Protein AF-A0A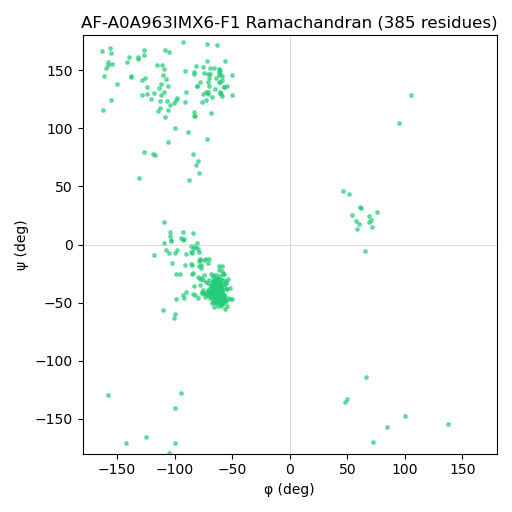963IMX6-F1 (afdb_monomer)

Solvent-accessible surface area (backbone atoms only — not comparable to full-atom values): 21324 Å² total; per-residue (Å²): 134,94,70,88,84,67,76,63,39,101,46,84,57,34,46,38,56,44,54,50,52,48,48,49,43,44,43,55,54,42,34,61,77,61,71,55,54,65,46,33,48,28,52,64,47,5,57,73,70,38,26,40,89,46,27,55,59,57,37,41,18,65,72,18,46,58,57,51,46,50,55,38,46,51,49,39,74,75,35,76,86,42,77,56,37,92,61,42,60,76,53,71,70,59,52,53,32,46,77,70,60,30,28,4,58,91,59,56,26,34,62,46,33,64,64,84,90,47,55,27,30,60,33,83,89,78,73,44,72,42,78,58,70,61,65,73,57,69,72,54,49,52,42,60,65,46,84,51,44,37,60,28,54,51,51,25,64,73,37,86,49,60,72,28,41,41,54,37,48,43,51,47,46,43,44,51,52,50,58,61,42,36,48,71,28,31,64,27,51,56,43,48,21,47,28,32,25,73,68,64,48,26,74,58,16,62,62,51,52,44,40,61,32,36,37,45,65,50,52,55,49,45,50,52,32,28,78,69,64,72,40,88,38,81,66,74,80,49,71,60,68,73,41,90,28,32,84,64,27,51,43,38,80,70,22,20,31,10,67,68,72,76,41,66,41,54,80,72,84,51,73,76,55,70,72,44,84,78,59,91,73,62,63,62,53,79,77,87,77,62,50,77,76,47,70,61,84,16,23,38,29,27,29,41,65,95,81,42,68,49,37,36,35,38,27,66,62,35,80,66,29,33,47,39,71,52,30,48,58,38,49,51,54,46,49,56,50,23,73,74,77,34,83,39,73,41,84,55,69,75,82,66,82,59,68,44,67,38,61,66,63,54,52,52,34,58,75,69,67,38,58,71,60,50,53,52,48,54,51,53,48,52,52,58,73,73,106

Structure (mmCIF, N/CA/C/O backbone):
data_AF-A0A963IMX6-F1
#
_entry.id   AF-A0A963IMX6-F1
#
loop_
_atom_site.group_PDB
_atom_site.id
_atom_site.type_symbol
_atom_site.label_atom_id
_atom_site.label_alt_id
_atom_site.label_comp_id
_atom_site.label_asym_id
_atom_site.label_entity_id
_atom_site.label_seq_id
_atom_site.pdbx_PDB_ins_code
_atom_site.Cartn_x
_atom_site.Cartn_y
_atom_site.Cartn_z
_atom_site.occupancy
_atom_site.B_iso_or_equiv
_atom_site.auth_seq_id
_atom_site.auth_comp_id
_atom_site.auth_asym_id
_atom_site.auth_atom_id
_atom_site.pdbx_PDB_model_num
ATOM 1 N N . LEU A 1 1 ? -5.039 -16.418 17.414 1.00 69.38 1 LEU A N 1
ATOM 2 C CA . LEU A 1 1 ? -3.830 -15.916 16.716 1.00 69.38 1 LEU A CA 1
ATOM 3 C C . LEU A 1 1 ? -3.944 -14.460 16.251 1.00 69.38 1 LEU A C 1
ATOM 5 O O . LEU A 1 1 ? -2.899 -13.867 16.031 1.00 69.38 1 LEU A O 1
ATOM 9 N N . GLY A 1 2 ? -5.146 -13.874 16.097 1.00 72.00 2 GLY A N 1
ATOM 10 C CA . GLY A 1 2 ? -5.279 -12.449 15.739 1.00 72.00 2 GLY A CA 1
ATOM 11 C C . GLY A 1 2 ? -4.664 -12.091 14.380 1.00 72.00 2 GLY A C 1
ATOM 12 O O . GLY A 1 2 ? -4.110 -11.011 14.222 1.00 72.00 2 GLY A O 1
ATOM 13 N N . LYS A 1 3 ? -4.675 -13.031 13.425 1.00 80.56 3 LYS A N 1
ATOM 14 C CA . LYS A 1 3 ? -4.091 -12.862 12.088 1.00 80.56 3 LYS A CA 1
ATOM 15 C C . LYS A 1 3 ? -5.192 -12.726 11.040 1.00 80.56 3 LYS A C 1
ATOM 17 O O . LYS A 1 3 ? -6.205 -13.421 11.134 1.00 80.56 3 LYS A O 1
ATOM 22 N N . GLY A 1 4 ? -4.961 -11.873 10.044 1.00 83.69 4 GLY A N 1
ATOM 23 C CA . GLY A 1 4 ? -5.675 -11.913 8.770 1.00 83.69 4 GLY A CA 1
ATOM 24 C C . GLY A 1 4 ? -5.277 -13.156 7.972 1.00 83.69 4 GLY A C 1
ATOM 25 O O . GLY A 1 4 ? -4.150 -13.639 8.093 1.00 83.69 4 GLY A O 1
ATOM 26 N N . IL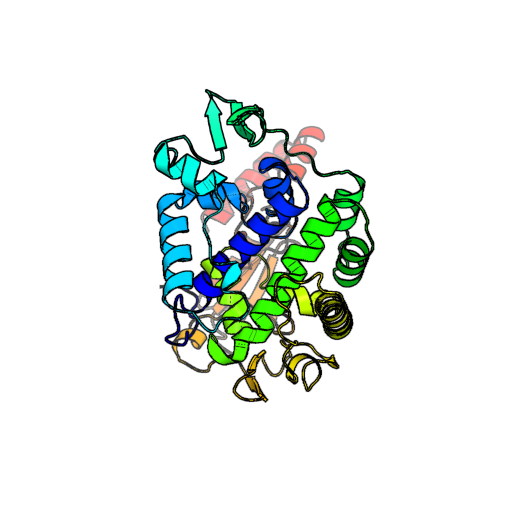E A 1 5 ? -6.213 -13.710 7.202 1.00 87.44 5 ILE A N 1
ATOM 27 C CA . ILE A 1 5 ? -5.995 -14.919 6.399 1.00 87.44 5 ILE A CA 1
ATOM 28 C C . ILE A 1 5 ? -6.425 -14.636 4.968 1.00 87.44 5 ILE A C 1
ATOM 30 O O . ILE A 1 5 ? -7.558 -14.220 4.735 1.00 87.44 5 ILE A O 1
ATOM 34 N N . VAL A 1 6 ? -5.537 -14.927 4.027 1.00 88.50 6 VAL A N 1
ATOM 35 C CA . VAL A 1 6 ? -5.815 -14.916 2.591 1.00 88.50 6 VAL A CA 1
ATOM 36 C C . VAL A 1 6 ? -5.713 -16.349 2.082 1.00 88.50 6 VAL A C 1
ATOM 38 O O . VAL A 1 6 ? -4.768 -17.059 2.433 1.00 88.50 6 VAL A O 1
ATOM 41 N N . ARG A 1 7 ? -6.675 -16.793 1.266 1.00 85.25 7 ARG A N 1
ATOM 42 C CA . ARG A 1 7 ? -6.544 -18.061 0.540 1.00 85.25 7 ARG A CA 1
ATOM 43 C C . ARG A 1 7 ? -5.734 -17.812 -0.726 1.00 85.25 7 ARG A C 1
ATOM 45 O O . ARG A 1 7 ? -6.202 -17.147 -1.642 1.00 85.25 7 ARG A O 1
ATOM 52 N N . ALA A 1 8 ? -4.517 -18.339 -0.758 1.00 82.94 8 ALA A N 1
ATOM 53 C CA . ALA A 1 8 ? -3.678 -18.306 -1.945 1.00 82.94 8 ALA A CA 1
ATOM 54 C C . ALA A 1 8 ? -3.902 -19.560 -2.793 1.00 82.94 8 ALA A C 1
ATOM 56 O O . ALA A 1 8 ? -4.198 -20.636 -2.266 1.00 82.94 8 ALA A O 1
ATOM 57 N N . ARG A 1 9 ? -3.739 -19.411 -4.105 1.00 89.12 9 ARG A N 1
ATOM 58 C CA . ARG A 1 9 ? -3.584 -20.546 -5.014 1.00 89.12 9 ARG A CA 1
ATOM 59 C C . ARG A 1 9 ? -2.139 -21.019 -4.983 1.00 89.12 9 ARG A C 1
ATOM 61 O O . ARG A 1 9 ? -1.243 -20.234 -4.681 1.00 89.12 9 ARG A O 1
ATOM 68 N N . ASP A 1 10 ? -1.929 -22.295 -5.279 1.00 92.06 10 ASP A N 1
ATOM 69 C CA . ASP A 1 10 ? -0.595 -22.894 -5.310 1.00 92.06 10 ASP A CA 1
ATOM 70 C C . ASP A 1 10 ? 0.117 -22.552 -6.627 1.00 92.06 10 ASP A C 1
ATOM 72 O O . ASP A 1 10 ? 0.230 -23.364 -7.540 1.00 92.06 10 ASP A O 1
ATOM 76 N N . THR A 1 11 ? 0.510 -21.286 -6.752 1.00 92.12 11 THR A N 1
ATOM 77 C CA . THR A 1 11 ? 1.281 -20.740 -7.875 1.00 92.12 11 THR A CA 1
ATOM 78 C C . THR A 1 11 ? 2.647 -20.277 -7.371 1.00 92.12 11 THR A C 1
ATOM 80 O O . THR A 1 11 ? 2.762 -19.910 -6.193 1.00 92.12 11 THR A O 1
ATOM 83 N N . PRO A 1 12 ? 3.691 -20.231 -8.222 1.00 91.06 12 PRO A N 1
ATOM 84 C CA . PRO A 1 12 ? 5.009 -19.775 -7.796 1.00 91.06 12 PRO A CA 1
ATOM 85 C C . PRO A 1 12 ? 4.948 -18.434 -7.053 1.00 91.06 12 PRO A C 1
ATOM 87 O O . PRO A 1 12 ? 4.341 -17.476 -7.526 1.00 91.06 12 PRO A O 1
ATOM 90 N N . ASN A 1 13 ? 5.559 -18.372 -5.866 1.00 90.38 13 ASN A N 1
ATOM 91 C CA . ASN A 1 13 ? 5.566 -17.203 -4.973 1.00 90.38 13 ASN A CA 1
ATOM 92 C C . ASN A 1 13 ? 4.185 -16.706 -4.483 1.00 90.38 13 ASN A C 1
ATOM 94 O O . ASN A 1 13 ? 4.093 -15.598 -3.939 1.00 90.38 13 ASN A O 1
ATOM 98 N N . PHE A 1 14 ? 3.137 -17.529 -4.589 1.00 93.56 14 PHE A N 1
ATOM 99 C CA . PHE A 1 14 ? 1.785 -17.248 -4.095 1.00 93.56 14 PHE A CA 1
ATOM 100 C C . PHE A 1 14 ? 1.276 -15.863 -4.547 1.00 93.56 14 PHE A C 1
ATOM 102 O O . PHE A 1 14 ? 1.389 -15.513 -5.716 1.00 93.56 14 PHE A O 1
ATOM 109 N N . VAL A 1 15 ? 0.710 -15.065 -3.633 1.00 95.19 15 VAL A N 1
ATOM 110 C CA . VAL A 1 15 ? 0.170 -13.727 -3.933 1.00 95.19 15 VAL A CA 1
ATOM 111 C C . VAL A 1 15 ? 1.148 -12.629 -3.519 1.00 95.19 15 VAL A C 1
ATOM 113 O O . VAL A 1 15 ? 1.657 -11.897 -4.363 1.00 95.19 15 VAL A O 1
ATOM 116 N N . ALA A 1 16 ? 1.446 -12.526 -2.216 1.00 94.50 16 ALA A N 1
ATOM 117 C CA . ALA A 1 16 ? 2.230 -11.418 -1.672 1.00 94.50 16 ALA A CA 1
ATOM 118 C C . ALA A 1 16 ? 3.628 -11.339 -2.302 1.00 94.50 16 ALA A C 1
ATOM 120 O O . ALA A 1 16 ? 4.007 -10.289 -2.809 1.00 94.50 16 ALA A O 1
ATOM 121 N N . ASN A 1 17 ? 4.384 -12.444 -2.324 1.00 93.88 17 ASN A N 1
ATOM 122 C CA . ASN A 1 17 ? 5.737 -12.432 -2.887 1.00 93.88 17 ASN A CA 1
ATOM 123 C C . ASN A 1 17 ? 5.706 -12.226 -4.408 1.00 93.88 17 ASN A C 1
ATOM 125 O O . ASN A 1 17 ? 6.507 -11.451 -4.921 1.00 93.88 17 ASN A O 1
ATOM 129 N N . ARG A 1 18 ? 4.756 -12.846 -5.120 1.00 95.31 18 ARG A N 1
ATOM 130 C CA . ARG A 1 18 ? 4.579 -12.690 -6.574 1.00 95.31 18 ARG A CA 1
ATOM 131 C C . ARG A 1 18 ? 4.357 -11.236 -6.996 1.00 95.31 18 ARG A C 1
ATOM 133 O O . ARG A 1 18 ? 4.961 -10.796 -7.971 1.00 95.31 18 ARG A O 1
ATOM 140 N N . VAL A 1 19 ? 3.513 -10.499 -6.275 1.00 97.69 19 VAL A N 1
ATOM 141 C CA . VAL A 1 19 ? 3.171 -9.093 -6.565 1.00 97.69 19 VAL A CA 1
ATOM 142 C C . VAL A 1 19 ? 4.206 -8.131 -5.978 1.00 97.69 19 VAL A C 1
ATOM 144 O O . VAL A 1 19 ? 4.632 -7.184 -6.638 1.00 97.69 19 VAL A O 1
ATOM 147 N N . GLY A 1 20 ? 4.662 -8.376 -4.752 1.00 96.50 20 GLY A N 1
ATOM 148 C CA . GLY A 1 20 ? 5.606 -7.503 -4.065 1.00 96.50 20 GLY A CA 1
ATOM 149 C C . GLY A 1 20 ? 7.013 -7.528 -4.656 1.00 96.50 20 GLY A C 1
ATOM 150 O O . GLY A 1 20 ? 7.614 -6.468 -4.824 1.00 96.50 20 GLY A O 1
ATOM 151 N N . VAL A 1 21 ? 7.530 -8.698 -5.047 1.00 95.88 21 VAL A N 1
ATOM 152 C CA . VAL A 1 21 ? 8.845 -8.794 -5.711 1.00 95.88 21 VAL A CA 1
ATOM 153 C C . VAL A 1 21 ? 8.789 -8.172 -7.101 1.00 95.88 21 VAL A C 1
ATOM 155 O O . VAL A 1 21 ? 9.689 -7.412 -7.455 1.00 95.88 21 VAL A O 1
ATOM 158 N N . PHE A 1 22 ? 7.701 -8.386 -7.848 1.00 97.81 22 PHE A N 1
ATOM 159 C CA . PHE A 1 22 ? 7.468 -7.666 -9.098 1.00 97.81 22 PHE A CA 1
ATOM 160 C C . PHE A 1 22 ? 7.471 -6.142 -8.885 1.00 97.81 22 PHE A C 1
ATOM 162 O O . PHE A 1 22 ? 8.158 -5.424 -9.609 1.00 97.81 22 PHE A O 1
ATOM 169 N N . SER A 1 23 ? 6.794 -5.633 -7.847 1.00 97.94 23 SER A N 1
ATOM 170 C CA . SER A 1 23 ? 6.812 -4.197 -7.535 1.00 97.94 23 SER A CA 1
ATOM 171 C C . SER A 1 23 ? 8.225 -3.669 -7.262 1.00 97.94 23 SER A C 1
ATOM 173 O O . SER A 1 23 ? 8.502 -2.515 -7.592 1.00 97.94 23 SER A O 1
ATOM 175 N N . ILE A 1 24 ? 9.105 -4.466 -6.649 1.00 97.62 24 ILE A N 1
ATOM 176 C CA . ILE A 1 24 ? 10.509 -4.094 -6.424 1.00 97.62 24 ILE A CA 1
ATOM 177 C C . ILE A 1 24 ? 11.267 -4.055 -7.757 1.00 97.62 24 ILE A C 1
ATOM 179 O O . ILE A 1 24 ? 12.009 -3.106 -8.004 1.00 97.62 24 ILE A O 1
ATOM 183 N N . LEU A 1 25 ? 11.056 -5.038 -8.636 1.00 97.94 25 LEU A N 1
ATOM 184 C CA . LEU A 1 25 ? 11.668 -5.077 -9.968 1.00 97.94 25 LEU A CA 1
ATOM 185 C C . LEU A 1 25 ? 11.228 -3.896 -10.842 1.00 97.94 25 LEU A C 1
ATOM 187 O O . LEU A 1 25 ? 12.072 -3.274 -11.485 1.00 97.94 25 LEU A O 1
ATOM 191 N N . ALA A 1 26 ? 9.945 -3.527 -10.808 1.00 98.44 26 ALA A N 1
ATOM 192 C CA . ALA A 1 26 ? 9.431 -2.349 -11.506 1.00 98.44 26 ALA A CA 1
ATOM 193 C C . ALA A 1 26 ? 10.094 -1.054 -11.007 1.00 98.44 26 ALA A C 1
ATOM 195 O O . ALA A 1 26 ? 10.518 -0.218 -11.808 1.00 98.44 26 ALA A O 1
ATOM 196 N N . VAL A 1 27 ? 10.271 -0.918 -9.685 1.00 98.56 27 VAL A N 1
ATOM 197 C CA . VAL A 1 27 ? 11.046 0.187 -9.102 1.00 98.56 27 VAL A CA 1
ATOM 198 C C . VAL A 1 27 ? 12.487 0.161 -9.610 1.00 98.56 27 VAL A C 1
ATOM 200 O O . VAL A 1 27 ? 12.953 1.169 -10.125 1.00 98.56 27 VAL A O 1
ATOM 203 N N . MET A 1 28 ? 13.188 -0.975 -9.537 1.00 98.00 28 MET A N 1
ATOM 204 C CA . MET A 1 28 ? 14.578 -1.089 -10.002 1.00 98.00 28 MET A CA 1
ATOM 205 C C . MET A 1 28 ? 14.743 -0.708 -11.473 1.00 98.00 28 MET A C 1
ATOM 207 O O . MET A 1 28 ? 15.648 0.057 -11.813 1.00 98.00 28 MET A O 1
ATOM 211 N N . HIS A 1 29 ? 13.853 -1.209 -12.328 1.00 97.88 29 HIS A N 1
ATOM 212 C CA . HIS A 1 29 ? 13.848 -0.912 -13.751 1.00 97.88 29 HIS A CA 1
ATOM 213 C C . HIS A 1 29 ? 13.676 0.592 -14.008 1.00 97.88 29 HIS A C 1
ATOM 215 O O . HIS A 1 29 ? 14.457 1.189 -14.754 1.00 97.88 29 HIS A O 1
ATOM 221 N N . HIS A 1 30 ? 12.701 1.236 -13.362 1.00 98.25 30 HIS A N 1
ATOM 222 C CA . HIS A 1 30 ? 12.435 2.658 -13.581 1.00 98.25 30 HIS A CA 1
ATOM 223 C C . HIS A 1 30 ? 13.420 3.599 -12.897 1.00 98.25 30 HIS A C 1
ATOM 225 O O . HIS A 1 30 ? 13.698 4.658 -13.457 1.00 98.25 30 HIS A O 1
ATOM 231 N N . THR A 1 31 ? 14.017 3.203 -11.773 1.00 97.94 31 THR A N 1
ATOM 232 C CA . THR A 1 31 ? 15.156 3.917 -11.184 1.00 97.94 31 THR A CA 1
ATOM 233 C C . THR A 1 31 ? 16.291 4.029 -12.194 1.00 97.94 31 THR A C 1
ATOM 235 O O . THR A 1 31 ? 16.802 5.123 -12.420 1.00 97.94 31 THR A O 1
ATOM 238 N N . GLN A 1 32 ? 16.644 2.920 -12.856 1.00 96.06 32 GLN A N 1
ATOM 239 C CA . GLN A 1 32 ? 17.699 2.915 -13.868 1.00 96.06 32 GLN A CA 1
ATOM 240 C C . GLN A 1 32 ? 17.288 3.683 -15.131 1.00 96.06 32 GLN A C 1
ATOM 242 O O . GLN A 1 32 ? 18.066 4.501 -15.615 1.00 96.06 32 GLN A O 1
ATOM 247 N N . ARG A 1 33 ? 16.068 3.464 -15.646 1.00 96.75 33 ARG A N 1
ATOM 248 C CA . ARG A 1 33 ? 15.559 4.143 -16.854 1.00 96.75 33 ARG A CA 1
ATOM 249 C C . ARG A 1 33 ? 15.579 5.669 -16.724 1.00 96.75 33 ARG A C 1
ATOM 251 O O . ARG A 1 33 ? 15.816 6.353 -17.712 1.00 96.75 33 ARG A O 1
ATOM 258 N N . LEU A 1 34 ? 15.300 6.185 -15.528 1.00 97.25 34 LEU A N 1
ATOM 259 C CA . LEU A 1 34 ? 15.182 7.620 -15.255 1.00 97.25 34 LEU A CA 1
ATOM 260 C C . LEU A 1 34 ? 16.411 8.212 -14.548 1.00 97.25 34 LEU A C 1
ATOM 262 O O . LEU A 1 34 ? 16.397 9.393 -14.214 1.00 97.25 34 LEU A O 1
ATOM 266 N N . GLY A 1 35 ? 17.458 7.415 -14.310 1.00 95.56 35 GLY A N 1
ATOM 267 C CA . GLY A 1 35 ? 18.700 7.877 -13.682 1.00 95.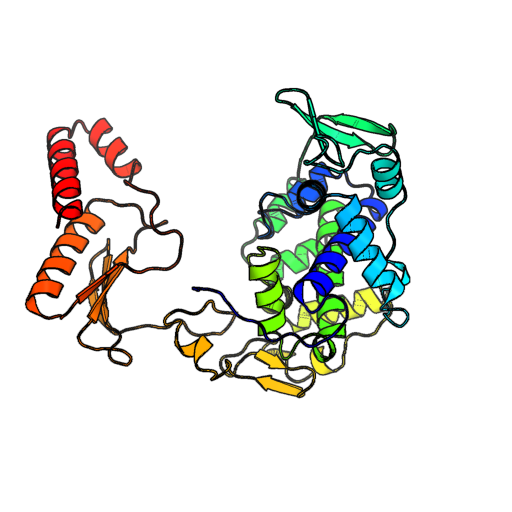56 35 GLY A CA 1
ATOM 268 C C . GLY A 1 35 ? 18.521 8.425 -12.262 1.00 95.56 35 GLY A C 1
ATOM 269 O O . GLY A 1 35 ? 19.221 9.359 -11.876 1.00 95.56 35 GLY A O 1
ATOM 270 N N . LEU A 1 36 ? 17.570 7.890 -11.490 1.00 96.81 36 LEU A N 1
ATOM 271 C CA . LEU A 1 36 ? 17.276 8.381 -10.142 1.00 96.81 36 LEU A CA 1
ATOM 272 C C . LEU A 1 36 ? 18.229 7.787 -9.095 1.00 96.81 36 LEU A C 1
ATOM 274 O O . LEU A 1 36 ? 18.627 6.625 -9.174 1.00 96.81 36 LEU A O 1
ATOM 278 N N . GLY A 1 37 ? 18.552 8.575 -8.067 1.00 96.94 37 GLY A N 1
ATOM 279 C CA . GLY A 1 37 ? 19.285 8.095 -6.894 1.00 96.94 37 GLY A CA 1
ATOM 280 C C . GLY A 1 37 ? 18.433 7.166 -6.023 1.00 96.94 37 GLY A C 1
ATOM 281 O O . GLY A 1 37 ? 17.237 7.398 -5.843 1.00 96.94 37 GLY A O 1
ATOM 282 N N . PHE A 1 38 ? 19.045 6.127 -5.446 1.00 97.94 38 PHE A N 1
ATOM 283 C CA . PHE A 1 38 ? 18.338 5.157 -4.596 1.00 97.94 38 PHE A CA 1
ATOM 284 C C . PHE A 1 38 ? 17.699 5.796 -3.353 1.00 97.94 38 PHE A C 1
ATOM 286 O O . PHE A 1 38 ? 16.625 5.387 -2.921 1.00 97.94 38 PHE A O 1
ATOM 293 N N . ASP A 1 39 ? 18.334 6.826 -2.799 1.00 97.19 39 ASP A N 1
ATOM 294 C CA . ASP A 1 39 ? 17.839 7.622 -1.676 1.00 97.19 39 ASP A CA 1
ATOM 295 C C . ASP A 1 39 ? 16.594 8.443 -2.031 1.00 97.19 39 ASP A C 1
ATOM 297 O O . ASP A 1 39 ? 15.625 8.455 -1.270 1.00 97.19 39 ASP A O 1
ATOM 301 N N . VAL A 1 40 ? 16.588 9.077 -3.205 1.00 97.81 40 VAL A N 1
ATOM 302 C CA . VAL A 1 40 ? 15.411 9.783 -3.738 1.00 97.81 40 VAL A CA 1
ATOM 303 C C . VAL A 1 40 ? 14.265 8.801 -3.982 1.00 97.81 40 VAL A C 1
ATOM 305 O O . VAL A 1 40 ? 13.123 9.064 -3.607 1.00 97.81 40 VAL A O 1
ATOM 308 N N . VAL A 1 41 ? 14.553 7.634 -4.559 1.00 98.31 41 VAL A N 1
ATOM 309 C CA . VAL A 1 41 ? 13.535 6.604 -4.804 1.00 98.31 41 VAL A CA 1
ATOM 310 C C . VAL A 1 41 ? 12.943 6.068 -3.503 1.00 98.31 41 VAL A C 1
ATOM 312 O O . VAL A 1 41 ? 11.729 5.877 -3.422 1.00 98.31 41 VAL A O 1
ATOM 315 N N . ASP A 1 42 ? 13.742 5.870 -2.457 1.00 97.81 42 ASP A N 1
ATOM 316 C CA . ASP A 1 42 ? 13.213 5.476 -1.148 1.00 97.81 42 ASP A CA 1
ATOM 317 C C . ASP A 1 42 ? 12.355 6.576 -0.506 1.00 97.81 42 ASP A C 1
ATOM 319 O O . ASP A 1 42 ? 11.347 6.270 0.136 1.00 97.81 42 ASP A O 1
ATOM 323 N N . ALA A 1 43 ? 12.667 7.855 -0.740 1.00 97.56 43 ALA A N 1
ATOM 324 C CA . ALA A 1 43 ? 11.787 8.953 -0.335 1.00 97.56 43 ALA A CA 1
ATOM 325 C C . ALA A 1 43 ? 10.432 8.907 -1.066 1.00 97.56 43 ALA A C 1
ATOM 327 O O . ALA A 1 43 ? 9.388 9.095 -0.439 1.00 97.56 43 ALA A O 1
ATOM 328 N N . LEU A 1 44 ? 10.439 8.604 -2.370 1.00 98.31 44 LEU A N 1
ATOM 329 C CA . LEU A 1 44 ? 9.242 8.527 -3.221 1.00 98.31 44 LEU A CA 1
ATOM 330 C C . LEU A 1 44 ? 8.405 7.260 -2.986 1.00 98.31 44 LEU A C 1
ATOM 332 O O . LEU A 1 44 ? 7.188 7.289 -3.150 1.00 98.31 44 LEU A O 1
ATOM 336 N N . THR A 1 45 ? 9.035 6.148 -2.599 1.00 97.88 45 THR A N 1
ATOM 337 C CA . THR A 1 45 ? 8.388 4.828 -2.460 1.00 97.88 45 THR A CA 1
ATOM 338 C C . THR A 1 45 ? 8.113 4.415 -1.014 1.00 97.88 45 THR A C 1
ATOM 340 O O . THR A 1 45 ? 7.764 3.264 -0.755 1.00 97.88 45 THR A O 1
ATOM 343 N N . GLY A 1 46 ? 8.272 5.340 -0.068 1.00 96.50 46 GLY A N 1
ATOM 344 C CA . GLY A 1 46 ? 8.042 5.127 1.357 1.00 96.50 46 GLY A CA 1
ATOM 345 C C . GLY A 1 46 ? 6.684 5.656 1.855 1.00 96.50 46 GLY A C 1
ATOM 346 O O . GLY A 1 46 ? 5.667 5.554 1.159 1.00 96.50 46 GLY A O 1
ATOM 347 N N . PRO A 1 47 ? 6.637 6.261 3.059 1.00 96.75 47 PRO A N 1
ATOM 348 C CA . PRO A 1 47 ? 5.392 6.705 3.694 1.00 96.75 47 PRO A CA 1
ATOM 349 C C . PRO A 1 47 ? 4.560 7.705 2.890 1.00 96.75 47 PRO A C 1
ATOM 351 O O . PRO A 1 47 ? 3.347 7.757 3.071 1.00 96.75 47 PRO A O 1
ATOM 354 N N . ILE A 1 48 ? 5.179 8.486 1.998 1.00 95.94 48 ILE A N 1
ATOM 355 C CA . ILE A 1 48 ? 4.475 9.514 1.219 1.00 95.94 48 ILE A CA 1
ATOM 356 C C . ILE A 1 48 ? 3.426 8.932 0.259 1.00 95.94 48 ILE A C 1
ATOM 358 O O . ILE A 1 48 ? 2.430 9.593 -0.028 1.00 95.94 48 ILE A O 1
ATOM 362 N N . ILE A 1 49 ? 3.608 7.680 -0.171 1.00 96.31 49 ILE A N 1
ATOM 363 C CA . ILE A 1 49 ? 2.621 6.913 -0.943 1.00 96.31 49 ILE A CA 1
ATOM 364 C C . ILE A 1 49 ? 1.990 5.776 -0.124 1.00 96.31 49 ILE A C 1
ATOM 366 O O . ILE A 1 49 ? 1.448 4.830 -0.685 1.00 96.31 49 ILE A O 1
ATOM 370 N N . GLY A 1 50 ? 2.073 5.843 1.208 1.00 95.81 50 GLY A N 1
ATOM 371 C CA . GLY A 1 50 ? 1.460 4.854 2.095 1.00 95.81 50 GLY A CA 1
ATOM 372 C C . GLY A 1 50 ? 2.203 3.519 2.175 1.00 95.81 50 GLY A C 1
ATOM 373 O O . GLY A 1 50 ? 1.576 2.497 2.427 1.00 95.81 50 GLY A O 1
ATOM 374 N N . ARG A 1 51 ? 3.522 3.488 1.964 1.00 96.88 51 ARG A N 1
ATOM 375 C CA . ARG A 1 51 ? 4.355 2.284 2.155 1.00 96.88 51 ARG A CA 1
ATOM 376 C C . ARG A 1 51 ? 5.191 2.371 3.445 1.00 96.88 51 ARG A C 1
ATOM 378 O O . ARG A 1 51 ? 5.317 3.460 4.015 1.00 96.88 51 ARG A O 1
ATOM 385 N N . PRO A 1 52 ? 5.780 1.263 3.938 1.00 96.19 52 PRO A N 1
ATOM 386 C CA . PRO A 1 52 ? 6.594 1.283 5.153 1.00 96.19 52 PRO A CA 1
ATOM 387 C C . PRO A 1 52 ? 7.765 2.273 5.097 1.00 96.19 52 PRO A C 1
ATOM 389 O O . PRO A 1 52 ? 8.279 2.610 4.033 1.00 96.19 52 PRO A O 1
ATOM 392 N N . LYS A 1 53 ? 8.267 2.686 6.270 1.00 94.56 53 LYS A N 1
ATOM 393 C CA . LYS A 1 53 ? 9.430 3.594 6.393 1.00 94.56 53 LYS A CA 1
ATOM 394 C C . LYS A 1 53 ? 10.727 3.034 5.796 1.00 94.56 53 LYS A C 1
ATOM 396 O O . LYS A 1 53 ? 11.669 3.789 5.581 1.00 94.56 53 LYS A O 1
ATOM 401 N N . SER A 1 54 ? 10.801 1.721 5.593 1.00 91.19 54 SER A N 1
ATOM 402 C CA . SER A 1 54 ? 11.909 1.061 4.904 1.00 91.19 54 SER A CA 1
ATOM 403 C C . SER A 1 54 ? 11.830 1.185 3.380 1.00 91.19 54 SER A C 1
ATOM 405 O O . SER A 1 54 ? 12.782 0.791 2.724 1.00 91.19 54 SER A O 1
ATOM 407 N N . ALA A 1 55 ? 10.742 1.730 2.822 1.00 96.25 55 ALA A N 1
ATOM 408 C CA . ALA A 1 55 ? 10.571 1.984 1.391 1.00 96.25 55 ALA A CA 1
ATOM 409 C C . ALA A 1 55 ? 10.947 0.766 0.524 1.00 96.25 55 ALA A C 1
ATOM 411 O O . ALA A 1 55 ? 10.546 -0.352 0.863 1.00 96.25 55 ALA A O 1
ATOM 412 N N . THR A 1 56 ? 11.682 0.943 -0.578 1.00 96.75 56 THR A N 1
ATOM 413 C CA . THR A 1 56 ? 11.994 -0.155 -1.505 1.00 96.75 56 THR A CA 1
ATOM 414 C C . THR A 1 56 ? 13.395 -0.715 -1.276 1.00 96.75 56 THR A C 1
ATOM 416 O O . THR A 1 56 ? 13.554 -1.892 -0.948 1.00 96.75 56 THR A O 1
ATOM 419 N N . TYR A 1 57 ? 14.423 0.115 -1.416 1.00 97.69 57 TYR A N 1
ATOM 420 C CA . TYR A 1 57 ? 15.820 -0.303 -1.360 1.00 97.69 57 TYR A CA 1
ATOM 421 C C . TYR A 1 57 ? 16.287 -0.582 0.058 1.00 97.69 57 TYR A C 1
ATOM 423 O O . TYR A 1 57 ? 16.963 -1.583 0.297 1.00 97.69 57 TYR A O 1
ATOM 431 N N . ARG A 1 58 ? 15.865 0.220 1.036 1.00 95.81 58 ARG A N 1
ATOM 432 C CA . ARG A 1 58 ? 16.130 -0.102 2.436 1.00 95.81 58 ARG A CA 1
ATOM 433 C C . ARG A 1 58 ? 15.389 -1.367 2.880 1.00 95.81 58 ARG A C 1
ATOM 435 O O . ARG A 1 58 ? 15.932 -2.106 3.694 1.00 95.81 58 ARG A O 1
ATOM 442 N N . THR A 1 59 ? 14.214 -1.682 2.332 1.00 94.25 59 THR A N 1
ATOM 443 C CA . THR A 1 59 ? 13.577 -2.997 2.536 1.00 94.25 59 THR A CA 1
ATOM 444 C C . THR A 1 59 ? 14.429 -4.118 1.942 1.00 94.25 59 THR A C 1
ATOM 446 O O . THR A 1 59 ? 14.642 -5.122 2.618 1.00 94.25 59 THR A O 1
ATOM 449 N N . ALA A 1 60 ? 14.981 -3.939 0.737 1.00 96.12 60 ALA A N 1
ATOM 450 C CA . ALA A 1 60 ? 15.911 -4.904 0.145 1.00 96.12 60 ALA A CA 1
ATOM 451 C C . ALA A 1 60 ? 17.150 -5.134 1.034 1.00 96.12 60 ALA A C 1
ATOM 453 O O . ALA A 1 60 ? 17.516 -6.281 1.283 1.00 96.12 60 ALA A O 1
ATOM 454 N N . ASP A 1 61 ? 17.739 -4.074 1.597 1.00 96.88 61 ASP A N 1
ATOM 455 C CA . ASP A 1 61 ? 18.856 -4.189 2.546 1.00 96.88 61 ASP A CA 1
ATOM 456 C C . ASP A 1 61 ? 18.462 -4.889 3.857 1.00 96.88 61 ASP A C 1
ATOM 458 O O . ASP A 1 61 ? 19.275 -5.611 4.435 1.00 96.88 61 ASP A O 1
ATOM 462 N N . VAL A 1 62 ? 17.238 -4.677 4.355 1.00 95.25 62 VAL A N 1
ATOM 463 C CA . VAL A 1 62 ? 16.729 -5.332 5.575 1.00 95.25 62 VAL A CA 1
ATOM 464 C C . VAL A 1 62 ? 16.521 -6.831 5.348 1.00 95.25 62 VAL A C 1
ATOM 466 O O . VAL A 1 62 ? 16.919 -7.632 6.192 1.00 95.25 62 VAL A O 1
ATOM 469 N N . VAL A 1 63 ? 15.912 -7.208 4.220 1.00 93.75 63 VAL A N 1
ATOM 470 C CA . VAL A 1 63 ? 15.669 -8.611 3.836 1.00 93.75 63 VAL A CA 1
ATOM 471 C C . VAL A 1 63 ? 16.980 -9.338 3.513 1.00 93.75 63 VAL A C 1
ATOM 473 O O . VAL A 1 63 ? 17.139 -10.522 3.820 1.00 93.75 63 VAL A O 1
ATOM 476 N N . GLY A 1 64 ? 17.926 -8.619 2.916 1.00 96.44 64 GLY A N 1
ATOM 477 C CA . GLY A 1 64 ? 19.180 -9.147 2.403 1.00 96.44 64 GLY A CA 1
ATOM 478 C C . GLY A 1 64 ? 19.163 -9.225 0.879 1.00 96.44 64 GLY A C 1
ATOM 479 O O . GLY A 1 64 ? 18.245 -9.788 0.279 1.00 96.44 64 GLY A O 1
ATOM 480 N N . LEU A 1 65 ? 20.197 -8.663 0.253 1.00 97.44 65 LEU A N 1
ATOM 481 C CA . LEU A 1 65 ? 20.283 -8.547 -1.208 1.00 97.44 65 LEU A CA 1
ATOM 482 C C . LEU A 1 65 ? 20.421 -9.906 -1.910 1.00 97.44 65 LEU A C 1
ATOM 484 O O . LEU A 1 65 ? 19.869 -10.108 -2.987 1.00 97.44 65 LEU A O 1
ATOM 488 N N . ASP A 1 66 ? 21.102 -10.855 -1.275 1.00 96.50 66 ASP A N 1
ATOM 489 C CA . ASP A 1 66 ? 21.202 -12.252 -1.706 1.00 96.50 66 ASP A CA 1
ATOM 490 C C . ASP A 1 66 ? 19.864 -12.993 -1.607 1.00 96.50 66 ASP A C 1
ATOM 492 O O . ASP A 1 66 ? 19.482 -13.699 -2.539 1.00 96.50 66 ASP A O 1
ATOM 496 N N . THR A 1 67 ? 19.117 -12.792 -0.519 1.00 95.25 67 THR A N 1
ATOM 497 C CA . THR A 1 67 ? 17.767 -13.349 -0.363 1.00 95.25 67 THR A CA 1
ATOM 498 C C . THR A 1 67 ? 16.843 -12.819 -1.457 1.00 95.25 67 THR A C 1
ATOM 500 O O . THR A 1 67 ? 16.139 -13.594 -2.101 1.00 95.25 67 THR A O 1
ATOM 503 N N . LEU A 1 68 ? 16.867 -11.505 -1.712 1.00 95.44 68 LEU A N 1
ATOM 504 C CA . LEU A 1 68 ? 16.083 -10.897 -2.787 1.00 95.44 68 LEU A CA 1
ATOM 505 C C . LEU A 1 68 ? 16.466 -11.479 -4.156 1.00 95.44 68 LEU A C 1
ATOM 507 O O . LEU A 1 68 ? 15.582 -11.861 -4.922 1.00 95.44 68 LEU A O 1
ATOM 511 N N . ALA A 1 69 ? 17.766 -11.603 -4.444 1.00 96.06 69 ALA A N 1
ATOM 512 C CA . ALA A 1 69 ? 18.258 -12.213 -5.677 1.00 96.06 69 ALA A CA 1
ATOM 513 C C . ALA A 1 69 ? 17.781 -13.664 -5.842 1.00 96.06 69 ALA A C 1
ATOM 515 O O . ALA A 1 69 ? 17.384 -14.050 -6.939 1.00 96.06 69 ALA A O 1
ATOM 516 N N . HIS A 1 70 ? 17.752 -14.448 -4.761 1.00 94.81 70 HIS A N 1
ATOM 517 C CA . HIS A 1 70 ? 17.225 -15.811 -4.788 1.00 94.81 70 HIS A CA 1
ATOM 518 C C . HIS A 1 70 ? 15.732 -15.845 -5.138 1.00 94.81 70 HIS A C 1
ATOM 520 O O . HIS A 1 70 ? 15.317 -16.653 -5.963 1.00 94.81 70 HIS A O 1
ATOM 526 N N . VAL A 1 71 ? 14.911 -14.962 -4.559 1.00 93.25 71 VAL A N 1
ATOM 527 C CA . VAL A 1 71 ? 13.469 -14.924 -4.865 1.00 93.25 71 VAL A CA 1
ATOM 528 C C . VAL A 1 71 ? 13.212 -14.473 -6.308 1.00 93.25 71 VAL A C 1
ATOM 530 O O . VAL A 1 71 ? 12.357 -15.051 -6.981 1.00 93.25 71 VAL A O 1
ATOM 533 N N . ILE A 1 72 ? 13.981 -13.501 -6.815 1.00 95.38 72 ILE A N 1
ATOM 534 C CA . ILE A 1 72 ? 13.946 -13.107 -8.236 1.00 95.38 72 ILE A CA 1
ATOM 535 C C . ILE A 1 72 ? 14.322 -14.301 -9.120 1.00 95.38 72 ILE A C 1
ATOM 537 O O . ILE A 1 72 ? 13.641 -14.568 -10.106 1.00 95.38 72 ILE A O 1
ATOM 541 N N . LYS A 1 73 ? 15.362 -15.056 -8.746 1.00 95.12 73 LYS A N 1
ATOM 542 C CA . LYS A 1 73 ? 15.782 -16.255 -9.476 1.00 95.12 73 LYS A CA 1
ATOM 543 C C . LYS A 1 73 ? 14.692 -17.326 -9.491 1.00 95.12 73 LYS A C 1
ATOM 545 O O . LYS A 1 73 ? 14.421 -17.887 -10.543 1.00 95.12 73 LYS A O 1
ATOM 550 N N . THR A 1 74 ? 13.995 -17.540 -8.374 1.00 94.44 74 THR A N 1
ATOM 551 C CA . THR A 1 74 ? 12.816 -18.415 -8.345 1.00 94.44 74 THR A CA 1
ATOM 552 C C . THR A 1 74 ? 11.759 -17.953 -9.345 1.00 94.44 74 THR A C 1
ATOM 554 O O . THR A 1 74 ? 11.231 -18.790 -10.071 1.00 94.44 74 THR A O 1
ATOM 557 N N . MET A 1 75 ? 11.475 -16.646 -9.443 1.00 94.62 75 MET A N 1
ATOM 558 C CA . MET A 1 75 ? 10.538 -16.145 -10.459 1.00 94.62 75 MET A CA 1
ATOM 559 C C . MET A 1 75 ? 11.031 -16.424 -11.878 1.00 94.62 75 MET A C 1
ATOM 561 O O . MET A 1 75 ? 10.277 -16.936 -12.696 1.00 94.62 75 MET A O 1
ATOM 565 N N . GLN A 1 76 ? 12.305 -16.147 -12.145 1.00 96.06 76 GLN A N 1
ATOM 566 C CA . GLN A 1 76 ? 12.930 -16.422 -13.434 1.00 96.06 76 GLN A CA 1
ATOM 567 C C . GLN A 1 76 ? 12.836 -17.907 -13.812 1.00 96.06 76 GLN A C 1
ATOM 569 O O . GLN A 1 76 ? 12.510 -18.228 -14.940 1.00 96.06 76 GLN A O 1
ATOM 574 N N . ASP A 1 77 ? 13.080 -18.834 -12.888 1.00 96.50 77 ASP A N 1
ATOM 575 C CA . ASP A 1 77 ? 13.130 -20.264 -13.221 1.00 96.50 77 ASP A CA 1
ATOM 576 C C . ASP A 1 77 ? 11.748 -20.913 -13.351 1.00 96.50 77 ASP A C 1
ATOM 578 O O . ASP A 1 77 ? 11.591 -21.901 -14.064 1.00 96.50 77 ASP A O 1
ATOM 582 N N . THR A 1 78 ? 10.746 -20.384 -12.647 1.00 96.00 78 THR A N 1
ATOM 583 C CA . THR A 1 78 ? 9.436 -21.044 -12.507 1.00 96.00 78 THR A CA 1
ATOM 584 C C . THR A 1 78 ? 8.327 -20.412 -13.337 1.00 96.00 78 THR A C 1
ATOM 586 O O . THR A 1 78 ? 7.229 -20.962 -13.390 1.00 96.00 78 THR A O 1
ATOM 589 N N . LEU A 1 79 ? 8.589 -19.271 -13.981 1.00 95.62 79 LEU A N 1
ATOM 590 C CA . LEU A 1 79 ? 7.581 -18.497 -14.712 1.00 95.62 79 LEU A CA 1
ATOM 591 C C . LEU A 1 79 ? 8.066 -18.132 -16.126 1.00 95.62 79 LEU A C 1
ATOM 593 O O . LEU A 1 79 ? 8.151 -16.946 -16.449 1.00 95.62 79 LEU A O 1
ATOM 597 N N . PRO A 1 80 ? 8.433 -19.121 -16.967 1.00 96.06 80 PRO A N 1
ATOM 598 C CA . PRO A 1 80 ? 8.995 -18.884 -18.301 1.00 96.06 80 PRO A CA 1
ATOM 599 C C . PRO A 1 80 ? 8.026 -18.189 -19.264 1.00 96.06 80 PRO A C 1
ATOM 601 O O . PRO A 1 80 ? 8.462 -17.408 -20.104 1.00 96.06 80 PRO A O 1
ATOM 604 N N . ASP A 1 81 ? 6.725 -18.438 -19.113 1.00 95.62 81 ASP A N 1
ATOM 605 C CA . ASP A 1 81 ? 5.678 -17.932 -20.013 1.00 95.62 81 ASP A CA 1
ATOM 606 C C . ASP A 1 81 ? 5.074 -16.597 -19.548 1.00 95.62 81 ASP A C 1
ATOM 608 O O . ASP A 1 81 ? 4.116 -16.085 -20.129 1.00 95.62 81 ASP A O 1
ATOM 612 N N . ASP A 1 82 ? 5.611 -16.028 -18.470 1.00 97.44 82 ASP A N 1
ATOM 613 C CA . ASP A 1 82 ? 5.147 -14.760 -17.933 1.00 97.44 82 ASP A CA 1
ATOM 614 C C . ASP A 1 82 ? 5.539 -13.599 -18.870 1.00 97.44 82 ASP A C 1
ATOM 616 O O . ASP A 1 82 ? 6.717 -13.465 -19.214 1.00 97.44 82 ASP A O 1
ATOM 620 N N . PRO A 1 83 ? 4.610 -12.707 -19.261 1.00 97.94 83 PRO A N 1
ATOM 621 C CA . PRO A 1 83 ? 4.933 -11.588 -20.146 1.00 97.94 83 PRO A CA 1
ATOM 622 C C . PRO A 1 83 ? 6.009 -10.629 -19.609 1.00 97.94 83 PRO A C 1
ATOM 624 O O . PRO A 1 83 ? 6.655 -9.931 -20.389 1.00 97.94 83 PRO A O 1
ATOM 627 N N . TRP A 1 84 ? 6.226 -10.586 -18.290 1.00 98.06 84 TRP A N 1
ATOM 628 C CA . TRP A 1 84 ? 7.276 -9.794 -17.644 1.00 98.06 84 TRP A CA 1
ATOM 629 C C . TRP A 1 84 ? 8.565 -10.583 -17.391 1.00 98.06 84 TRP A C 1
ATOM 631 O O . TRP A 1 84 ? 9.495 -10.035 -16.797 1.00 98.06 84 TRP A O 1
ATOM 641 N N . HIS A 1 85 ? 8.672 -11.830 -17.857 1.00 97.44 85 HIS A N 1
ATOM 642 C CA . HIS A 1 85 ? 9.811 -12.709 -17.584 1.00 97.44 85 HIS A CA 1
ATOM 643 C C . HIS A 1 85 ? 11.175 -12.080 -17.898 1.00 97.44 85 HIS A C 1
ATOM 645 O O . HIS A 1 85 ? 12.128 -12.247 -17.138 1.00 97.44 85 HIS A O 1
ATOM 651 N N . GLY A 1 86 ? 11.270 -11.283 -18.969 1.00 96.12 86 GLY A N 1
ATOM 652 C CA . GLY A 1 86 ? 12.499 -10.564 -19.336 1.00 96.12 86 GLY A CA 1
ATOM 653 C C . GLY A 1 86 ? 13.019 -9.596 -18.261 1.00 96.12 86 GLY A C 1
ATOM 654 O O . GLY A 1 86 ? 14.194 -9.236 -18.276 1.00 96.12 86 GLY A O 1
ATOM 655 N N . TYR A 1 87 ? 12.173 -9.208 -17.305 1.00 96.44 87 TYR A N 1
ATOM 656 C CA . TYR A 1 87 ? 12.517 -8.350 -16.171 1.00 96.44 87 TYR A CA 1
ATOM 657 C C . TYR A 1 87 ? 12.818 -9.132 -14.889 1.00 96.44 87 TYR A C 1
ATOM 659 O O . TYR A 1 87 ? 13.238 -8.528 -13.901 1.00 96.44 87 TYR A O 1
ATOM 667 N N . TYR A 1 88 ? 12.655 -10.460 -14.879 1.00 96.31 88 TYR A N 1
ATOM 668 C CA . TYR A 1 88 ? 13.024 -11.331 -13.756 1.00 96.31 88 TYR A CA 1
ATOM 669 C C . TYR A 1 88 ? 14.528 -11.583 -13.748 1.00 96.31 88 TYR A C 1
ATOM 671 O O . TYR A 1 88 ? 15.014 -12.702 -13.886 1.00 96.31 88 TYR A O 1
ATOM 679 N N . ALA A 1 89 ? 15.281 -10.500 -13.599 1.00 93.19 89 ALA A N 1
ATOM 680 C CA . ALA A 1 89 ? 16.727 -10.509 -13.589 1.00 93.19 89 ALA A CA 1
ATOM 681 C C . ALA A 1 89 ? 17.260 -9.590 -12.493 1.00 93.19 89 ALA A C 1
ATOM 683 O O . ALA A 1 89 ? 16.715 -8.526 -12.201 1.00 93.19 89 ALA A O 1
ATOM 684 N N . VAL A 1 90 ? 18.372 -10.008 -11.900 1.00 93.38 90 VAL A N 1
ATOM 685 C CA . VAL A 1 90 ? 19.131 -9.192 -10.955 1.00 93.38 90 VAL A CA 1
ATOM 686 C C . VAL A 1 90 ? 19.922 -8.146 -11.751 1.00 93.38 90 VAL A C 1
ATOM 688 O O . VAL A 1 90 ? 20.728 -8.530 -12.601 1.00 93.38 90 VAL A O 1
ATOM 691 N N . PRO A 1 91 ? 19.747 -6.835 -11.492 1.00 94.06 91 PRO A N 1
ATOM 692 C CA . PRO A 1 91 ? 20.539 -5.806 -12.158 1.00 94.06 91 PRO A CA 1
ATOM 693 C C . PRO A 1 91 ? 22.037 -5.951 -11.866 1.00 94.06 91 PRO A C 1
ATOM 695 O O . PRO A 1 91 ? 22.432 -6.369 -10.776 1.00 94.06 91 PRO A O 1
ATOM 698 N N . ALA A 1 92 ? 22.887 -5.523 -12.803 1.00 94.56 92 ALA A N 1
ATOM 699 C CA . ALA A 1 92 ? 24.343 -5.666 -12.685 1.00 94.56 92 ALA A CA 1
ATOM 700 C C . ALA A 1 92 ? 24.917 -5.050 -11.395 1.00 94.56 92 ALA A C 1
ATOM 702 O O . ALA A 1 92 ? 25.801 -5.631 -10.768 1.00 94.56 92 ALA A O 1
ATOM 703 N N . TRP A 1 93 ? 24.385 -3.905 -10.955 1.00 95.06 93 TRP A N 1
ATOM 704 C CA . TRP A 1 93 ? 24.810 -3.260 -9.711 1.00 95.06 93 TRP A CA 1
ATOM 705 C C . TRP A 1 93 ? 24.482 -4.100 -8.466 1.00 95.06 93 TRP A C 1
ATOM 707 O O . TRP A 1 93 ? 25.277 -4.144 -7.529 1.00 95.06 93 TRP A O 1
ATOM 717 N N . LEU A 1 94 ? 23.347 -4.807 -8.466 1.00 96.31 94 LEU A N 1
ATOM 718 C CA . LEU A 1 94 ? 22.920 -5.659 -7.357 1.00 96.31 94 LEU A CA 1
ATOM 719 C C . LEU A 1 94 ? 23.790 -6.919 -7.297 1.00 96.31 94 LEU A C 1
ATOM 721 O O . LEU A 1 94 ? 24.285 -7.278 -6.230 1.00 96.31 94 LEU A O 1
ATOM 725 N N . ALA A 1 95 ? 24.063 -7.531 -8.453 1.00 96.19 95 ALA A N 1
ATOM 726 C CA . ALA A 1 95 ? 24.999 -8.649 -8.559 1.00 96.19 95 ALA A CA 1
ATOM 727 C C . ALA A 1 95 ? 26.414 -8.261 -8.086 1.00 96.19 95 ALA A C 1
ATOM 729 O O . ALA A 1 95 ? 27.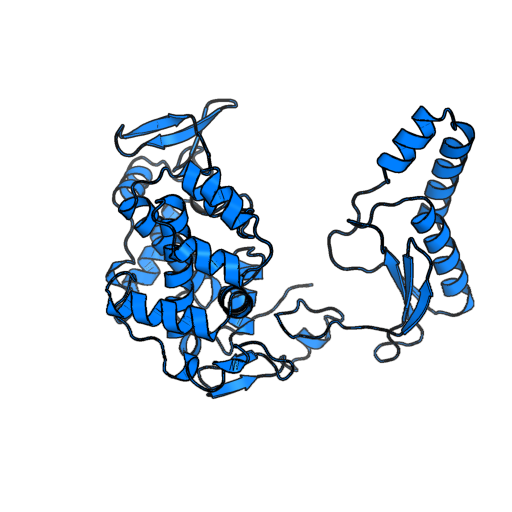057 -9.023 -7.366 1.00 96.19 95 ALA A O 1
ATOM 730 N N . ALA A 1 96 ? 26.882 -7.055 -8.428 1.00 96.12 96 ALA A N 1
ATOM 731 C CA . ALA A 1 96 ? 28.180 -6.548 -7.990 1.00 96.12 96 ALA A CA 1
ATOM 732 C C . ALA A 1 96 ? 28.259 -6.341 -6.466 1.00 96.12 96 ALA A C 1
ATOM 734 O O . ALA A 1 96 ? 29.282 -6.669 -5.864 1.00 96.12 96 ALA A O 1
ATOM 735 N N . LEU A 1 97 ? 27.196 -5.835 -5.826 1.00 97.19 97 LEU A N 1
ATOM 736 C CA . LEU A 1 97 ? 27.126 -5.734 -4.361 1.00 97.19 97 LEU A CA 1
ATOM 737 C C . LEU A 1 97 ? 27.205 -7.115 -3.699 1.00 97.19 97 LEU A C 1
ATOM 739 O O . LEU A 1 97 ? 27.996 -7.308 -2.774 1.00 97.19 97 LEU A O 1
ATOM 743 N N . ILE A 1 98 ? 26.444 -8.086 -4.213 1.00 97.12 98 ILE A N 1
ATOM 744 C CA . ILE A 1 98 ? 26.448 -9.465 -3.705 1.00 97.12 98 ILE A CA 1
ATOM 745 C C . ILE A 1 98 ? 27.841 -10.089 -3.845 1.00 97.12 98 ILE A C 1
ATOM 747 O O . ILE A 1 98 ? 28.359 -10.638 -2.874 1.00 97.12 98 ILE A O 1
ATOM 751 N N . GLY A 1 99 ? 28.488 -9.941 -5.006 1.00 97.06 99 GLY A N 1
ATOM 752 C CA . GLY A 1 99 ? 29.847 -10.442 -5.241 1.00 97.06 99 GLY A CA 1
ATOM 753 C C . GLY A 1 99 ? 30.905 -9.827 -4.314 1.00 97.06 99 GLY A C 1
ATOM 754 O O . GLY A 1 99 ? 31.895 -10.480 -3.995 1.00 97.06 99 GLY A O 1
ATOM 755 N N . LYS A 1 100 ? 30.679 -8.599 -3.828 1.00 96.00 100 LYS A N 1
ATOM 756 C CA . LYS A 1 100 ? 31.523 -7.921 -2.826 1.00 96.00 100 LYS A CA 1
ATOM 757 C C . LYS A 1 100 ? 31.157 -8.270 -1.374 1.00 96.00 100 LYS A C 1
ATOM 759 O O . LYS A 1 100 ? 31.778 -7.742 -0.455 1.00 96.00 100 LYS A O 1
ATOM 764 N N . GLY A 1 101 ? 30.142 -9.104 -1.140 1.00 96.56 101 GLY A N 1
ATOM 765 C CA . GLY A 1 101 ? 29.636 -9.413 0.202 1.00 96.56 101 GLY A CA 1
ATOM 766 C C . GLY A 1 101 ? 28.874 -8.260 0.872 1.00 96.56 101 GLY A C 1
ATOM 767 O O . GLY A 1 101 ? 28.641 -8.298 2.080 1.00 96.56 101 GLY A O 1
ATOM 768 N N . ALA A 1 102 ? 28.464 -7.237 0.115 1.00 96.94 102 ALA A N 1
ATOM 769 C CA . ALA A 1 102 ? 27.623 -6.146 0.598 1.00 96.94 102 ALA A CA 1
ATOM 770 C C . ALA A 1 102 ? 26.145 -6.568 0.531 1.00 96.94 102 ALA A C 1
ATOM 772 O O . ALA A 1 102 ? 25.424 -6.222 -0.397 1.00 96.94 102 ALA A O 1
ATOM 773 N N . LEU A 1 103 ? 25.707 -7.374 1.499 1.00 97.12 103 LEU A N 1
ATOM 774 C CA . LEU A 1 103 ? 24.404 -8.047 1.510 1.00 97.12 103 LEU A CA 1
ATOM 775 C C . LEU A 1 103 ? 23.289 -7.273 2.234 1.00 97.12 103 LEU A C 1
ATOM 777 O O . LEU A 1 103 ? 22.234 -7.849 2.497 1.00 97.12 103 LEU A O 1
ATOM 781 N N . GLY A 1 104 ? 23.502 -6.004 2.586 1.00 96.69 104 GLY A N 1
ATOM 782 C CA . GLY A 1 104 ? 22.530 -5.175 3.302 1.00 96.69 104 GLY A CA 1
ATOM 783 C C . GLY A 1 104 ? 22.806 -5.057 4.801 1.00 96.69 104 GLY A C 1
ATOM 784 O O . GLY A 1 104 ? 23.951 -5.050 5.262 1.00 96.69 104 GLY A O 1
ATOM 785 N N . GLN A 1 105 ? 21.742 -4.944 5.598 1.00 94.81 105 GLN A N 1
ATOM 786 C CA . GLN A 1 105 ? 21.821 -4.654 7.032 1.00 94.81 105 GLN A CA 1
ATOM 787 C C . GLN A 1 105 ? 22.583 -5.736 7.809 1.00 94.81 105 GLN A C 1
ATOM 789 O O . GLN A 1 105 ? 23.319 -5.410 8.744 1.00 94.81 105 GLN A O 1
ATOM 794 N N . LYS A 1 106 ? 22.468 -7.006 7.401 1.00 94.94 106 LYS A N 1
ATOM 795 C CA . LYS A 1 106 ? 23.155 -8.136 8.050 1.00 94.94 106 LYS A CA 1
ATOM 796 C C . LYS A 1 106 ? 24.685 -8.069 7.940 1.00 94.94 106 LYS A C 1
ATOM 798 O O . LYS A 1 106 ? 25.377 -8.516 8.847 1.00 94.94 106 LYS A O 1
ATOM 803 N N . THR A 1 107 ? 25.208 -7.444 6.886 1.00 96.00 107 THR A N 1
ATOM 804 C CA . THR A 1 107 ? 26.645 -7.179 6.677 1.00 96.00 107 THR A CA 1
ATOM 805 C C . THR A 1 107 ? 27.015 -5.719 6.944 1.00 96.00 107 THR A C 1
ATOM 807 O O . THR A 1 107 ? 28.145 -5.313 6.691 1.00 96.00 107 THR A O 1
ATOM 810 N N . ARG A 1 108 ? 26.071 -4.916 7.463 1.00 95.25 108 ARG A N 1
ATOM 811 C CA . ARG A 1 108 ? 26.198 -3.465 7.715 1.00 95.25 108 ARG A CA 1
ATOM 812 C C . ARG A 1 108 ? 26.535 -2.626 6.469 1.00 95.25 108 ARG A C 1
ATOM 814 O O . ARG A 1 108 ? 26.893 -1.458 6.606 1.00 95.25 108 ARG A O 1
ATOM 821 N N . CYS A 1 109 ? 26.404 -3.205 5.279 1.00 96.75 109 CYS A N 1
ATOM 822 C CA . CYS A 1 109 ? 26.744 -2.597 3.998 1.00 96.75 109 CYS A CA 1
ATOM 823 C C . CYS A 1 109 ? 25.921 -3.267 2.888 1.00 96.75 109 CYS A C 1
ATOM 825 O O . CYS A 1 109 ? 25.967 -4.492 2.761 1.00 96.75 109 CYS A O 1
ATOM 827 N N . GLY A 1 110 ? 25.176 -2.476 2.117 1.00 97.12 110 GLY A N 1
ATOM 828 C CA . GLY A 1 110 ? 24.373 -2.896 0.965 1.00 97.12 110 GLY A CA 1
ATOM 829 C C . GLY A 1 110 ? 24.124 -1.712 0.038 1.00 97.12 110 GLY A C 1
ATOM 830 O O . GLY A 1 110 ? 25.062 -0.994 -0.289 1.00 97.12 110 GLY A O 1
ATOM 831 N N . ILE A 1 111 ? 22.884 -1.451 -0.361 1.00 97.81 111 ILE A N 1
ATOM 832 C CA . ILE A 1 111 ? 22.549 -0.234 -1.127 1.00 97.81 111 ILE A CA 1
ATOM 833 C C . ILE A 1 111 ? 22.809 1.011 -0.274 1.00 97.81 111 ILE A C 1
ATOM 835 O O . ILE A 1 111 ? 23.328 2.021 -0.757 1.00 97.81 111 ILE A O 1
ATOM 839 N N . PHE A 1 112 ? 22.522 0.898 1.019 1.00 97.31 112 PHE A N 1
ATOM 840 C CA . PHE A 1 112 ? 22.888 1.859 2.039 1.00 97.31 112 PHE A CA 1
ATOM 841 C C . PHE A 1 112 ? 23.954 1.284 2.972 1.00 97.31 112 PHE A C 1
ATOM 843 O O . PHE A 1 112 ? 24.060 0.076 3.208 1.00 97.31 112 PHE A O 1
ATOM 850 N N . ARG A 1 113 ? 24.734 2.179 3.574 1.00 96.06 113 ARG A N 1
ATOM 851 C CA . ARG A 1 113 ? 25.607 1.851 4.705 1.00 96.06 113 ARG A CA 1
ATOM 852 C C . ARG A 1 113 ? 25.612 2.985 5.720 1.00 96.06 113 ARG A C 1
ATOM 854 O O . ARG A 1 113 ? 25.300 4.130 5.393 1.00 96.06 113 ARG A O 1
ATOM 861 N N . LYS A 1 114 ? 25.945 2.663 6.967 1.00 93.81 114 LYS A N 1
ATOM 862 C CA . LYS A 1 114 ? 26.092 3.660 8.034 1.00 93.81 114 LYS A CA 1
ATOM 863 C C . LYS A 1 114 ? 27.568 3.901 8.311 1.00 93.81 114 LYS A C 1
ATOM 865 O O . LYS A 1 114 ? 28.254 2.990 8.766 1.00 93.81 114 LYS A O 1
ATOM 870 N N . ASP A 1 115 ? 28.002 5.142 8.134 1.00 91.75 115 ASP A N 1
ATOM 871 C CA . ASP A 1 115 ? 29.343 5.605 8.489 1.00 91.75 115 ASP A CA 1
ATOM 872 C C . ASP A 1 115 ? 29.198 6.469 9.759 1.00 91.75 115 ASP A C 1
ATOM 874 O O . ASP A 1 115 ? 28.931 7.673 9.713 1.00 91.75 115 ASP A O 1
ATOM 878 N N . GLY A 1 116 ? 29.260 5.826 10.930 1.00 90.44 116 GLY A N 1
ATOM 879 C CA . GLY A 1 116 ? 28.939 6.467 12.209 1.00 90.44 116 GLY A CA 1
ATOM 880 C C . GLY A 1 116 ? 27.457 6.857 12.299 1.00 90.44 116 GLY A C 1
ATOM 881 O O . GLY A 1 116 ? 26.586 5.987 12.341 1.00 90.44 116 GLY A O 1
ATOM 882 N N . ARG A 1 117 ? 27.166 8.166 12.356 1.00 89.50 117 ARG A N 1
ATOM 883 C CA . ARG A 1 117 ? 25.788 8.702 12.322 1.00 89.50 117 ARG A CA 1
ATOM 884 C C . ARG A 1 117 ? 25.295 9.015 10.906 1.00 89.50 117 ARG A C 1
ATOM 886 O O . ARG A 1 117 ? 24.088 9.140 10.721 1.00 89.50 117 ARG A O 1
ATOM 893 N N . ALA A 1 118 ? 26.198 9.137 9.934 1.00 92.44 118 ALA A N 1
ATOM 894 C CA . ALA A 1 118 ? 25.844 9.455 8.558 1.00 92.44 118 ALA A CA 1
ATOM 895 C C . ALA A 1 118 ? 25.307 8.212 7.836 1.00 92.44 118 ALA A C 1
ATOM 897 O O . ALA A 1 118 ? 25.823 7.103 8.004 1.00 92.44 118 ALA A O 1
ATOM 898 N N . ILE A 1 119 ? 24.274 8.403 7.016 1.00 94.50 119 ILE A N 1
ATOM 899 C CA . ILE A 1 119 ? 23.777 7.380 6.094 1.00 94.50 119 ILE A CA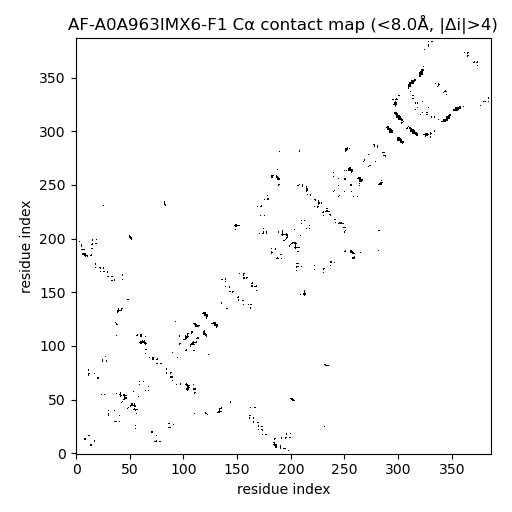 1
ATOM 900 C C . ILE A 1 119 ? 24.366 7.689 4.725 1.00 94.50 119 ILE A C 1
ATOM 902 O O . ILE A 1 119 ? 24.188 8.790 4.200 1.00 94.50 119 ILE A O 1
ATOM 906 N N . LYS A 1 120 ? 25.053 6.706 4.151 1.00 97.19 120 LYS A N 1
ATOM 907 C CA . LYS A 1 120 ? 25.559 6.775 2.788 1.00 97.19 120 LYS A CA 1
ATOM 908 C C . LYS A 1 120 ? 24.787 5.838 1.875 1.00 97.19 120 LYS A C 1
ATOM 910 O O . LYS A 1 120 ? 24.285 4.806 2.320 1.00 97.19 120 LYS A O 1
ATOM 915 N N . VAL A 1 121 ? 24.721 6.206 0.605 1.00 97.81 121 VAL A N 1
ATOM 916 C CA . VAL A 1 121 ? 23.999 5.499 -0.455 1.00 97.81 121 VAL A CA 1
ATOM 917 C C . VAL A 1 121 ? 24.946 5.206 -1.613 1.00 97.81 121 VAL A C 1
ATOM 919 O O . VAL A 1 121 ? 25.836 6.010 -1.898 1.00 97.81 121 VAL A O 1
ATOM 922 N N . LEU A 1 122 ? 24.782 4.045 -2.245 1.00 97.44 122 LEU A N 1
ATOM 923 C CA . LEU A 1 122 ? 25.569 3.649 -3.408 1.00 97.44 122 LEU A CA 1
ATOM 924 C C . LEU A 1 122 ? 25.366 4.638 -4.566 1.00 97.44 122 LEU A C 1
ATOM 926 O O . LEU A 1 122 ? 24.237 4.925 -4.963 1.00 97.44 122 LEU A O 1
ATOM 930 N N . ASP A 1 123 ? 26.471 5.101 -5.137 1.00 95.25 123 ASP A N 1
ATOM 931 C CA . ASP A 1 123 ? 26.531 5.863 -6.376 1.00 95.25 123 ASP A CA 1
ATOM 932 C C . ASP A 1 123 ? 27.070 4.959 -7.491 1.00 95.25 123 ASP A C 1
ATOM 934 O O . ASP A 1 123 ? 28.200 4.467 -7.441 1.00 95.25 123 ASP A O 1
ATOM 938 N N . LEU A 1 124 ? 26.236 4.702 -8.500 1.00 93.31 124 LEU A N 1
ATOM 939 C CA . LEU A 1 124 ? 26.586 3.783 -9.582 1.00 93.31 124 LEU A CA 1
ATOM 940 C C . LEU A 1 124 ? 27.678 4.332 -10.504 1.00 93.31 124 LEU A C 1
ATOM 942 O O . LEU A 1 124 ? 28.442 3.539 -11.051 1.00 93.31 124 LEU A O 1
ATOM 946 N N . ALA A 1 125 ? 27.761 5.655 -10.671 1.00 91.25 125 ALA A N 1
ATOM 947 C CA . ALA A 1 125 ? 28.757 6.284 -11.530 1.00 91.25 125 ALA A CA 1
ATOM 948 C C . ALA A 1 125 ? 30.132 6.295 -10.853 1.00 91.25 125 ALA A C 1
ATOM 950 O O . ALA A 1 125 ? 31.135 5.977 -11.488 1.00 91.25 125 ALA A O 1
ATOM 951 N N . ALA A 1 126 ? 30.172 6.597 -9.553 1.00 92.62 126 ALA A N 1
ATOM 952 C CA . ALA A 1 126 ? 31.407 6.561 -8.772 1.00 92.62 126 ALA A CA 1
ATOM 953 C C . ALA A 1 126 ? 31.846 5.135 -8.387 1.00 92.62 126 ALA A C 1
ATOM 955 O O . ALA A 1 126 ? 32.994 4.932 -8.000 1.00 92.62 126 ALA A O 1
ATOM 956 N N . GLN A 1 127 ? 30.937 4.154 -8.461 1.00 90.38 127 GLN A N 1
ATOM 957 C CA . GLN A 1 127 ? 31.120 2.792 -7.938 1.00 90.38 127 GLN A CA 1
ATOM 958 C C . GLN A 1 127 ? 31.513 2.743 -6.447 1.00 90.38 127 GLN A C 1
ATOM 960 O O . GLN A 1 127 ? 32.108 1.765 -5.981 1.00 90.38 127 GLN A O 1
ATOM 965 N N . ASP A 1 128 ? 31.141 3.780 -5.699 1.00 93.81 128 ASP A N 1
ATOM 966 C CA . ASP A 1 128 ? 31.365 3.952 -4.262 1.00 93.81 128 ASP A CA 1
ATOM 967 C C . ASP A 1 128 ? 30.135 4.635 -3.637 1.00 93.81 128 ASP A C 1
ATOM 969 O O . ASP A 1 128 ? 29.092 4.759 -4.275 1.00 93.81 128 ASP A O 1
ATOM 973 N N . TYR A 1 129 ? 30.213 5.047 -2.377 1.00 96.62 129 TYR A N 1
ATOM 974 C CA . TYR A 1 129 ? 29.103 5.622 -1.633 1.00 96.62 129 TYR A CA 1
ATOM 975 C C . TYR A 1 129 ? 29.251 7.130 -1.460 1.00 96.62 129 TYR A C 1
ATOM 977 O O . TYR A 1 129 ? 30.293 7.624 -1.026 1.00 96.62 129 TYR A O 1
ATOM 985 N N . ARG A 1 130 ? 28.146 7.845 -1.665 1.00 95.88 130 ARG A N 1
ATOM 986 C CA . ARG A 1 130 ? 28.004 9.268 -1.336 1.00 95.88 130 ARG A CA 1
ATOM 987 C C . ARG A 1 130 ? 27.094 9.466 -0.128 1.00 95.88 130 ARG A C 1
ATOM 989 O O . ARG A 1 130 ? 26.398 8.542 0.295 1.00 95.88 130 ARG A O 1
ATOM 996 N N . GLU A 1 131 ? 27.079 10.670 0.435 1.00 96.56 131 GLU A N 1
ATOM 997 C CA . GLU A 1 131 ? 26.076 11.020 1.444 1.00 96.56 131 GLU A CA 1
ATOM 998 C C . GLU A 1 131 ? 24.662 10.935 0.853 1.00 96.56 131 GLU A C 1
ATOM 1000 O O . GLU A 1 131 ? 24.427 11.287 -0.309 1.00 96.56 131 GLU A O 1
ATOM 1005 N N . SER A 1 132 ? 23.724 10.411 1.645 1.00 94.94 132 SER A N 1
ATOM 1006 C CA . SER A 1 132 ? 22.320 10.327 1.253 1.00 94.94 132 SER A CA 1
ATOM 1007 C C . SER A 1 132 ? 21.683 11.718 1.287 1.00 94.94 132 SER A C 1
ATOM 1009 O O . SER A 1 132 ? 21.660 12.369 2.328 1.00 94.94 132 SER A O 1
ATOM 1011 N N . ALA A 1 133 ? 21.112 12.130 0.160 1.00 89.06 133 ALA A N 1
ATOM 1012 C CA . ALA A 1 133 ? 20.384 13.375 -0.038 1.00 89.06 133 ALA A CA 1
ATOM 1013 C C . ALA A 1 133 ? 19.003 13.036 -0.623 1.00 89.06 133 ALA A C 1
ATOM 1015 O O . ALA A 1 133 ? 18.768 13.068 -1.828 1.00 89.06 133 ALA A O 1
ATOM 1016 N N . ALA A 1 134 ? 18.095 12.621 0.260 1.00 86.31 134 ALA A N 1
ATOM 1017 C CA . ALA A 1 134 ? 16.761 12.143 -0.089 1.00 86.31 134 ALA A CA 1
ATOM 1018 C C . ALA A 1 134 ? 15.783 13.313 -0.324 1.00 86.31 134 ALA A C 1
ATOM 1020 O O . ALA A 1 134 ? 14.876 13.541 0.478 1.00 86.31 134 ALA A O 1
ATOM 1021 N N . GLU A 1 135 ? 15.989 14.078 -1.398 1.00 91.44 135 GLU A N 1
ATOM 1022 C CA . GLU A 1 135 ? 15.171 15.252 -1.720 1.00 91.44 135 GLU A CA 1
ATOM 1023 C C . GLU A 1 135 ? 14.125 14.950 -2.804 1.00 91.44 135 GLU A C 1
ATOM 1025 O O . GLU A 1 135 ? 14.437 14.526 -3.919 1.00 91.44 135 GLU A O 1
ATOM 1030 N N . ILE A 1 136 ? 12.855 15.169 -2.456 1.00 96.62 136 ILE A N 1
ATOM 1031 C CA . ILE A 1 136 ? 11.733 15.120 -3.397 1.00 96.62 136 ILE A CA 1
ATOM 1032 C C . ILE A 1 136 ? 11.552 16.522 -3.963 1.00 96.62 136 ILE A C 1
ATOM 1034 O O . ILE A 1 136 ? 11.450 17.480 -3.195 1.00 96.62 136 ILE A O 1
ATOM 1038 N N . ASP A 1 137 ? 11.454 16.626 -5.287 1.00 97.94 137 ASP A N 1
ATOM 1039 C CA . ASP A 1 137 ? 11.243 17.910 -5.947 1.00 97.94 137 ASP A CA 1
ATOM 1040 C C . ASP A 1 137 ? 9.959 18.593 -5.420 1.00 97.94 137 ASP A C 1
ATOM 1042 O O . ASP A 1 137 ? 8.921 17.926 -5.293 1.00 97.94 137 ASP A O 1
ATOM 1046 N N . PRO A 1 138 ? 9.977 19.907 -5.114 1.00 98.06 138 PRO A N 1
ATOM 1047 C CA . PRO A 1 138 ? 8.823 20.601 -4.544 1.00 98.06 138 PRO A CA 1
ATOM 1048 C C . PRO A 1 138 ? 7.539 20.487 -5.375 1.00 98.06 138 PRO A C 1
ATOM 1050 O O . PRO A 1 138 ? 6.447 20.415 -4.800 1.00 98.06 138 PRO A O 1
ATOM 1053 N N . THR A 1 139 ? 7.643 20.438 -6.708 1.00 98.00 139 THR A N 1
ATOM 1054 C CA . THR A 1 139 ? 6.478 20.308 -7.597 1.00 98.00 139 THR A CA 1
ATOM 1055 C C . THR A 1 139 ? 5.864 18.912 -7.496 1.00 98.00 139 THR A C 1
ATOM 1057 O O . THR A 1 139 ? 4.645 18.774 -7.385 1.00 98.00 139 THR A O 1
ATOM 1060 N N . VAL A 1 140 ? 6.696 17.872 -7.407 1.00 98.50 140 VAL A N 1
ATOM 1061 C CA . VAL A 1 140 ? 6.248 16.483 -7.221 1.00 98.50 140 VAL A CA 1
ATOM 1062 C C . VAL A 1 140 ? 5.693 16.271 -5.817 1.00 98.50 140 VAL A C 1
ATOM 1064 O O . VAL A 1 140 ? 4.658 15.625 -5.641 1.00 98.50 140 VAL A O 1
ATOM 1067 N N . LEU A 1 141 ? 6.315 16.878 -4.807 1.00 98.19 141 LEU A N 1
ATOM 1068 C CA . LEU A 1 141 ? 5.811 16.865 -3.438 1.00 98.19 141 LEU A CA 1
ATOM 1069 C C . LEU A 1 141 ? 4.417 17.505 -3.335 1.00 98.19 141 LEU A C 1
ATOM 1071 O O . LEU A 1 141 ? 3.571 17.006 -2.589 1.00 98.19 141 LEU A O 1
ATOM 1075 N N . ALA A 1 142 ? 4.155 18.580 -4.084 1.00 98.25 142 ALA A N 1
ATOM 1076 C CA . ALA A 1 142 ? 2.832 19.197 -4.147 1.00 98.25 142 ALA A CA 1
ATOM 1077 C C . ALA A 1 142 ? 1.779 18.240 -4.735 1.00 98.25 142 ALA A C 1
ATOM 1079 O O . ALA A 1 142 ? 0.711 18.088 -4.139 1.00 98.25 142 ALA A O 1
ATOM 1080 N N . ILE A 1 143 ? 2.108 17.527 -5.821 1.00 98.50 143 ILE A N 1
ATOM 1081 C CA . ILE A 1 143 ? 1.239 16.489 -6.407 1.00 98.50 143 ILE A CA 1
ATOM 1082 C C . ILE A 1 143 ? 0.937 15.396 -5.371 1.00 98.50 143 ILE A C 1
ATOM 1084 O O . ILE A 1 143 ? -0.219 15.053 -5.118 1.00 98.50 143 ILE A O 1
ATOM 1088 N N . LEU A 1 144 ? 1.969 14.882 -4.697 1.00 97.69 144 LEU A N 1
ATOM 1089 C CA . LEU A 1 144 ? 1.831 13.817 -3.698 1.00 97.69 144 LEU A CA 1
ATOM 1090 C C . LEU A 1 144 ? 0.978 14.222 -2.485 1.00 97.69 144 LEU A C 1
ATOM 1092 O O . LEU A 1 144 ? 0.308 13.367 -1.896 1.00 97.69 144 LEU A O 1
ATOM 1096 N N . ARG A 1 145 ? 0.964 15.514 -2.132 1.00 96.75 145 ARG A N 1
ATOM 1097 C CA . ARG A 1 145 ? 0.138 16.085 -1.054 1.00 96.75 145 ARG A CA 1
ATOM 1098 C C . ARG A 1 145 ? -1.328 16.293 -1.437 1.00 96.75 145 ARG A C 1
ATOM 1100 O O . ARG A 1 145 ? -2.136 16.513 -0.532 1.00 96.75 145 ARG A O 1
ATOM 1107 N N . ASN A 1 146 ? -1.693 16.196 -2.719 1.00 96.94 146 ASN A N 1
ATOM 1108 C CA . ASN A 1 146 ? -3.094 16.253 -3.128 1.00 96.94 146 ASN A CA 1
ATOM 1109 C C . ASN A 1 146 ? -3.880 15.112 -2.451 1.00 96.94 146 ASN A C 1
ATOM 1111 O O . ASN A 1 146 ? -3.455 13.954 -2.444 1.00 96.94 146 ASN A O 1
ATOM 1115 N N . ARG A 1 147 ? -5.012 15.437 -1.822 1.00 95.75 147 ARG A N 1
ATOM 1116 C CA . ARG A 1 147 ? -5.862 14.451 -1.138 1.00 95.75 147 ARG A CA 1
ATOM 1117 C C . ARG A 1 147 ? -6.847 13.764 -2.078 1.00 95.75 147 ARG A C 1
ATOM 1119 O O . ARG A 1 147 ? -7.340 12.706 -1.708 1.00 95.75 147 ARG A O 1
ATOM 1126 N N . ASN A 1 148 ? -7.103 14.328 -3.258 1.00 97.88 148 ASN A N 1
ATOM 1127 C CA . ASN A 1 148 ? -7.913 13.706 -4.297 1.00 97.88 148 ASN A CA 1
ATOM 1128 C C . ASN A 1 148 ? -7.042 12.715 -5.097 1.00 97.88 148 ASN A C 1
ATOM 1130 O O . ASN A 1 148 ? -6.135 13.153 -5.814 1.00 97.88 148 ASN A O 1
ATOM 1134 N N . PRO A 1 149 ? -7.265 11.390 -4.987 1.00 97.19 149 PRO A N 1
ATOM 1135 C CA . PRO A 1 149 ? -6.436 10.415 -5.686 1.00 97.19 149 PRO A CA 1
ATOM 1136 C C . PRO A 1 149 ? -6.550 10.540 -7.210 1.00 97.19 149 PRO A C 1
ATOM 1138 O O . PRO A 1 149 ? -5.532 10.463 -7.891 1.00 97.19 149 PRO A O 1
ATOM 1141 N N . ALA A 1 150 ? -7.742 10.805 -7.751 1.00 97.88 150 ALA A N 1
ATOM 1142 C CA . ALA A 1 150 ? -7.939 10.921 -9.196 1.00 97.88 150 ALA A CA 1
ATOM 1143 C C . ALA A 1 150 ? -7.120 12.075 -9.795 1.00 97.88 150 ALA A C 1
ATOM 1145 O O . ALA A 1 150 ? -6.377 11.887 -10.760 1.00 97.88 150 ALA A O 1
ATOM 1146 N N . GLU A 1 151 ? -7.178 13.255 -9.173 1.00 98.44 151 GLU A N 1
ATOM 1147 C CA . GLU A 1 151 ? -6.358 14.400 -9.584 1.00 98.44 151 GLU A CA 1
ATOM 1148 C C . GLU A 1 151 ? -4.863 14.127 -9.411 1.00 98.44 151 GLU A C 1
ATOM 1150 O O . GLU A 1 151 ? -4.078 14.452 -10.299 1.00 98.44 151 GLU A O 1
ATOM 1155 N N . LYS A 1 152 ? -4.461 13.497 -8.299 1.00 98.56 152 LYS A N 1
ATOM 1156 C CA . LYS A 1 152 ? -3.059 13.140 -8.044 1.00 98.56 152 LYS A CA 1
ATOM 1157 C C . LYS A 1 152 ? -2.492 12.268 -9.159 1.00 98.56 152 LYS A C 1
ATOM 1159 O O . LYS A 1 152 ? -1.427 12.573 -9.687 1.00 98.56 152 LYS A O 1
ATOM 1164 N N . PHE A 1 153 ? -3.186 11.193 -9.525 1.00 98.56 153 PHE A N 1
ATOM 1165 C CA . PHE A 1 153 ? -2.723 10.293 -10.580 1.00 98.56 153 PHE A CA 1
ATOM 1166 C C . PHE A 1 153 ? -2.715 10.969 -11.955 1.00 98.56 153 PHE A C 1
ATOM 1168 O O . PHE A 1 153 ? -1.762 10.781 -12.711 1.00 98.56 153 PHE A O 1
ATOM 1175 N N . ALA A 1 154 ? -3.708 11.812 -12.257 1.00 98.44 154 ALA A N 1
ATOM 1176 C CA . ALA A 1 154 ? -3.714 12.608 -13.483 1.00 98.44 154 ALA A CA 1
ATOM 1177 C C . ALA A 1 154 ? -2.510 13.568 -13.556 1.00 98.44 154 ALA A C 1
ATOM 1179 O O . ALA A 1 154 ? -1.842 13.642 -14.586 1.00 98.44 154 ALA A O 1
ATOM 1180 N N . GLN A 1 155 ? -2.188 14.248 -12.452 1.00 98.62 155 GLN A N 1
ATOM 1181 C CA . GLN A 1 155 ? -1.027 15.135 -12.344 1.00 98.62 155 GLN A CA 1
ATOM 1182 C C . GLN A 1 155 ? 0.302 14.381 -12.482 1.00 98.62 155 GLN A C 1
ATOM 1184 O O . GLN A 1 155 ? 1.194 14.858 -13.181 1.00 98.62 155 GLN A O 1
ATOM 1189 N N . LEU A 1 156 ? 0.439 13.202 -11.858 1.00 98.56 156 LEU A N 1
ATOM 1190 C CA . LEU A 1 156 ? 1.631 12.359 -12.012 1.00 98.56 156 LEU A CA 1
ATOM 1191 C C . LEU A 1 156 ? 1.840 11.951 -13.472 1.00 98.56 156 LEU A C 1
ATOM 1193 O O . LEU A 1 156 ? 2.951 12.067 -13.981 1.00 98.56 156 LEU A O 1
ATOM 1197 N N . ARG A 1 157 ? 0.771 11.515 -14.149 1.00 97.81 157 ARG A N 1
ATOM 1198 C CA . ARG A 1 157 ? 0.821 11.092 -15.553 1.00 97.81 157 ARG A CA 1
ATOM 1199 C C . ARG A 1 157 ? 1.149 12.242 -16.509 1.00 97.81 157 ARG A C 1
ATOM 1201 O O . ARG A 1 157 ? 1.853 12.027 -17.487 1.00 97.81 157 ARG A O 1
ATOM 1208 N N . ALA A 1 158 ? 0.626 13.438 -16.247 1.00 97.94 158 ALA A N 1
ATOM 1209 C CA . ALA A 1 158 ? 0.834 14.612 -17.096 1.00 97.94 158 ALA A CA 1
ATOM 1210 C C . ALA A 1 158 ? 2.205 15.285 -16.899 1.00 97.94 158 ALA A C 1
ATOM 1212 O O . ALA A 1 158 ? 2.578 16.154 -17.683 1.00 97.94 158 ALA A O 1
ATOM 1213 N N . SER A 1 159 ? 2.940 14.937 -15.841 1.00 98.19 159 SER A N 1
ATOM 1214 C CA . SER A 1 159 ? 4.207 15.583 -15.508 1.00 98.19 159 SER A CA 1
ATOM 1215 C C . SER A 1 159 ? 5.374 15.043 -16.337 1.00 98.19 159 SER A C 1
ATOM 1217 O O . SER A 1 159 ? 5.570 13.835 -16.466 1.00 98.19 159 SER A O 1
ATOM 1219 N N . GLU A 1 160 ? 6.220 15.950 -16.822 1.00 97.00 160 GLU A N 1
ATOM 1220 C CA . GLU A 1 160 ? 7.486 15.612 -17.483 1.00 97.00 160 GLU A CA 1
ATOM 1221 C C . GLU A 1 160 ? 8.648 15.428 -16.493 1.00 97.00 160 GLU A C 1
ATOM 1223 O O . GLU A 1 160 ? 9.741 15.016 -16.878 1.00 97.00 160 GLU A O 1
ATOM 1228 N N . HIS A 1 161 ? 8.433 15.710 -15.203 1.00 98.38 161 HIS A N 1
ATOM 1229 C CA . HIS A 1 161 ? 9.490 15.601 -14.205 1.00 98.38 161 HIS A CA 1
ATOM 1230 C C . HIS A 1 161 ? 9.848 14.123 -13.944 1.00 98.38 161 HIS A C 1
ATOM 1232 O O . HIS A 1 161 ? 8.947 13.330 -13.641 1.00 98.38 161 HIS A O 1
ATOM 1238 N N . PRO A 1 162 ? 11.140 13.731 -13.944 1.00 98.38 162 PRO A N 1
ATOM 1239 C CA . PRO A 1 162 ? 11.546 12.329 -13.802 1.00 98.38 162 PRO A CA 1
ATOM 1240 C C . PRO A 1 162 ? 10.986 11.625 -12.560 1.00 98.38 162 PRO A C 1
ATOM 1242 O O . PRO A 1 162 ? 10.566 10.475 -12.638 1.00 98.38 162 PRO A O 1
ATOM 1245 N N . GLN A 1 163 ? 10.906 12.307 -11.410 1.00 98.56 163 GLN A N 1
ATOM 1246 C CA . GLN A 1 163 ? 10.329 11.715 -10.192 1.00 98.56 163 GLN A CA 1
ATOM 1247 C C . GLN A 1 163 ? 8.817 11.433 -10.319 1.00 98.56 163 GLN A C 1
ATOM 1249 O O . GLN A 1 163 ? 8.332 10.435 -9.788 1.00 98.56 163 GLN A O 1
ATOM 1254 N N . ALA A 1 164 ? 8.065 12.278 -11.033 1.00 98.69 164 ALA A N 1
ATOM 1255 C CA . ALA A 1 164 ? 6.635 12.065 -11.259 1.00 98.69 164 ALA A CA 1
ATOM 1256 C C . ALA A 1 164 ? 6.393 10.971 -12.308 1.00 98.69 164 ALA A C 1
ATOM 1258 O O . ALA A 1 164 ? 5.572 10.082 -12.082 1.00 98.69 164 ALA A O 1
ATOM 1259 N N . GLN A 1 165 ? 7.184 10.962 -13.388 1.00 98.69 165 GLN A N 1
ATOM 1260 C CA . GLN A 1 165 ? 7.186 9.879 -14.376 1.00 98.69 165 GLN A CA 1
ATOM 1261 C C . GLN A 1 165 ? 7.531 8.529 -13.742 1.00 98.69 165 GLN A C 1
ATOM 1263 O O . GLN A 1 165 ? 6.926 7.515 -14.082 1.00 98.69 165 GLN A O 1
ATOM 1268 N N . PHE A 1 166 ? 8.487 8.507 -12.808 1.00 98.88 166 PHE A N 1
ATOM 1269 C CA . PHE A 1 166 ? 8.835 7.320 -12.033 1.00 98.88 166 PHE A CA 1
ATOM 1270 C C . PHE A 1 166 ? 7.639 6.807 -11.228 1.00 98.88 166 PHE A C 1
ATOM 1272 O O . PHE A 1 166 ? 7.297 5.631 -11.327 1.00 98.88 166 PHE A O 1
ATOM 1279 N N . LEU A 1 167 ? 6.978 7.688 -10.470 1.00 98.81 167 LEU A N 1
ATOM 1280 C CA . LEU A 1 167 ? 5.807 7.334 -9.669 1.00 98.81 167 LEU A CA 1
ATOM 1281 C C . LEU A 1 167 ? 4.660 6.802 -10.532 1.00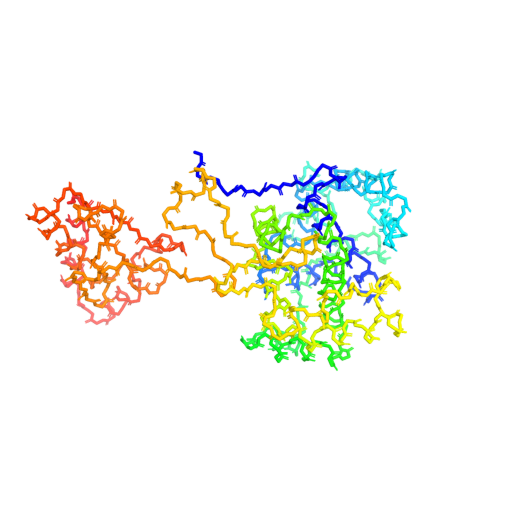 98.81 167 LEU A C 1
ATOM 1283 O O . LEU A 1 167 ? 4.109 5.748 -10.221 1.00 98.81 167 LEU A O 1
ATOM 1287 N N . TRP A 1 168 ? 4.323 7.493 -11.626 1.00 98.75 168 TRP A N 1
ATOM 1288 C CA . TRP A 1 168 ? 3.307 7.013 -12.563 1.00 98.75 168 TRP A CA 1
ATOM 1289 C C . TRP A 1 168 ? 3.666 5.628 -13.108 1.00 98.75 168 TRP A C 1
ATOM 1291 O O . TRP A 1 168 ? 2.830 4.729 -13.076 1.00 98.75 168 TRP A O 1
ATOM 1301 N N . ALA A 1 169 ? 4.915 5.432 -13.537 1.00 98.81 169 ALA A N 1
ATOM 1302 C CA . ALA A 1 169 ? 5.362 4.177 -14.125 1.00 98.81 169 ALA A CA 1
ATOM 1303 C C . ALA A 1 169 ? 5.247 2.997 -13.146 1.00 98.81 169 ALA A C 1
ATOM 1305 O O . ALA A 1 169 ? 4.633 1.989 -13.480 1.00 98.81 169 ALA A O 1
ATOM 1306 N N . ILE A 1 170 ? 5.726 3.135 -11.902 1.00 98.69 170 ILE A N 1
ATOM 1307 C CA . ILE A 1 170 ? 5.643 2.032 -10.928 1.00 98.69 170 ILE A CA 1
ATOM 1308 C C . ILE A 1 170 ? 4.198 1.690 -10.541 1.00 98.69 170 ILE A C 1
ATOM 1310 O O . ILE A 1 170 ? 3.907 0.525 -10.273 1.00 98.69 170 ILE A O 1
ATOM 1314 N N . PHE A 1 171 ? 3.292 2.676 -10.511 1.00 98.75 171 PHE A N 1
ATOM 1315 C CA . PHE A 1 171 ? 1.873 2.429 -10.254 1.00 98.75 171 PHE A CA 1
ATOM 1316 C C . PHE A 1 171 ? 1.189 1.779 -11.453 1.00 98.75 171 PHE A C 1
ATOM 1318 O O . PHE A 1 171 ? 0.473 0.795 -11.296 1.00 98.75 171 PHE A O 1
ATOM 1325 N N . ARG A 1 172 ? 1.445 2.288 -12.658 1.00 98.69 172 ARG A N 1
ATOM 1326 C CA . ARG A 1 172 ? 0.964 1.681 -13.896 1.00 98.69 172 ARG A CA 1
ATOM 1327 C C . ARG A 1 172 ? 1.392 0.217 -13.973 1.00 98.69 172 ARG A C 1
ATOM 1329 O O . ARG A 1 172 ? 0.548 -0.652 -14.149 1.00 98.69 172 ARG A O 1
ATOM 1336 N N . ASP A 1 173 ? 2.674 -0.085 -13.811 1.00 98.75 173 ASP A N 1
ATOM 1337 C CA . ASP A 1 173 ? 3.144 -1.457 -14.005 1.00 98.75 173 ASP A CA 1
ATOM 1338 C C . ASP A 1 173 ? 2.629 -2.413 -12.919 1.00 98.75 173 ASP A C 1
ATOM 1340 O O . ASP A 1 173 ? 2.270 -3.543 -13.248 1.00 98.75 173 ASP A O 1
ATOM 1344 N N . ILE A 1 174 ? 2.470 -1.973 -11.660 1.00 98.62 174 ILE A N 1
ATOM 1345 C CA . ILE A 1 174 ? 1.836 -2.819 -10.630 1.00 98.62 174 ILE A CA 1
ATOM 1346 C C . ILE A 1 174 ? 0.339 -3.031 -10.880 1.00 98.62 174 ILE A C 1
ATOM 1348 O O . ILE A 1 174 ? -0.149 -4.136 -10.653 1.00 98.62 174 ILE A O 1
ATOM 1352 N N . PHE A 1 175 ? -0.389 -2.024 -11.373 1.00 98.81 175 PHE A N 1
ATOM 1353 C CA . PHE A 1 175 ? -1.800 -2.173 -11.745 1.00 98.81 175 PHE A CA 1
ATOM 1354 C C . PHE A 1 175 ? -1.958 -3.138 -12.916 1.00 98.81 175 PHE A C 1
ATOM 1356 O O . PHE A 1 175 ? -2.797 -4.038 -12.863 1.00 98.81 175 PHE A O 1
ATOM 1363 N N . HIS A 1 176 ? -1.113 -2.995 -13.937 1.00 98.81 176 HIS A N 1
ATOM 1364 C CA . HIS A 1 176 ? -1.111 -3.870 -15.100 1.00 98.81 176 HIS A CA 1
ATOM 1365 C C . HIS A 1 176 ? -0.850 -5.328 -14.694 1.00 98.81 176 HIS A C 1
ATOM 1367 O O . HIS A 1 176 ? -1.656 -6.211 -14.988 1.00 98.81 176 HIS A O 1
ATOM 1373 N N . TYR A 1 177 ? 0.228 -5.564 -13.947 1.00 98.75 177 TYR A N 1
ATOM 1374 C CA . TYR A 1 177 ? 0.612 -6.895 -13.491 1.00 98.75 177 TYR A CA 1
ATOM 1375 C C . TYR A 1 177 ? -0.440 -7.530 -12.573 1.00 98.75 177 TYR A C 1
ATOM 1377 O O . TYR A 1 177 ? -0.819 -8.686 -12.764 1.00 98.75 177 TYR A O 1
ATOM 1385 N N . ALA A 1 178 ? -0.965 -6.770 -11.602 1.00 98.56 178 ALA A N 1
ATOM 1386 C CA . ALA A 1 178 ? -2.007 -7.259 -10.703 1.00 98.56 178 ALA A CA 1
ATOM 1387 C C . ALA A 1 178 ? -3.281 -7.632 -11.470 1.00 98.56 178 ALA A C 1
ATOM 1389 O O . ALA A 1 178 ? -3.861 -8.682 -11.197 1.00 98.56 178 ALA A O 1
ATOM 1390 N N . ALA A 1 179 ? -3.704 -6.821 -12.449 1.00 98.50 179 ALA A N 1
ATOM 1391 C CA . ALA A 1 179 ? -4.874 -7.143 -13.259 1.00 98.50 179 ALA A CA 1
ATOM 1392 C C . ALA A 1 179 ? -4.666 -8.403 -14.104 1.00 98.50 179 ALA A C 1
ATOM 1394 O O . ALA A 1 179 ? -5.542 -9.270 -14.130 1.00 98.50 179 ALA A O 1
ATOM 1395 N N . PHE A 1 180 ? -3.512 -8.512 -14.766 1.00 98.44 180 PHE A N 1
ATOM 1396 C CA . PHE A 1 180 ? -3.184 -9.655 -15.614 1.00 98.44 180 PHE A CA 1
ATOM 1397 C C . PHE A 1 180 ? -3.222 -10.972 -14.828 1.00 98.44 180 PHE A C 1
ATOM 1399 O O . PHE A 1 180 ? -3.880 -11.923 -15.247 1.00 98.44 180 PHE A O 1
ATOM 1406 N N . HIS A 1 181 ? -2.602 -11.002 -13.646 1.00 97.88 181 HIS A N 1
ATOM 1407 C CA . HIS A 1 181 ? -2.476 -12.226 -12.853 1.00 97.88 181 HIS A CA 1
ATOM 1408 C C . HIS A 1 181 ? -3.617 -12.482 -11.860 1.00 97.88 181 HIS A C 1
ATOM 1410 O O . HIS A 1 181 ? -3.662 -13.572 -11.290 1.00 97.88 181 HIS A O 1
ATOM 1416 N N . LEU A 1 182 ? -4.552 -11.546 -11.631 1.00 97.31 182 LEU A N 1
ATOM 1417 C CA . LEU A 1 182 ? -5.592 -11.692 -10.596 1.00 97.31 182 LEU A CA 1
ATOM 1418 C C . LEU A 1 182 ? -6.322 -13.038 -10.682 1.00 97.31 182 LEU A C 1
ATOM 1420 O O . LEU A 1 182 ? -6.478 -13.718 -9.672 1.00 97.31 182 LEU A O 1
ATOM 1424 N N . GLY A 1 183 ? -6.742 -13.425 -11.889 1.00 95.00 183 GLY A N 1
ATOM 1425 C CA . GLY A 1 183 ? -7.487 -14.663 -12.124 1.00 95.00 183 GLY A CA 1
ATOM 1426 C C . GLY A 1 183 ? -6.664 -15.938 -11.953 1.00 95.00 183 GLY A C 1
ATOM 1427 O O . GLY A 1 183 ? -7.258 -17.011 -11.897 1.00 95.00 183 GLY A O 1
ATOM 1428 N N . GLU A 1 184 ? -5.339 -15.834 -11.866 1.00 95.12 184 GLU A N 1
ATOM 1429 C CA . GLU A 1 184 ? -4.394 -16.940 -11.708 1.00 95.12 184 GLU A CA 1
ATOM 1430 C C . GLU A 1 184 ? -3.962 -17.105 -10.247 1.00 95.12 184 GLU A C 1
ATOM 1432 O O . GLU A 1 184 ? -3.994 -18.223 -9.739 1.00 95.12 184 GLU A O 1
ATOM 1437 N N . ILE A 1 185 ? -3.600 -16.010 -9.563 1.00 95.56 185 ILE A N 1
ATOM 1438 C CA . ILE A 1 185 ? -2.870 -16.072 -8.282 1.00 95.56 185 ILE A CA 1
ATOM 1439 C C . ILE A 1 185 ? -3.764 -15.924 -7.044 1.00 95.56 185 ILE A C 1
ATOM 1441 O O . ILE A 1 185 ? -3.423 -16.432 -5.975 1.00 95.56 185 ILE A O 1
ATOM 1445 N N . ALA A 1 186 ? -4.920 -15.265 -7.163 1.00 95.62 186 ALA A N 1
ATOM 1446 C CA . ALA A 1 186 ? -5.826 -14.999 -6.045 1.00 95.62 186 ALA A CA 1
ATOM 1447 C C . ALA A 1 186 ? -7.279 -15.362 -6.389 1.00 95.62 186 ALA A C 1
ATOM 1449 O O . ALA A 1 186 ? -7.647 -15.518 -7.551 1.00 95.62 186 ALA A O 1
ATOM 1450 N N . ASP A 1 187 ? -8.127 -15.531 -5.372 1.00 94.56 187 ASP A N 1
ATOM 1451 C CA . ASP A 1 187 ? -9.557 -15.771 -5.603 1.00 94.56 187 ASP A CA 1
ATOM 1452 C C . ASP A 1 187 ? -10.277 -14.498 -6.063 1.00 94.56 187 ASP A C 1
ATOM 1454 O O . ASP A 1 187 ? -11.103 -14.533 -6.973 1.00 94.56 187 ASP A O 1
ATOM 1458 N N . ASN A 1 188 ? -9.958 -13.360 -5.447 1.00 96.31 188 ASN A N 1
ATOM 1459 C CA . ASN A 1 188 ? -10.588 -12.075 -5.723 1.00 96.31 188 ASN A CA 1
ATOM 1460 C C . ASN A 1 188 ? -9.660 -10.908 -5.343 1.00 96.31 188 ASN A C 1
ATOM 1462 O O . ASN A 1 188 ? -8.636 -11.094 -4.685 1.00 96.31 188 ASN A O 1
ATOM 1466 N N . ALA A 1 189 ? -10.022 -9.690 -5.746 1.00 97.56 189 ALA A N 1
ATOM 1467 C CA . ALA A 1 189 ? -9.198 -8.502 -5.522 1.00 97.56 189 ALA A CA 1
ATOM 1468 C C . ALA A 1 189 ? -8.926 -8.203 -4.033 1.00 97.56 189 ALA A C 1
ATOM 1470 O O . ALA A 1 189 ? -7.854 -7.700 -3.707 1.00 97.56 189 ALA A O 1
ATOM 1471 N N . ARG A 1 190 ? -9.848 -8.560 -3.116 1.00 96.56 190 ARG A N 1
ATOM 1472 C CA . ARG A 1 190 ? -9.666 -8.363 -1.659 1.00 96.56 190 ARG A CA 1
ATOM 1473 C C . ARG A 1 190 ? -8.441 -9.114 -1.163 1.00 96.56 190 ARG A C 1
ATOM 1475 O O . ARG A 1 190 ? -7.656 -8.584 -0.389 1.00 96.56 190 ARG A O 1
ATOM 1482 N N . ASP A 1 191 ? -8.313 -10.357 -1.609 1.00 95.81 191 ASP A N 1
ATOM 1483 C CA . ASP A 1 191 ? -7.250 -11.260 -1.198 1.00 95.81 191 ASP A CA 1
ATOM 1484 C C . ASP A 1 191 ? -5.883 -10.747 -1.664 1.00 95.81 191 ASP A C 1
ATOM 1486 O O . ASP A 1 191 ? -4.921 -10.783 -0.897 1.00 95.81 191 ASP A O 1
ATOM 1490 N N . LEU A 1 192 ? -5.809 -10.198 -2.881 1.00 97.56 192 LEU A N 1
ATOM 1491 C CA . LEU A 1 192 ? -4.592 -9.568 -3.393 1.00 97.56 192 LEU A CA 1
ATOM 1492 C C . LEU A 1 192 ? -4.234 -8.299 -2.614 1.00 97.56 192 LEU A C 1
ATOM 1494 O O . LEU A 1 192 ? -3.094 -8.152 -2.172 1.00 97.56 192 LEU A O 1
ATOM 1498 N N . ASP A 1 193 ? -5.197 -7.410 -2.386 1.00 97.81 193 ASP A N 1
ATOM 1499 C CA . ASP A 1 193 ? -4.932 -6.159 -1.678 1.00 97.81 193 ASP A CA 1
ATOM 1500 C C . ASP A 1 193 ? -4.558 -6.394 -0.212 1.00 97.81 193 ASP A C 1
ATOM 1502 O O . ASP A 1 193 ? -3.587 -5.813 0.279 1.00 97.81 193 ASP A O 1
ATOM 1506 N N . PHE A 1 194 ? -5.229 -7.321 0.475 1.00 96.19 194 PHE A N 1
ATOM 1507 C CA . PHE A 1 194 ? -4.843 -7.740 1.822 1.00 96.19 194 PHE A CA 1
ATOM 1508 C C . PHE A 1 194 ? -3.486 -8.438 1.863 1.00 96.19 194 PHE A C 1
ATOM 1510 O O . PHE A 1 194 ? -2.720 -8.200 2.796 1.00 96.19 194 PHE A O 1
ATOM 1517 N N . ALA A 1 195 ? -3.131 -9.240 0.856 1.00 96.62 195 ALA A N 1
ATOM 1518 C CA . ALA A 1 195 ? -1.791 -9.813 0.771 1.00 96.62 195 ALA A CA 1
ATOM 1519 C C . ALA A 1 195 ? -0.710 -8.718 0.713 1.00 96.62 195 ALA A C 1
ATOM 1521 O O . ALA A 1 195 ? 0.332 -8.852 1.358 1.00 96.62 195 ALA A O 1
ATOM 1522 N N . MET A 1 196 ? -0.974 -7.606 0.020 1.00 97.56 196 MET A N 1
ATOM 1523 C CA . MET A 1 196 ? -0.052 -6.467 -0.038 1.00 97.56 196 MET A CA 1
ATOM 1524 C C . MET A 1 196 ? -0.056 -5.625 1.242 1.00 97.56 196 MET A C 1
ATOM 1526 O O . MET A 1 196 ? 1.013 -5.256 1.735 1.00 97.56 196 MET A O 1
ATOM 1530 N N . ARG A 1 197 ? -1.226 -5.374 1.836 1.00 96.06 197 ARG A N 1
ATOM 1531 C CA . ARG A 1 197 ? -1.343 -4.633 3.102 1.00 96.06 197 ARG A CA 1
ATOM 1532 C C . ARG A 1 197 ? -0.677 -5.371 4.256 1.00 96.06 197 ARG A C 1
ATOM 1534 O O . ARG A 1 197 ? 0.139 -4.796 4.969 1.00 96.06 197 ARG A O 1
ATOM 1541 N N . TRP A 1 198 ? -0.962 -6.660 4.414 1.00 94.12 198 TRP A N 1
ATOM 1542 C CA . TRP A 1 198 ? -0.454 -7.460 5.532 1.00 94.12 198 TRP A CA 1
ATOM 1543 C C . TRP A 1 198 ? 0.951 -8.003 5.295 1.00 94.12 198 TRP A C 1
ATOM 1545 O O . TRP A 1 198 ? 1.730 -8.102 6.240 1.00 94.12 198 TRP A O 1
ATOM 1555 N N . GLY A 1 199 ? 1.275 -8.372 4.053 1.00 93.94 199 GLY A N 1
ATOM 1556 C CA . GLY A 1 199 ? 2.571 -8.953 3.702 1.00 93.94 199 GLY A CA 1
ATOM 1557 C C . GLY A 1 199 ? 3.659 -7.904 3.491 1.00 93.94 199 GLY A C 1
ATOM 1558 O O . GLY A 1 199 ? 4.769 -8.065 3.991 1.00 93.94 199 GLY A O 1
ATOM 1559 N N . PHE A 1 200 ? 3.339 -6.817 2.784 1.00 94.56 200 PHE A N 1
ATOM 1560 C CA . PHE A 1 200 ? 4.292 -5.758 2.426 1.00 94.56 200 PHE A CA 1
ATOM 1561 C C . PHE A 1 200 ? 4.057 -4.445 3.184 1.00 94.56 200 PHE A C 1
ATOM 1563 O O . PHE A 1 200 ? 4.792 -3.478 2.977 1.00 94.56 200 PHE A O 1
ATOM 1570 N N . GLY A 1 201 ? 3.071 -4.395 4.086 1.00 95.00 201 GLY A N 1
ATOM 1571 C CA . GLY A 1 201 ? 2.827 -3.242 4.956 1.00 95.00 201 GLY A CA 1
ATOM 1572 C C . GLY A 1 201 ? 2.311 -2.008 4.218 1.00 95.00 201 GLY A C 1
ATOM 1573 O O . GLY A 1 201 ? 2.561 -0.887 4.662 1.00 95.00 201 GLY A O 1
ATOM 1574 N N . TRP A 1 202 ? 1.673 -2.185 3.059 1.00 96.94 202 TRP A N 1
ATOM 1575 C CA . TRP A 1 202 ? 1.092 -1.071 2.309 1.00 96.94 202 TRP A CA 1
ATOM 1576 C C . TRP A 1 202 ? -0.186 -0.580 2.993 1.00 96.94 202 TRP A C 1
ATOM 1578 O O . TRP A 1 202 ? -0.917 -1.361 3.591 1.00 96.94 202 TRP A O 1
ATOM 1588 N N . ALA A 1 203 ? -0.474 0.716 2.901 1.00 95.19 203 ALA A N 1
ATOM 1589 C CA . ALA A 1 203 ? -1.700 1.300 3.439 1.00 95.19 203 ALA A CA 1
ATOM 1590 C C . ALA A 1 203 ? -2.932 0.922 2.603 1.00 95.19 203 ALA A C 1
ATOM 1592 O O . ALA A 1 203 ? -4.024 0.785 3.143 1.00 95.19 203 ALA A O 1
ATOM 1593 N N . GLN A 1 204 ? -2.745 0.761 1.292 1.00 96.44 204 GLN A N 1
ATOM 1594 C CA . GLN A 1 204 ? -3.753 0.315 0.334 1.00 96.44 204 GLN A CA 1
ATOM 1595 C C . GLN A 1 204 ? -3.106 -0.673 -0.633 1.00 96.44 204 GLN A C 1
ATOM 1597 O O . GLN A 1 204 ? -1.931 -0.520 -0.989 1.00 96.44 204 GLN A O 1
ATOM 1602 N N . GLY A 1 205 ? -3.863 -1.682 -1.056 1.00 97.69 205 GLY A N 1
ATOM 1603 C CA . GLY A 1 205 ? -3.415 -2.575 -2.119 1.00 97.69 205 GLY A CA 1
ATOM 1604 C C . GLY A 1 205 ? -3.424 -1.911 -3.508 1.00 97.69 205 GLY A C 1
ATOM 1605 O O . GLY A 1 205 ? -3.890 -0.771 -3.659 1.00 97.69 205 GLY A O 1
ATOM 1606 N N . PRO A 1 206 ? -2.878 -2.593 -4.536 1.00 98.31 206 PRO A N 1
ATOM 1607 C CA . PRO A 1 206 ? -2.934 -2.130 -5.919 1.00 98.31 206 PRO A CA 1
ATOM 1608 C C . PRO A 1 206 ? -4.345 -1.771 -6.391 1.00 98.31 206 PRO A C 1
ATOM 1610 O O . PRO A 1 206 ? -4.520 -0.703 -6.982 1.00 98.31 206 PRO A O 1
ATOM 1613 N N . PHE A 1 207 ? -5.351 -2.612 -6.132 1.00 98.56 207 PHE A N 1
ATOM 1614 C CA . PHE A 1 207 ? -6.682 -2.348 -6.672 1.00 98.56 207 PHE A CA 1
ATOM 1615 C C . PHE A 1 207 ? -7.444 -1.281 -5.899 1.00 98.56 207 PHE A C 1
ATOM 1617 O O . PHE A 1 207 ? -8.134 -0.480 -6.525 1.00 98.56 207 PHE A O 1
ATOM 1624 N N . GLU A 1 208 ? -7.271 -1.195 -4.582 1.00 98.25 208 GLU A N 1
ATOM 1625 C CA . GLU A 1 208 ? -7.755 -0.059 -3.796 1.00 98.25 208 GLU A CA 1
ATOM 1626 C C . GLU A 1 208 ? -7.207 1.267 -4.338 1.00 98.25 208 GLU A C 1
ATOM 1628 O O . GLU A 1 208 ? -7.971 2.196 -4.599 1.00 98.25 208 GLU A O 1
ATOM 1633 N N . SER A 1 209 ? -5.895 1.337 -4.586 1.00 97.88 209 SER A N 1
ATOM 1634 C CA . SER A 1 209 ? -5.257 2.549 -5.113 1.00 97.88 209 SER A CA 1
ATOM 1635 C C . SER A 1 209 ? -5.793 2.916 -6.501 1.00 97.88 209 SER A C 1
ATOM 1637 O O . SER A 1 209 ? -6.100 4.080 -6.759 1.00 97.88 209 SER A O 1
ATOM 1639 N N . TRP A 1 210 ? -5.937 1.925 -7.386 1.00 98.38 210 TRP A N 1
ATOM 1640 C CA . TRP A 1 210 ? -6.507 2.105 -8.722 1.00 98.38 210 TRP A CA 1
ATOM 1641 C C . TRP A 1 210 ? -7.962 2.580 -8.643 1.00 98.38 210 TRP A C 1
ATOM 1643 O O . TRP A 1 210 ? -8.314 3.609 -9.219 1.00 98.38 210 TRP A O 1
ATOM 1653 N N . GLN A 1 211 ? -8.813 1.880 -7.897 1.00 98.25 211 GLN A N 1
ATOM 1654 C CA . GLN A 1 211 ? -10.225 2.222 -7.773 1.00 98.25 211 GLN A CA 1
ATOM 1655 C C . GLN A 1 211 ? -10.423 3.620 -7.173 1.00 98.25 211 GLN A C 1
ATOM 1657 O O . GLN A 1 211 ? -11.235 4.386 -7.692 1.00 98.25 211 GLN A O 1
ATOM 1662 N N . ALA A 1 212 ? -9.655 3.989 -6.142 1.00 97.12 212 ALA A N 1
ATOM 1663 C CA . ALA A 1 212 ? -9.709 5.320 -5.538 1.00 97.12 212 ALA A CA 1
ATOM 1664 C C . ALA A 1 212 ? -9.305 6.440 -6.516 1.00 97.12 212 ALA A C 1
ATOM 1666 O O . ALA A 1 212 ? -9.800 7.562 -6.407 1.00 97.12 212 ALA A O 1
ATOM 1667 N N . ALA A 1 213 ? -8.423 6.144 -7.474 1.00 97.06 213 ALA A N 1
ATOM 1668 C CA . ALA A 1 213 ? -7.974 7.072 -8.511 1.00 97.06 213 ALA A CA 1
ATOM 1669 C C . ALA A 1 213 ? -8.936 7.195 -9.710 1.00 97.06 213 ALA A C 1
ATOM 1671 O O . ALA A 1 213 ? -8.698 8.000 -10.610 1.00 97.06 213 ALA A O 1
ATOM 1672 N N . GLY A 1 214 ? -10.029 6.428 -9.717 1.00 97.12 214 GLY A N 1
ATOM 1673 C CA . GLY A 1 214 ? -10.957 6.333 -10.838 1.00 97.12 214 GLY A CA 1
ATOM 1674 C C . GLY A 1 214 ? -10.613 5.144 -11.728 1.00 97.12 214 GLY A C 1
ATOM 1675 O O . GLY A 1 214 ? -9.671 5.178 -12.517 1.00 97.12 214 GLY A O 1
ATOM 1676 N N . TRP A 1 215 ? -11.408 4.079 -11.618 1.00 97.94 215 TRP A N 1
ATOM 1677 C CA . TRP A 1 215 ? -11.122 2.808 -12.283 1.00 97.94 215 TRP A CA 1
ATOM 1678 C C . TRP A 1 215 ? -10.960 2.953 -13.802 1.00 97.94 215 TRP A C 1
ATOM 1680 O O . TRP A 1 215 ? -9.917 2.602 -14.359 1.00 97.94 215 TRP A O 1
ATOM 1690 N N . ARG A 1 216 ? -11.975 3.516 -14.468 1.00 97.44 216 ARG A N 1
ATOM 1691 C CA . ARG A 1 216 ? -12.020 3.645 -15.930 1.00 97.44 216 ARG A CA 1
ATOM 1692 C C . ARG A 1 216 ? -10.924 4.546 -16.493 1.00 97.44 216 ARG A C 1
ATOM 1694 O O . ARG A 1 216 ? -10.274 4.162 -17.459 1.00 97.44 216 ARG A O 1
ATOM 1701 N N . SER A 1 217 ? -10.695 5.711 -15.889 1.00 97.31 217 SER A N 1
ATOM 1702 C CA . SER A 1 217 ? -9.674 6.660 -16.354 1.00 97.31 217 SER A CA 1
ATOM 1703 C C . SER A 1 217 ? -8.273 6.056 -16.276 1.00 97.31 217 SER A C 1
ATOM 1705 O O . SER A 1 217 ? -7.488 6.186 -17.215 1.00 97.31 217 SER A O 1
ATOM 1707 N N . ILE A 1 218 ? -7.970 5.345 -15.187 1.00 98.31 218 ILE A N 1
ATOM 1708 C CA . ILE A 1 218 ? -6.699 4.638 -15.027 1.00 98.31 218 ILE A CA 1
ATOM 1709 C C . ILE A 1 218 ? -6.602 3.462 -16.005 1.00 98.31 218 ILE A C 1
ATOM 1711 O O . ILE A 1 218 ? -5.557 3.297 -16.626 1.00 98.31 218 ILE A O 1
ATOM 1715 N N . ALA A 1 219 ? -7.675 2.694 -16.222 1.00 98.50 219 ALA A N 1
ATOM 1716 C CA . ALA A 1 219 ? -7.693 1.596 -17.195 1.00 98.50 219 ALA A CA 1
ATOM 1717 C C . ALA A 1 219 ? -7.407 2.074 -18.630 1.00 98.50 219 ALA A C 1
ATOM 1719 O O . ALA A 1 219 ? -6.608 1.474 -19.350 1.00 98.50 219 ALA A O 1
ATOM 1720 N N . GLU A 1 220 ? -8.030 3.178 -19.045 1.00 98.12 220 GLU A N 1
ATOM 1721 C CA . GLU A 1 220 ? -7.796 3.799 -20.352 1.00 98.12 220 GLU A CA 1
ATOM 1722 C C . GLU A 1 220 ? -6.367 4.353 -20.463 1.00 98.12 220 GLU A C 1
ATOM 1724 O O . GLU A 1 220 ? -5.726 4.200 -21.505 1.00 98.12 220 GLU A O 1
ATOM 1729 N N . ALA A 1 221 ? -5.839 4.936 -19.381 1.00 98.25 221 ALA A N 1
ATOM 1730 C CA . ALA A 1 221 ? -4.459 5.402 -19.303 1.00 98.25 221 ALA A CA 1
ATOM 1731 C C . ALA A 1 221 ? -3.439 4.261 -19.435 1.00 98.25 221 ALA A C 1
ATOM 1733 O O . ALA A 1 221 ? -2.489 4.377 -20.204 1.00 98.25 221 ALA A O 1
ATOM 1734 N N . LEU A 1 222 ? -3.662 3.159 -18.718 1.00 98.25 222 LEU A N 1
ATOM 1735 C CA . LEU A 1 222 ? -2.863 1.939 -18.792 1.00 98.25 222 LEU A CA 1
ATOM 1736 C C . LEU A 1 222 ? -2.846 1.367 -20.206 1.00 98.25 222 LEU A C 1
ATOM 1738 O O . LEU A 1 222 ? -1.769 1.102 -20.727 1.00 98.25 222 LEU A O 1
ATOM 1742 N N . ARG A 1 223 ? -4.017 1.213 -20.839 1.00 98.44 223 ARG A N 1
ATOM 1743 C CA . ARG A 1 223 ? -4.110 0.710 -22.217 1.00 98.44 223 ARG A CA 1
ATOM 1744 C C . ARG A 1 223 ? -3.307 1.583 -23.179 1.00 98.44 223 ARG A C 1
ATOM 1746 O O . ARG A 1 223 ? -2.506 1.056 -23.934 1.00 98.44 223 ARG A O 1
ATOM 1753 N N . ALA A 1 224 ? -3.464 2.905 -23.098 1.00 98.31 224 ALA A N 1
ATOM 1754 C CA . ALA A 1 224 ? -2.715 3.832 -23.944 1.00 98.31 224 ALA A CA 1
ATOM 1755 C C . ALA A 1 224 ? -1.192 3.727 -23.733 1.00 98.31 224 ALA A C 1
ATOM 1757 O O . ALA A 1 224 ? -0.436 3.777 -24.698 1.00 98.31 224 ALA A O 1
ATOM 1758 N N . ASP A 1 225 ? -0.738 3.557 -22.490 1.00 98.12 225 ASP A N 1
ATOM 1759 C CA . ASP A 1 225 ? 0.684 3.385 -22.182 1.00 98.12 225 ASP A CA 1
ATOM 1760 C C . ASP A 1 225 ? 1.228 2.019 -22.646 1.00 98.12 225 ASP A C 1
ATOM 1762 O O . ASP A 1 225 ? 2.393 1.935 -23.032 1.00 98.12 225 ASP A O 1
ATOM 1766 N N . VAL A 1 226 ? 0.414 0.958 -22.625 1.00 98.06 226 VAL A N 1
ATOM 1767 C CA . VAL A 1 226 ? 0.768 -0.349 -23.208 1.00 98.06 226 VAL A CA 1
ATOM 1768 C C . VAL A 1 226 ? 0.887 -0.232 -24.728 1.00 98.06 226 VAL A C 1
ATOM 1770 O O . VAL A 1 226 ? 1.921 -0.602 -25.280 1.00 98.06 226 VAL A O 1
ATOM 1773 N N . ASP A 1 227 ? -0.111 0.360 -25.390 1.00 97.62 227 ASP A N 1
ATOM 1774 C CA . ASP A 1 227 ? -0.138 0.546 -26.848 1.00 97.62 227 ASP A CA 1
ATOM 1775 C C . ASP A 1 227 ? 1.029 1.424 -27.340 1.00 97.62 227 ASP A C 1
ATOM 1777 O O . ASP A 1 227 ? 1.587 1.189 -28.411 1.00 97.62 227 ASP A O 1
ATOM 1781 N N . ALA A 1 228 ? 1.434 2.418 -26.542 1.00 97.62 228 ALA A N 1
ATOM 1782 C CA . ALA A 1 228 ? 2.581 3.283 -26.821 1.00 97.62 228 ALA A CA 1
ATOM 1783 C C . ALA A 1 228 ? 3.946 2.650 -26.475 1.00 97.62 228 ALA A C 1
ATOM 1785 O O . ALA A 1 228 ? 4.982 3.275 -26.700 1.00 97.62 228 ALA A O 1
ATOM 1786 N N . GLY A 1 229 ? 3.977 1.440 -25.903 1.00 96.81 229 GLY A N 1
ATOM 1787 C CA . GLY A 1 229 ? 5.215 0.772 -25.488 1.00 96.81 229 GLY A CA 1
ATOM 1788 C C . GLY A 1 229 ? 5.898 1.409 -24.271 1.00 96.81 229 GLY A C 1
ATOM 1789 O O . GLY A 1 229 ? 7.100 1.239 -24.071 1.00 96.81 229 GLY A O 1
ATOM 1790 N N . HIS A 1 230 ? 5.159 2.166 -23.458 1.00 96.38 230 HIS A N 1
ATOM 1791 C CA . HIS A 1 230 ? 5.671 2.777 -22.229 1.00 96.38 230 HIS A CA 1
ATOM 1792 C C . HIS A 1 230 ? 5.625 1.830 -21.023 1.00 96.38 230 HIS A C 1
ATOM 1794 O O . HIS A 1 230 ? 6.385 2.032 -20.068 1.00 96.38 230 HIS A O 1
ATOM 1800 N N . ALA A 1 231 ? 4.719 0.847 -21.029 1.00 97.62 231 ALA A N 1
ATOM 1801 C CA . ALA A 1 231 ? 4.617 -0.190 -20.004 1.00 97.62 231 ALA A CA 1
ATOM 1802 C C . ALA A 1 231 ? 5.773 -1.197 -20.091 1.00 97.62 231 ALA A C 1
ATOM 1804 O O . ALA A 1 231 ? 6.381 -1.373 -21.144 1.00 97.62 231 ALA A O 1
ATOM 1805 N N . MET A 1 232 ? 6.059 -1.893 -18.988 1.00 98.12 232 MET A N 1
ATOM 1806 C CA . MET A 1 232 ? 7.100 -2.931 -18.983 1.00 98.12 232 MET A CA 1
ATOM 1807 C C . MET A 1 232 ? 6.735 -4.144 -19.851 1.00 98.12 232 MET A C 1
ATOM 1809 O O . MET A 1 232 ? 7.622 -4.832 -20.327 1.00 98.12 232 MET A O 1
ATOM 1813 N N . SER A 1 233 ? 5.453 -4.428 -20.072 1.00 98.06 233 SER A N 1
ATOM 1814 C CA . SER A 1 233 ? 5.009 -5.571 -20.876 1.00 98.06 233 SER A CA 1
ATOM 1815 C C . SER A 1 233 ? 4.018 -5.128 -21.951 1.00 98.06 233 SER A C 1
ATOM 1817 O O . SER A 1 233 ? 3.162 -4.289 -21.654 1.00 98.06 233 SER A O 1
ATOM 1819 N N . PRO A 1 234 ? 4.082 -5.709 -23.167 1.00 97.31 234 PRO A N 1
ATOM 1820 C CA . PRO A 1 234 ? 3.099 -5.481 -24.222 1.00 97.31 234 PRO A CA 1
ATOM 1821 C C . PRO A 1 234 ? 1.819 -6.312 -24.033 1.00 97.31 234 PRO A C 1
ATOM 1823 O O . PRO A 1 234 ? 0.946 -6.281 -24.898 1.00 97.31 234 PRO A O 1
ATOM 1826 N N . ALA A 1 235 ? 1.711 -7.107 -22.958 1.00 98.00 235 ALA A N 1
ATOM 1827 C CA . ALA A 1 235 ? 0.506 -7.879 -22.681 1.00 98.00 235 ALA A CA 1
ATOM 1828 C C . ALA A 1 235 ? -0.725 -6.956 -22.641 1.00 98.00 235 ALA A C 1
ATOM 1830 O O . ALA A 1 235 ? -0.661 -5.876 -22.054 1.00 98.00 235 ALA A O 1
ATOM 1831 N N . PRO A 1 236 ? -1.852 -7.342 -23.259 1.00 97.69 236 PRO A N 1
ATOM 1832 C CA . PRO A 1 236 ? -3.058 -6.540 -23.175 1.00 97.69 236 PRO A CA 1
ATOM 1833 C C . PRO A 1 236 ? -3.645 -6.615 -21.763 1.00 97.69 236 PRO A C 1
ATOM 1835 O O . PRO A 1 236 ? -3.623 -7.665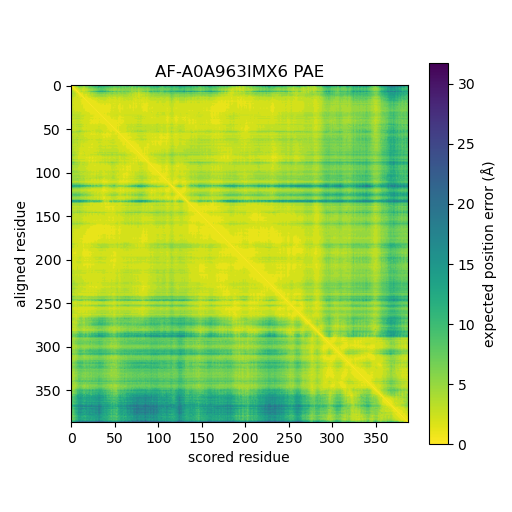 -21.114 1.00 97.69 236 PRO A O 1
ATOM 1838 N N . LEU A 1 237 ? -4.264 -5.517 -21.321 1.00 98.00 237 LEU A N 1
ATOM 1839 C CA . LEU A 1 237 ? -5.125 -5.555 -20.142 1.00 98.00 237 LEU A CA 1
ATOM 1840 C C . LEU A 1 237 ? -6.242 -6.596 -20.347 1.00 98.00 237 LEU A C 1
ATOM 1842 O O . LEU A 1 237 ? -6.873 -6.609 -21.410 1.00 98.00 237 LEU A O 1
ATOM 1846 N N . PRO A 1 238 ? -6.546 -7.432 -19.339 1.00 97.69 238 PRO A N 1
ATOM 1847 C CA . PRO A 1 238 ? -7.634 -8.395 -19.444 1.00 97.69 238 PRO A CA 1
ATOM 1848 C C . PRO A 1 238 ? -8.986 -7.732 -19.720 1.00 97.69 238 PRO A C 1
ATOM 1850 O O . PRO A 1 238 ? -9.298 -6.678 -19.163 1.00 97.69 238 PRO A O 1
ATOM 1853 N N . ALA A 1 239 ? -9.837 -8.397 -20.506 1.00 97.06 239 ALA A N 1
ATOM 1854 C CA . ALA A 1 239 ? -11.148 -7.870 -20.896 1.00 97.06 239 ALA A CA 1
ATOM 1855 C C . ALA A 1 239 ? -12.029 -7.476 -19.696 1.00 97.06 239 ALA A C 1
ATOM 1857 O O . ALA A 1 239 ? -12.767 -6.494 -19.770 1.00 97.06 239 ALA A O 1
ATOM 1858 N N . TRP A 1 240 ? -11.909 -8.191 -18.571 1.00 97.56 240 TRP A N 1
ATOM 1859 C CA . TRP A 1 240 ? -12.690 -7.907 -17.370 1.00 97.56 240 TRP A CA 1
ATOM 1860 C C . TRP A 1 240 ? -12.464 -6.495 -16.824 1.00 97.56 240 TRP A C 1
ATOM 1862 O O . TRP A 1 240 ? -13.401 -5.920 -16.282 1.00 97.56 240 TRP A O 1
ATOM 1872 N N . VAL A 1 241 ? -11.277 -5.905 -17.018 1.00 98.25 241 VAL A N 1
ATOM 1873 C CA . VAL A 1 241 ? -10.944 -4.544 -16.555 1.00 98.25 241 VAL A CA 1
ATOM 1874 C C . VAL A 1 241 ? -11.901 -3.500 -17.142 1.00 98.25 241 VAL A C 1
ATOM 1876 O O . VAL A 1 241 ? -12.205 -2.504 -16.484 1.00 98.25 241 VAL A O 1
ATOM 1879 N N . PHE A 1 242 ? -12.409 -3.749 -18.352 1.00 97.69 242 PHE A N 1
ATOM 1880 C CA . PHE A 1 242 ? -13.366 -2.899 -19.065 1.00 97.69 242 PHE A CA 1
ATOM 1881 C C . PHE A 1 242 ? -14.806 -3.440 -19.029 1.00 97.69 242 PHE A C 1
ATOM 1883 O O . PHE A 1 242 ? -15.685 -2.870 -19.670 1.00 97.69 242 PHE A O 1
ATOM 1890 N N . GLY A 1 243 ? -15.044 -4.539 -18.307 1.00 95.56 243 GLY A N 1
ATOM 1891 C CA . GLY A 1 243 ? -16.346 -5.186 -18.158 1.00 95.56 243 GLY A CA 1
ATOM 1892 C C . GLY A 1 243 ? -17.091 -4.715 -16.909 1.00 95.56 243 GLY A C 1
ATOM 1893 O O . GLY A 1 243 ? -17.246 -3.519 -16.675 1.00 95.56 243 GLY A O 1
ATOM 1894 N N . GLN A 1 244 ? -17.536 -5.665 -16.079 1.00 93.56 244 GLN A N 1
ATOM 1895 C CA . GLN A 1 244 ? -18.399 -5.410 -14.913 1.00 93.56 244 GLN A CA 1
ATOM 1896 C C . GLN A 1 244 ? -17.825 -4.387 -13.916 1.00 93.56 244 GLN A C 1
ATOM 1898 O O . GLN A 1 244 ? -18.573 -3.648 -13.281 1.00 93.56 244 GLN A O 1
ATOM 1903 N N . VAL A 1 245 ? -16.497 -4.318 -13.793 1.00 96.69 245 VAL A N 1
ATOM 1904 C CA . VAL A 1 245 ? -15.814 -3.410 -12.858 1.00 96.69 245 VAL A CA 1
ATOM 1905 C C . VAL A 1 245 ? -15.607 -2.000 -13.415 1.00 96.69 245 VAL A C 1
ATOM 1907 O O . VAL A 1 245 ? -15.171 -1.125 -12.673 1.00 96.69 245 VAL A O 1
ATOM 1910 N N . ALA A 1 246 ? -15.902 -1.748 -14.696 1.00 94.88 246 ALA A N 1
ATOM 1911 C CA . ALA A 1 246 ? -15.567 -0.485 -15.357 1.00 94.88 246 ALA A CA 1
ATOM 1912 C C . ALA A 1 246 ? -16.205 0.742 -14.684 1.00 94.88 246 ALA A C 1
ATOM 1914 O O . ALA A 1 246 ? -15.604 1.816 -14.670 1.00 94.88 246 ALA A O 1
ATOM 1915 N N . GLU A 1 247 ? -17.406 0.580 -14.125 1.00 89.62 247 GLU A N 1
ATOM 1916 C CA . GLU A 1 247 ? -18.154 1.663 -13.478 1.00 89.62 247 GLU A CA 1
ATOM 1917 C C . GLU A 1 247 ? -17.868 1.760 -11.976 1.00 89.62 247 GLU A C 1
ATOM 1919 O O . GLU A 1 247 ? -17.622 2.849 -11.464 1.00 89.62 247 GLU A O 1
ATOM 1924 N N . ASN A 1 248 ? -17.870 0.625 -11.273 1.00 89.06 248 ASN A N 1
ATOM 1925 C CA . ASN A 1 248 ? -17.865 0.591 -9.805 1.00 89.06 248 ASN A CA 1
ATOM 1926 C C . ASN A 1 248 ? -16.523 0.149 -9.194 1.00 89.06 248 ASN A C 1
ATOM 1928 O O . ASN A 1 248 ? -16.365 0.158 -7.973 1.00 89.06 248 ASN A O 1
ATOM 1932 N N . GLY A 1 249 ? -15.551 -0.237 -10.022 1.00 96.44 249 GLY A N 1
ATOM 1933 C CA . GLY A 1 249 ? -14.293 -0.835 -9.588 1.00 96.44 249 GLY A CA 1
ATOM 1934 C C . GLY A 1 249 ? -14.453 -2.269 -9.081 1.00 96.44 249 GLY A C 1
ATOM 1935 O O . GLY A 1 249 ? -15.495 -2.912 -9.239 1.00 96.44 249 GLY A O 1
ATOM 1936 N N . VAL A 1 250 ? -13.392 -2.801 -8.477 1.00 97.88 250 VAL A N 1
ATOM 1937 C CA . VAL A 1 250 ? -13.355 -4.194 -8.007 1.00 97.88 250 VAL A CA 1
ATOM 1938 C C . VAL A 1 250 ? -13.927 -4.385 -6.609 1.00 97.88 250 VAL A C 1
ATOM 1940 O O . VAL A 1 250 ? -14.227 -5.521 -6.262 1.00 97.88 250 VAL A O 1
ATOM 1943 N N . HIS A 1 251 ? -14.095 -3.332 -5.812 1.00 97.94 251 HIS A N 1
ATOM 1944 C CA . HIS A 1 251 ? -14.657 -3.396 -4.466 1.00 97.94 251 HIS A CA 1
ATOM 1945 C C . HIS A 1 251 ? -15.996 -2.666 -4.394 1.00 97.94 251 HIS A C 1
ATOM 1947 O O . HIS A 1 251 ? -16.076 -1.442 -4.527 1.00 97.94 251 HIS A O 1
ATOM 1953 N N . THR A 1 252 ? -17.053 -3.428 -4.140 1.00 95.88 252 THR A N 1
ATOM 1954 C CA . THR A 1 252 ? -18.439 -2.959 -4.056 1.00 95.88 252 THR A CA 1
ATOM 1955 C C . THR A 1 252 ? -19.068 -3.407 -2.734 1.00 95.88 252 THR A C 1
ATOM 1957 O O . THR A 1 252 ? -18.521 -4.286 -2.061 1.00 95.88 252 THR A O 1
ATOM 1960 N N . PRO A 1 253 ? -20.243 -2.873 -2.351 1.00 92.81 253 PRO A N 1
ATOM 1961 C CA . PRO A 1 253 ? -20.982 -3.381 -1.195 1.00 92.81 253 PRO A CA 1
ATOM 1962 C C . PRO A 1 253 ? -21.323 -4.880 -1.284 1.00 92.81 253 PRO A C 1
ATOM 1964 O O . PRO A 1 253 ? -21.482 -5.537 -0.259 1.00 92.81 253 PRO A O 1
ATOM 1967 N N . GLN A 1 254 ? -21.419 -5.440 -2.497 1.00 91.81 254 GLN A N 1
ATOM 1968 C CA . GLN A 1 254 ? -21.674 -6.867 -2.731 1.00 91.81 254 GLN A CA 1
ATOM 1969 C C . GLN A 1 254 ? -20.421 -7.729 -2.510 1.00 91.81 254 GLN A C 1
ATOM 1971 O O . GLN A 1 254 ? -20.523 -8.937 -2.284 1.00 91.81 254 GLN A O 1
ATOM 1976 N N . GLY A 1 255 ? -19.234 -7.120 -2.557 1.00 95.00 255 GLY A N 1
ATOM 1977 C CA . GLY A 1 255 ? -17.961 -7.770 -2.297 1.00 95.00 255 GLY A CA 1
ATOM 1978 C C . GLY A 1 255 ? -16.871 -7.366 -3.281 1.00 95.00 255 GLY A C 1
ATOM 1979 O O . GLY A 1 255 ? -16.904 -6.290 -3.874 1.00 95.00 255 GLY A O 1
ATOM 1980 N N . SER A 1 256 ? -15.891 -8.250 -3.454 1.00 97.12 256 SER A N 1
ATOM 1981 C CA . SER A 1 256 ? -14.714 -7.986 -4.282 1.00 97.12 256 SER A CA 1
ATOM 1982 C C . SER A 1 256 ? -14.695 -8.857 -5.526 1.00 97.12 256 SER A C 1
ATOM 1984 O O . SER A 1 256 ? -15.011 -10.043 -5.463 1.00 97.12 256 SER A O 1
ATOM 1986 N N . TYR A 1 257 ? -14.323 -8.274 -6.657 1.00 98.06 257 TYR A N 1
ATOM 1987 C CA . TYR A 1 257 ? -14.352 -8.933 -7.953 1.00 98.06 257 TYR A CA 1
ATOM 1988 C C . TYR A 1 257 ? -13.365 -10.108 -8.026 1.00 98.06 257 TYR A C 1
ATOM 1990 O O . TYR A 1 257 ? -12.205 -9.993 -7.624 1.00 98.06 257 TYR A O 1
ATOM 1998 N N . SER A 1 258 ? -13.838 -11.238 -8.552 1.00 97.50 258 SER A N 1
ATOM 1999 C CA . SER A 1 258 ? -13.065 -12.442 -8.851 1.00 97.50 258 SER A CA 1
ATOM 2000 C C . SER A 1 258 ? -12.923 -12.588 -10.359 1.00 97.50 258 SER A C 1
ATOM 2002 O O . SER A 1 258 ? -13.889 -12.921 -11.042 1.00 97.50 258 SER A O 1
ATOM 2004 N N . ALA A 1 259 ? -11.712 -12.388 -10.883 1.00 97.00 259 ALA A N 1
ATOM 2005 C CA . ALA A 1 259 ? -11.462 -12.498 -12.320 1.00 97.00 259 ALA A CA 1
ATOM 2006 C C . ALA A 1 259 ? -11.697 -13.917 -12.861 1.00 97.00 259 ALA A C 1
ATOM 2008 O O . ALA A 1 259 ? -12.163 -14.066 -13.983 1.00 97.00 259 ALA A O 1
ATOM 2009 N N . SER A 1 260 ? -11.438 -14.963 -12.069 1.00 95.25 260 SER A N 1
ATOM 2010 C CA . SER A 1 260 ? -11.692 -16.348 -12.492 1.00 95.25 260 SER A CA 1
ATOM 2011 C C . SER A 1 260 ? -13.168 -16.739 -12.494 1.00 95.25 260 SER A C 1
ATOM 2013 O O . SER A 1 260 ? -13.543 -17.675 -13.191 1.00 95.25 260 SER A O 1
ATOM 2015 N N . ALA A 1 261 ? -13.989 -16.086 -11.668 1.00 96.19 261 ALA A N 1
ATOM 2016 C CA . ALA A 1 261 ? -15.420 -16.370 -11.581 1.00 96.19 261 ALA A CA 1
ATOM 2017 C C . ALA A 1 261 ? -16.276 -15.369 -12.369 1.00 96.19 261 ALA A C 1
ATOM 2019 O O . ALA A 1 261 ? -17.486 -15.562 -12.428 1.00 96.19 261 ALA A O 1
ATOM 2020 N N . ASP A 1 262 ? -15.661 -14.308 -12.905 1.00 96.38 262 ASP A N 1
ATOM 2021 C CA . ASP A 1 262 ? -16.328 -13.167 -13.543 1.00 96.38 262 ASP A CA 1
ATOM 2022 C C . ASP A 1 262 ? -17.514 -12.643 -12.712 1.00 96.38 262 ASP A C 1
ATOM 2024 O O . ASP A 1 262 ? -18.635 -12.468 -13.187 1.00 96.38 262 ASP A O 1
ATOM 2028 N N . ALA A 1 263 ? -17.288 -12.479 -11.404 1.00 96.88 263 ALA A N 1
ATOM 2029 C CA . ALA A 1 263 ? -18.330 -12.101 -10.453 1.00 96.88 263 ALA A CA 1
ATOM 2030 C C . ALA A 1 263 ? -17.756 -11.463 -9.182 1.00 96.88 263 ALA A C 1
ATOM 2032 O O . ALA A 1 263 ? -16.637 -11.765 -8.756 1.00 96.88 263 ALA A O 1
ATOM 2033 N N . TYR A 1 264 ? -18.558 -10.632 -8.515 1.00 97.19 264 TYR A N 1
ATOM 2034 C CA . TYR A 1 264 ? -18.253 -10.150 -7.168 1.00 97.19 264 TYR A CA 1
ATOM 2035 C C . TYR A 1 264 ? -18.447 -11.259 -6.129 1.00 97.19 264 TYR A C 1
ATOM 2037 O O . TYR A 1 264 ? -19.475 -11.938 -6.090 1.00 97.19 264 TYR A O 1
ATOM 2045 N N . ARG A 1 265 ? -17.449 -11.433 -5.259 1.00 95.25 265 ARG A N 1
ATOM 2046 C CA . ARG A 1 265 ? -17.459 -12.396 -4.157 1.00 95.25 265 ARG A CA 1
ATOM 2047 C C . ARG A 1 265 ? -17.634 -11.672 -2.819 1.00 95.25 265 ARG A C 1
ATOM 2049 O O . ARG A 1 265 ? -16.794 -10.826 -2.472 1.00 95.25 265 ARG A O 1
ATOM 2056 N N . PRO A 1 266 ? -18.661 -12.019 -2.021 1.00 94.00 266 PRO A N 1
ATOM 2057 C CA . PRO A 1 266 ? -18.791 -11.486 -0.672 1.00 94.00 266 PRO A CA 1
ATOM 2058 C C . PRO A 1 266 ? -17.611 -11.938 0.196 1.00 94.00 266 PRO A C 1
ATOM 2060 O O . PRO A 1 266 ? -16.771 -12.749 -0.208 1.00 94.00 266 PRO A O 1
ATOM 2063 N N . ARG A 1 267 ? -17.513 -11.393 1.409 1.00 89.75 267 ARG A N 1
ATOM 2064 C CA . ARG A 1 267 ? -16.522 -11.868 2.378 1.00 89.75 267 ARG A CA 1
ATOM 2065 C C . ARG A 1 267 ? -16.741 -13.358 2.652 1.00 89.75 267 ARG A C 1
ATOM 2067 O O . ARG A 1 267 ? -17.872 -13.834 2.722 1.00 89.75 267 ARG A O 1
ATOM 2074 N N . SER A 1 268 ? -15.644 -14.091 2.802 1.00 87.44 268 SER A N 1
ATOM 2075 C CA . SER A 1 268 ? -15.695 -15.520 3.087 1.00 87.44 268 SER A CA 1
ATOM 2076 C C . SER A 1 268 ? -16.427 -15.798 4.402 1.00 87.44 268 SER A C 1
ATOM 2078 O O . SER A 1 268 ? -16.115 -15.206 5.434 1.00 87.44 268 SER A O 1
ATOM 2080 N N . ALA A 1 269 ? -17.373 -16.737 4.365 1.00 88.25 269 ALA A N 1
ATOM 2081 C CA . ALA A 1 269 ? -18.186 -17.125 5.515 1.00 88.25 269 ALA A CA 1
ATOM 2082 C C . ALA A 1 269 ? -17.505 -18.163 6.427 1.00 88.25 269 ALA A C 1
ATOM 2084 O O . ALA A 1 269 ? -18.154 -18.716 7.312 1.00 88.25 269 ALA A O 1
ATOM 2085 N N . LEU A 1 270 ? -16.215 -18.468 6.229 1.00 85.75 270 LEU A N 1
ATOM 2086 C CA . LEU A 1 270 ? -15.526 -19.447 7.074 1.00 85.75 270 LEU A CA 1
ATOM 2087 C C . LEU A 1 270 ? -15.501 -18.991 8.544 1.00 85.75 270 LEU A C 1
ATOM 2089 O O . LEU A 1 270 ? -15.291 -17.802 8.801 1.00 85.75 270 LEU A O 1
ATOM 2093 N N . PRO A 1 271 ? -15.582 -19.926 9.514 1.00 86.88 271 PRO A N 1
ATOM 2094 C CA . PRO A 1 271 ? -15.627 -19.588 10.939 1.00 86.88 271 PRO A CA 1
ATOM 2095 C C . PRO A 1 271 ? -14.480 -18.690 11.416 1.00 86.88 271 PRO A C 1
ATOM 2097 O O . PRO A 1 271 ? -14.643 -17.901 12.339 1.00 86.88 271 PRO A O 1
ATOM 2100 N N . VAL A 1 272 ? -13.306 -18.778 10.785 1.00 83.88 272 VAL A N 1
ATOM 2101 C CA . VAL A 1 272 ? -12.140 -17.973 11.169 1.00 83.88 272 VAL A CA 1
ATOM 2102 C C . VAL A 1 272 ? -12.320 -16.474 10.910 1.00 83.88 272 VAL A C 1
ATOM 2104 O O . VAL A 1 272 ? -11.806 -15.673 11.686 1.00 83.88 272 VAL A O 1
ATOM 2107 N N . TYR A 1 273 ? -13.076 -16.090 9.876 1.00 82.19 273 TYR A N 1
ATOM 2108 C CA . TYR A 1 273 ? -13.356 -14.684 9.569 1.00 82.19 273 TYR A CA 1
ATOM 2109 C C . TYR A 1 273 ? -14.427 -14.101 10.488 1.00 82.19 273 TYR A C 1
ATOM 2111 O O . TYR A 1 273 ? -14.360 -12.927 10.828 1.00 82.19 273 TYR A O 1
ATOM 2119 N N . GLN A 1 274 ? -15.356 -14.937 10.956 1.00 83.62 274 GLN A N 1
ATOM 2120 C CA . GLN A 1 274 ? -16.408 -14.539 11.895 1.00 83.62 274 GLN A CA 1
ATOM 2121 C C . GLN A 1 274 ? -15.868 -14.253 13.307 1.00 83.62 274 GLN A C 1
ATOM 2123 O O . GLN A 1 274 ? -16.535 -13.611 14.108 1.00 83.62 274 GLN A O 1
ATOM 2128 N N . ARG A 1 275 ? -14.638 -14.689 13.619 1.00 84.12 275 ARG A N 1
ATOM 2129 C CA . ARG A 1 275 ? -13.963 -14.377 14.893 1.00 84.12 275 ARG A CA 1
ATOM 2130 C C . ARG A 1 275 ? -13.444 -12.939 14.978 1.00 84.12 275 ARG A C 1
ATOM 2132 O O . ARG A 1 275 ? -13.035 -12.517 16.055 1.00 84.12 275 ARG A O 1
ATOM 2139 N N . GLN A 1 276 ? -13.391 -12.212 13.863 1.00 84.19 276 GLN A N 1
ATOM 2140 C CA . GLN A 1 276 ? -12.979 -10.811 13.834 1.00 84.19 276 GLN A CA 1
ATOM 2141 C C . GLN A 1 276 ? -14.233 -9.937 13.792 1.00 84.19 276 GLN A C 1
ATOM 2143 O O . GLN A 1 276 ? -14.814 -9.763 12.728 1.00 84.19 276 GLN A O 1
ATOM 2148 N N . ILE A 1 277 ? -14.639 -9.389 14.943 1.00 85.19 277 ILE A N 1
ATOM 2149 C CA . ILE A 1 277 ? -15.806 -8.489 15.036 1.00 85.19 277 ILE A CA 1
ATOM 2150 C C . ILE A 1 277 ? -15.590 -7.242 14.169 1.00 85.19 277 ILE A C 1
ATOM 2152 O O . ILE A 1 277 ? -16.498 -6.790 13.481 1.00 85.19 277 ILE A O 1
ATOM 2156 N N . PHE A 1 278 ? -14.356 -6.735 14.154 1.00 86.50 278 PHE A N 1
ATOM 2157 C CA . PHE A 1 278 ? -13.940 -5.580 13.365 1.00 86.50 278 PHE A CA 1
ATOM 2158 C C . PHE A 1 278 ? -12.851 -6.001 12.383 1.00 86.50 278 PHE A C 1
ATOM 2160 O O . PHE A 1 278 ? -11.661 -5.814 12.655 1.00 86.50 278 PHE A O 1
ATOM 2167 N N . PRO A 1 279 ? -13.221 -6.659 11.274 1.00 86.44 279 PRO A N 1
ATOM 2168 C CA . PRO A 1 279 ? -12.238 -7.051 10.288 1.00 86.44 279 PRO A CA 1
ATOM 2169 C C . PRO A 1 279 ? -11.683 -5.816 9.580 1.00 86.44 279 PRO A C 1
ATOM 2171 O O . PRO A 1 279 ? -12.378 -4.815 9.401 1.00 86.44 279 PRO A O 1
ATOM 2174 N N . GLU A 1 280 ? -10.445 -5.913 9.104 1.00 88.06 280 GLU A N 1
ATOM 2175 C CA . GLU A 1 280 ? -9.906 -4.907 8.195 1.00 88.06 280 GLU A CA 1
ATOM 2176 C C . GLU A 1 280 ? -10.752 -4.849 6.920 1.00 88.06 280 GLU A C 1
ATOM 2178 O O . GLU A 1 280 ? -11.217 -5.883 6.425 1.00 88.06 280 GLU A O 1
ATOM 2183 N N . ARG A 1 281 ? -10.984 -3.631 6.428 1.00 91.38 281 ARG A N 1
ATOM 2184 C CA . ARG A 1 281 ? -11.923 -3.328 5.346 1.00 91.38 281 ARG A CA 1
ATOM 2185 C C . ARG A 1 281 ? -11.183 -2.910 4.084 1.00 91.38 281 ARG A C 1
ATOM 2187 O O . ARG A 1 281 ? -10.148 -2.242 4.163 1.00 91.38 281 ARG A O 1
ATOM 2194 N N . VAL A 1 282 ? -11.754 -3.279 2.943 1.00 93.19 282 VAL A N 1
ATOM 2195 C CA . VAL A 1 282 ? -11.423 -2.681 1.640 1.00 93.19 282 VAL A CA 1
ATOM 2196 C C . VAL A 1 282 ? -12.366 -1.518 1.329 1.00 93.19 282 VAL A C 1
ATOM 2198 O O . VAL A 1 282 ? -13.323 -1.268 2.069 1.00 93.19 282 VAL A O 1
ATOM 2201 N N . LEU A 1 283 ? -12.114 -0.808 0.229 1.00 90.06 283 LEU A N 1
ATOM 2202 C CA . LEU A 1 283 ? -13.034 0.210 -0.284 1.00 90.06 283 LEU A CA 1
ATOM 2203 C C . LEU A 1 283 ? -14.471 -0.326 -0.391 1.00 90.06 283 LEU A C 1
ATOM 2205 O O . LEU A 1 283 ? -14.694 -1.498 -0.678 1.00 90.06 283 LEU A O 1
ATOM 2209 N N . SER A 1 284 ? -15.454 0.539 -0.153 1.00 87.19 284 SER A N 1
ATOM 2210 C CA . SER A 1 284 ? -16.892 0.219 -0.219 1.00 87.19 284 SER A CA 1
ATOM 2211 C C . SER A 1 284 ? -17.420 -0.787 0.821 1.00 87.19 284 SER A C 1
ATOM 2213 O O . SER A 1 284 ? -18.637 -0.963 0.902 1.00 87.19 284 SER A O 1
ATOM 2215 N N . GLU A 1 285 ? -16.571 -1.413 1.649 1.00 87.94 285 GLU A N 1
ATOM 2216 C CA . GLU A 1 285 ? -17.037 -2.224 2.780 1.00 87.94 285 GLU A CA 1
ATOM 2217 C C . GLU A 1 285 ? -17.514 -1.329 3.933 1.00 87.94 285 GLU A C 1
ATOM 2219 O O . GLU A 1 285 ? -16.823 -0.414 4.397 1.00 87.94 285 GLU A O 1
ATOM 2224 N N . GLN A 1 286 ? -18.717 -1.618 4.427 1.00 82.69 286 GLN A N 1
ATOM 2225 C CA . GLN A 1 286 ? -19.307 -0.874 5.532 1.00 82.69 286 GLN A CA 1
ATOM 2226 C C . GLN A 1 286 ? -18.582 -1.179 6.847 1.00 82.69 286 GLN A C 1
ATOM 2228 O O . GLN A 1 286 ? -18.199 -2.317 7.125 1.00 82.69 286 GLN A O 1
ATOM 2233 N N . ALA A 1 287 ? -18.385 -0.140 7.661 1.00 83.31 287 ALA A N 1
ATOM 2234 C CA . ALA A 1 287 ? -17.935 -0.316 9.034 1.00 83.31 287 ALA A CA 1
ATOM 2235 C C . ALA A 1 287 ? -18.999 -1.079 9.823 1.00 83.31 287 ALA A C 1
ATOM 2237 O O . ALA A 1 287 ? -20.193 -0.826 9.663 1.00 83.31 287 ALA A O 1
ATOM 2238 N N . VAL A 1 288 ? -18.564 -1.948 10.732 1.00 83.25 288 VAL A N 1
ATOM 2239 C CA . VAL A 1 288 ? -19.464 -2.450 11.767 1.00 83.25 288 VAL A CA 1
ATOM 2240 C C . VAL A 1 288 ? -19.785 -1.283 12.695 1.00 83.25 288 VAL A C 1
ATOM 2242 O O . VAL A 1 288 ? -18.907 -0.763 13.382 1.00 83.25 288 VAL A O 1
ATOM 2245 N N . SER A 1 289 ? -21.043 -0.855 12.691 1.00 83.81 289 SER A N 1
ATOM 2246 C CA . SER A 1 289 ? -21.559 0.178 13.583 1.00 83.81 289 SER A CA 1
ATOM 2247 C C . SER A 1 289 ? -22.546 -0.442 14.560 1.00 83.81 289 SER A C 1
ATOM 2249 O O . SER A 1 289 ? -23.479 -1.124 14.140 1.00 83.81 289 SER A O 1
ATOM 2251 N N . GLY A 1 290 ? -22.358 -0.193 15.851 1.00 91.44 290 GLY A N 1
ATOM 2252 C CA . GLY A 1 290 ? -23.342 -0.546 16.867 1.00 91.44 290 GLY A CA 1
ATOM 2253 C C . GLY A 1 290 ? -24.201 0.637 17.308 1.00 91.44 290 GLY A C 1
ATOM 2254 O O . GLY A 1 290 ? -24.148 1.721 16.714 1.00 91.44 290 GLY A O 1
ATOM 2255 N N . VAL A 1 291 ? -24.986 0.419 18.360 1.00 95.81 291 VAL A N 1
ATOM 2256 C CA . VAL A 1 291 ? -25.973 1.374 18.880 1.00 95.81 291 VAL A CA 1
ATOM 2257 C C . VAL A 1 291 ? -25.323 2.253 19.940 1.00 95.81 291 VAL A C 1
ATOM 2259 O O . VAL A 1 291 ? -24.801 1.741 20.925 1.00 95.81 291 VAL A O 1
ATOM 2262 N N . THR A 1 292 ? -25.340 3.576 19.750 1.00 97.12 292 THR A N 1
ATOM 2263 C CA . THR A 1 292 ? -24.868 4.508 20.786 1.00 97.12 292 THR A CA 1
ATOM 2264 C C . THR A 1 292 ? -25.813 4.471 21.980 1.00 97.12 292 THR A C 1
ATOM 2266 O O . THR A 1 292 ? -27.012 4.685 21.824 1.00 97.12 292 THR A O 1
ATOM 2269 N N . VAL A 1 293 ? -25.252 4.245 23.164 1.00 96.81 293 VAL A N 1
ATOM 2270 C CA . VAL A 1 293 ? -25.954 4.310 24.452 1.00 96.81 293 VAL A CA 1
ATOM 2271 C C . VAL A 1 293 ? -25.802 5.705 25.046 1.00 96.81 293 VAL A C 1
ATOM 2273 O O . VAL A 1 293 ? -26.757 6.290 25.549 1.00 96.81 293 VAL A O 1
ATOM 2276 N N . TRP A 1 294 ? -24.585 6.243 24.977 1.00 98.06 294 TRP A N 1
ATOM 2277 C CA . TRP A 1 294 ? -24.231 7.561 25.482 1.00 98.06 294 TRP A CA 1
ATOM 2278 C C . TRP A 1 294 ? -22.946 8.049 24.806 1.00 98.06 294 TRP A C 1
ATOM 2280 O O . TRP A 1 294 ? -22.105 7.246 24.412 1.00 98.06 294 TRP A O 1
ATOM 2290 N N . GLU A 1 295 ? -22.760 9.356 24.667 1.00 98.12 295 GLU A N 1
ATOM 2291 C CA . GLU A 1 295 ? -21.487 9.920 24.218 1.00 98.12 295 GLU A CA 1
ATOM 2292 C C . GLU A 1 295 ? -21.297 11.351 24.723 1.00 98.12 295 GLU A C 1
ATOM 2294 O O . GLU A 1 295 ? -22.266 12.073 24.961 1.00 98.12 295 GLU A O 1
ATOM 2299 N N . ASN A 1 296 ? -20.036 11.763 24.831 1.00 97.19 296 ASN A N 1
ATOM 2300 C CA . ASN A 1 296 ? -19.630 13.161 24.939 1.00 97.19 296 ASN A CA 1
ATOM 2301 C C . ASN A 1 296 ? -18.610 13.488 23.830 1.00 97.19 296 ASN A C 1
ATOM 2303 O O . ASN A 1 296 ? -18.442 12.733 22.863 1.00 97.19 296 ASN A O 1
ATOM 2307 N N . ASP A 1 297 ? -17.917 14.618 23.945 1.00 95.56 297 ASP A N 1
ATOM 2308 C CA . ASP A 1 297 ? -16.898 15.021 22.969 1.00 95.56 297 ASP A CA 1
ATOM 2309 C C . ASP A 1 297 ? -15.650 14.118 23.003 1.00 95.56 297 ASP A C 1
ATOM 2311 O O . ASP A 1 297 ? -14.953 13.978 21.995 1.00 95.56 297 ASP A O 1
ATOM 2315 N N . GLY A 1 298 ? -15.377 13.469 24.140 1.00 95.56 298 GLY A N 1
ATOM 2316 C CA . GLY A 1 298 ? -14.196 12.634 24.352 1.00 95.56 298 GLY A CA 1
ATOM 2317 C C . GLY A 1 298 ? -14.378 11.165 23.975 1.00 95.56 298 GLY A C 1
ATOM 2318 O O . GLY A 1 298 ? -13.469 10.572 23.387 1.00 95.56 298 GLY A O 1
ATOM 2319 N N . VAL A 1 299 ? -15.529 10.569 24.294 1.00 97.69 299 VAL A N 1
ATOM 2320 C CA . VAL A 1 299 ? -15.793 9.135 24.116 1.00 97.69 299 VAL A CA 1
ATOM 2321 C C . VAL A 1 299 ? -17.200 8.853 23.599 1.00 97.69 299 VAL A C 1
ATOM 2323 O O . VAL A 1 299 ? -18.117 9.666 23.711 1.00 97.69 299 VAL A O 1
ATOM 2326 N N . ARG A 1 300 ? -17.371 7.647 23.064 1.00 97.62 300 ARG A N 1
ATOM 2327 C CA . ARG A 1 300 ? -18.654 7.039 22.719 1.00 97.62 300 ARG A CA 1
ATOM 2328 C C . ARG A 1 300 ? -18.806 5.739 23.499 1.00 97.62 300 ARG A C 1
ATOM 2330 O O . ARG A 1 300 ? -17.953 4.869 23.359 1.00 97.62 300 ARG A O 1
ATOM 2337 N N . LEU A 1 301 ? -19.893 5.592 24.248 1.00 97.94 301 LEU A N 1
ATOM 2338 C CA . LEU A 1 301 ? -20.362 4.339 24.835 1.00 97.94 301 LEU A CA 1
ATOM 2339 C C . LEU A 1 301 ? -21.455 3.746 23.939 1.00 97.94 301 LEU A C 1
ATOM 2341 O O . LEU A 1 301 ? -22.435 4.413 23.595 1.00 97.94 301 LEU A O 1
ATOM 2345 N N . TRP A 1 302 ? -21.294 2.498 23.531 1.00 96.69 302 TRP A N 1
ATOM 2346 C CA . TRP A 1 302 ? -22.159 1.865 22.544 1.00 96.69 302 TRP A CA 1
ATOM 2347 C C . TRP A 1 302 ? -22.158 0.342 22.684 1.00 96.69 302 TRP A C 1
ATOM 2349 O O . TRP A 1 302 ? -21.304 -0.219 23.356 1.00 96.69 302 TRP A O 1
ATOM 2359 N N . THR A 1 303 ? -23.117 -0.336 22.061 1.00 96.88 303 THR A N 1
ATOM 2360 C CA . THR A 1 303 ? -23.268 -1.800 22.132 1.00 96.88 303 THR A CA 1
ATOM 2361 C C . THR A 1 303 ? -23.325 -2.418 20.743 1.00 96.88 303 THR A C 1
ATOM 2363 O O . THR A 1 303 ? -23.598 -1.736 19.749 1.00 96.88 303 THR A O 1
ATOM 2366 N N . LEU A 1 304 ? -23.110 -3.732 20.668 1.00 94.56 304 LEU A N 1
ATOM 2367 C CA . LEU A 1 304 ? -23.336 -4.544 19.470 1.00 94.56 304 LEU A CA 1
ATOM 2368 C C . LEU A 1 304 ? -24.433 -5.584 19.746 1.00 94.56 304 LEU A C 1
ATOM 2370 O O . LEU A 1 304 ? -24.103 -6.760 19.907 1.00 94.56 304 LEU A O 1
ATOM 2374 N N . PRO A 1 305 ? -25.727 -5.202 19.763 1.00 92.44 305 PRO A N 1
ATOM 2375 C CA . PRO A 1 305 ? -26.813 -6.120 20.122 1.00 92.44 305 PRO A CA 1
ATOM 2376 C C . PRO A 1 305 ? -26.891 -7.373 19.241 1.00 92.44 305 PRO A C 1
ATOM 2378 O O . PRO A 1 305 ? -27.386 -8.411 19.658 1.00 92.44 305 PRO A O 1
ATOM 2381 N N . GLN A 1 306 ? -26.385 -7.292 18.009 1.00 89.69 306 GLN A N 1
ATOM 2382 C CA . GLN A 1 306 ? -26.305 -8.422 17.087 1.00 89.69 306 GLN A CA 1
ATOM 2383 C C . GLN A 1 306 ? -25.226 -9.461 17.448 1.00 89.69 306 GLN A C 1
ATOM 2385 O O . GLN A 1 306 ? -25.191 -10.524 16.832 1.00 89.69 306 GLN A O 1
ATOM 2390 N N . ILE A 1 307 ? -24.320 -9.140 18.376 1.00 89.94 307 ILE A N 1
ATOM 2391 C CA . ILE A 1 307 ? -23.280 -10.040 18.891 1.00 89.94 307 ILE A CA 1
ATOM 2392 C C . ILE A 1 307 ? -23.594 -10.412 20.340 1.00 89.94 307 ILE A C 1
ATOM 2394 O O . ILE A 1 307 ? -23.689 -11.596 20.648 1.00 89.94 307 ILE A O 1
ATOM 2398 N N . ASP A 1 308 ? -23.732 -9.403 21.199 1.00 92.88 308 ASP A N 1
ATOM 2399 C CA . ASP A 1 308 ? -24.046 -9.533 22.621 1.00 92.88 308 ASP A CA 1
ATOM 2400 C C . ASP A 1 308 ? -24.547 -8.169 23.126 1.00 92.88 308 ASP A C 1
ATOM 2402 O O . ASP A 1 308 ? -23.821 -7.171 23.079 1.00 92.88 308 ASP A O 1
ATOM 2406 N N . ASP A 1 309 ? -25.809 -8.101 23.545 1.00 92.38 309 ASP A N 1
ATOM 2407 C CA . ASP A 1 309 ? -26.433 -6.882 24.065 1.00 92.38 309 ASP A CA 1
ATOM 2408 C C . ASP A 1 309 ? -26.050 -6.584 25.523 1.00 92.38 309 ASP A C 1
ATOM 2410 O O . ASP A 1 309 ? -26.212 -5.448 25.971 1.00 92.38 309 ASP A O 1
ATOM 2414 N N . GLY A 1 310 ? -25.471 -7.557 26.234 1.00 96.12 310 GLY A N 1
ATOM 2415 C CA . GLY A 1 310 ? -24.978 -7.420 27.602 1.00 96.12 310 GLY A CA 1
ATOM 2416 C C . GLY A 1 310 ? -23.570 -6.834 27.711 1.00 96.12 310 GLY A C 1
ATOM 2417 O O . GLY A 1 310 ? -23.105 -6.599 28.827 1.00 96.12 310 GLY A O 1
ATOM 2418 N N . VAL A 1 311 ? -22.879 -6.579 26.594 1.00 96.75 311 VAL A N 1
ATOM 2419 C CA . VAL A 1 311 ? -21.507 -6.047 26.579 1.00 96.75 311 VAL A CA 1
ATOM 2420 C C . VAL A 1 311 ? -21.475 -4.627 26.018 1.00 96.75 311 VAL A C 1
ATOM 2422 O O . VAL A 1 311 ? -21.764 -4.383 24.843 1.00 96.75 311 VAL A O 1
ATOM 2425 N N . ALA A 1 312 ? -21.050 -3.683 26.856 1.00 97.56 312 ALA A N 1
ATOM 2426 C CA . ALA A 1 312 ? -20.802 -2.307 26.457 1.00 97.56 312 ALA A CA 1
ATOM 2427 C C . ALA A 1 312 ? -19.404 -2.142 25.844 1.00 97.56 312 ALA A C 1
ATOM 2429 O O . ALA A 1 312 ? -18.440 -2.803 26.228 1.00 97.56 312 ALA A O 1
ATOM 2430 N N . ILE A 1 313 ? -19.280 -1.208 24.905 1.00 97.12 313 ILE A N 1
ATOM 2431 C CA . ILE A 1 313 ? -18.035 -0.824 24.245 1.00 97.12 313 ILE A CA 1
ATOM 2432 C C . ILE A 1 313 ? -17.837 0.675 24.436 1.00 97.12 313 ILE A C 1
ATOM 2434 O O . ILE A 1 313 ? -18.725 1.468 24.127 1.00 97.12 313 ILE A O 1
ATOM 2438 N N . VAL A 1 314 ? -16.660 1.078 24.901 1.00 97.12 314 VAL A N 1
ATOM 2439 C CA . VAL A 1 314 ? -16.248 2.481 24.937 1.00 97.12 314 VAL A CA 1
ATOM 2440 C C . VAL A 1 314 ? -15.152 2.731 23.903 1.00 97.12 314 VAL A C 1
ATOM 2442 O O . VAL A 1 314 ? -14.178 1.986 23.814 1.00 97.12 314 VAL A O 1
ATOM 2445 N N . SER A 1 315 ? -15.324 3.779 23.100 1.00 96.19 315 SER A N 1
ATOM 2446 C CA . SER A 1 315 ? -14.384 4.213 22.061 1.00 96.19 315 SER A CA 1
ATOM 2447 C C . SER A 1 315 ? -13.977 5.660 22.284 1.00 96.19 315 SER A C 1
ATOM 2449 O O . SER A 1 315 ? -14.834 6.512 22.519 1.00 96.19 315 SER A O 1
ATOM 2451 N N . ILE A 1 316 ? -12.688 5.965 22.153 1.00 96.62 316 ILE A N 1
ATOM 2452 C CA . ILE A 1 316 ? -12.186 7.341 22.241 1.00 96.62 316 ILE A CA 1
ATOM 2453 C C . ILE A 1 316 ? -12.417 8.049 20.898 1.00 96.62 316 ILE A C 1
ATOM 2455 O O . ILE A 1 316 ? -12.170 7.478 19.840 1.00 96.62 316 ILE A O 1
ATOM 2459 N N . LYS A 1 317 ? -12.888 9.299 20.931 1.00 95.25 317 LYS A N 1
ATOM 2460 C CA . LYS A 1 317 ? -13.219 10.107 19.738 1.00 95.25 317 LYS A CA 1
ATOM 2461 C C . LYS A 1 317 ? -12.154 11.148 19.394 1.00 95.25 317 LYS A C 1
ATOM 2463 O O . LYS A 1 317 ? -12.155 11.703 18.295 1.00 95.25 317 LYS A O 1
ATOM 2468 N N . THR A 1 318 ? -11.255 11.446 20.329 1.00 94.00 318 THR A N 1
ATOM 2469 C CA . THR A 1 318 ? -10.227 12.471 20.142 1.00 94.00 318 THR A CA 1
ATOM 2470 C C . THR A 1 318 ? -9.233 12.080 19.050 1.00 94.00 318 THR A C 1
ATOM 2472 O O . THR A 1 318 ? -8.965 10.905 18.783 1.00 94.00 318 THR A O 1
ATOM 2475 N N . ARG A 1 319 ? -8.640 13.086 18.400 1.00 90.62 319 ARG A N 1
ATOM 2476 C CA . ARG A 1 319 ? -7.643 12.866 17.347 1.00 90.62 319 ARG A CA 1
ATOM 2477 C C . ARG A 1 319 ? -6.456 12.068 17.896 1.00 90.62 319 ARG A C 1
ATOM 2479 O O . ARG A 1 319 ? -5.846 12.473 18.877 1.00 90.62 319 ARG A O 1
ATOM 2486 N N . ASN A 1 320 ? -6.096 10.974 17.220 1.00 89.94 320 ASN A N 1
ATOM 2487 C CA . ASN A 1 320 ? -5.059 10.024 17.658 1.00 89.94 320 ASN A CA 1
ATOM 2488 C C . ASN A 1 320 ? -5.317 9.412 19.053 1.00 89.94 320 ASN A C 1
ATOM 2490 O O . ASN A 1 320 ? -4.375 8.945 19.698 1.00 89.94 320 ASN A O 1
ATOM 2494 N N . HIS A 1 321 ? -6.568 9.448 19.523 1.00 94.38 321 HIS A N 1
ATOM 2495 C CA . HIS A 1 321 ? -6.992 8.960 20.833 1.00 94.38 321 HIS A CA 1
ATOM 2496 C C . HIS A 1 321 ? -6.139 9.535 21.978 1.00 94.38 321 HIS A C 1
ATOM 2498 O O . HIS A 1 321 ? -5.680 8.821 22.870 1.00 94.38 321 HIS A O 1
ATOM 2504 N N . THR A 1 322 ? -5.861 10.843 21.920 1.00 92.88 322 THR A N 1
ATOM 2505 C CA . THR A 1 322 ? -5.213 11.568 23.018 1.00 92.88 322 THR A CA 1
ATOM 2506 C C . THR A 1 322 ? -6.161 11.706 24.201 1.00 92.88 322 THR A C 1
ATOM 2508 O O . THR A 1 322 ? -7.330 12.060 24.040 1.00 92.88 322 THR A O 1
ATOM 2511 N N . LEU A 1 323 ? -5.638 11.484 25.396 1.00 91.38 323 LEU A N 1
ATOM 2512 C CA . LEU A 1 323 ? -6.385 11.499 26.642 1.00 91.38 323 LEU A CA 1
ATOM 2513 C C . LEU A 1 323 ? -6.390 12.932 27.191 1.00 91.38 323 LEU A C 1
ATOM 2515 O O . LEU A 1 323 ? -5.397 13.388 27.763 1.00 91.38 323 LEU A O 1
ATOM 2519 N N . GLY A 1 324 ? -7.471 13.655 26.906 1.00 89.50 324 GLY A N 1
ATOM 2520 C CA . GLY A 1 324 ? -7.793 14.962 27.487 1.00 89.50 324 GLY A CA 1
ATOM 2521 C C . GLY A 1 324 ? -8.912 14.842 28.521 1.00 89.50 324 GLY A C 1
ATOM 2522 O O . GLY A 1 324 ? -9.454 13.753 28.731 1.00 89.50 324 GLY A O 1
ATOM 2523 N N . ARG A 1 325 ? -9.314 15.963 29.124 1.00 87.31 325 ARG A N 1
ATOM 2524 C CA . ARG A 1 325 ? -10.339 15.982 30.188 1.00 87.31 325 ARG A CA 1
ATOM 2525 C C . ARG A 1 325 ? -11.650 15.294 29.810 1.00 87.31 325 ARG A C 1
ATOM 2527 O O . ARG A 1 325 ? -12.143 14.473 30.578 1.00 87.31 325 ARG A O 1
ATOM 2534 N N . GLU A 1 326 ? -12.171 15.564 28.617 1.00 91.44 326 GLU A N 1
ATOM 2535 C CA . GLU A 1 326 ? -13.426 14.960 28.145 1.00 91.44 326 GLU A CA 1
ATOM 2536 C C . GLU A 1 326 ? -13.347 13.436 28.024 1.00 91.44 326 GLU A C 1
ATOM 2538 O O . GLU A 1 326 ? -14.347 12.744 28.212 1.00 91.44 326 GLU A O 1
ATOM 2543 N N . VAL A 1 327 ? -12.158 12.894 27.742 1.00 94.44 327 VAL A N 1
ATOM 2544 C CA . VAL A 1 327 ? -11.952 11.444 27.697 1.00 94.44 327 VAL A CA 1
ATOM 2545 C C . VAL A 1 327 ? -12.013 10.859 29.101 1.00 94.44 327 VAL A C 1
ATOM 2547 O O . VAL A 1 327 ? -12.664 9.844 29.300 1.00 94.44 327 VAL A O 1
ATOM 2550 N N . ILE A 1 328 ? -11.378 11.510 30.076 1.00 92.62 328 ILE A N 1
ATOM 2551 C CA . ILE A 1 328 ? -11.339 11.043 31.468 1.00 92.62 328 ILE A CA 1
ATOM 2552 C C . ILE A 1 328 ? -12.736 11.052 32.090 1.00 92.62 328 ILE A C 1
ATOM 2554 O O . ILE A 1 328 ? -13.186 10.022 32.587 1.00 92.62 328 ILE A O 1
ATOM 2558 N N . VAL A 1 329 ? -13.455 12.171 31.977 1.00 92.19 329 VAL A N 1
ATOM 2559 C CA . VAL A 1 329 ? -14.848 12.276 32.443 1.00 92.19 329 VAL A CA 1
ATOM 2560 C C . VAL A 1 329 ? -15.735 11.250 31.734 1.00 92.19 329 VAL A C 1
ATOM 2562 O O . VAL A 1 329 ? -16.543 10.575 32.367 1.00 92.19 329 VAL A O 1
ATOM 2565 N N . GLY A 1 330 ? -15.553 11.088 30.422 1.00 95.75 330 GLY A N 1
ATOM 2566 C CA . GLY A 1 330 ? -16.322 10.129 29.639 1.00 95.75 330 GLY A CA 1
ATOM 2567 C C . GLY A 1 330 ? -16.053 8.669 30.001 1.00 95.75 330 GLY A C 1
ATOM 2568 O O . GLY A 1 330 ? -16.983 7.867 30.002 1.00 95.75 330 GLY A O 1
ATOM 2569 N N . LEU A 1 331 ? -14.810 8.311 30.333 1.00 96.06 331 LEU A N 1
ATOM 2570 C CA . LEU A 1 331 ? -14.456 6.964 30.786 1.00 96.06 331 LEU A CA 1
ATOM 2571 C C . LEU A 1 331 ? -15.077 6.649 32.149 1.00 96.06 331 LEU A C 1
ATOM 2573 O O . LEU A 1 331 ? -15.612 5.559 32.314 1.00 96.06 331 LEU A O 1
ATOM 2577 N N . GLN A 1 332 ? -15.072 7.596 33.091 1.00 94.50 332 GLN A N 1
ATOM 2578 C CA . GLN A 1 332 ? -15.725 7.417 34.395 1.00 94.50 332 GLN A CA 1
ATOM 2579 C C . GLN A 1 332 ? -17.233 7.175 34.247 1.00 94.50 332 GLN A C 1
ATOM 2581 O O . GLN A 1 332 ? -17.771 6.240 34.837 1.00 94.50 332 GLN A O 1
ATOM 2586 N N . GLU A 1 333 ? -17.906 7.972 33.413 1.00 95.88 333 GLU A N 1
ATOM 2587 C CA . GLU A 1 333 ? -19.331 7.790 33.110 1.00 95.88 333 GLU A CA 1
ATOM 2588 C C . GLU A 1 333 ? -19.594 6.445 32.410 1.00 95.88 333 GLU A C 1
ATOM 2590 O O . GLU A 1 333 ? -20.564 5.753 32.721 1.00 95.88 333 GLU A O 1
ATOM 2595 N N . ALA A 1 334 ? -18.717 6.042 31.483 1.00 97.00 334 ALA A N 1
ATOM 2596 C CA . ALA A 1 334 ? -18.813 4.755 30.803 1.00 97.00 334 ALA A CA 1
ATOM 2597 C C . ALA A 1 334 ? -18.675 3.570 31.772 1.00 97.00 334 ALA A C 1
ATOM 2599 O O . ALA A 1 334 ? -19.445 2.619 31.656 1.00 97.00 334 ALA A O 1
ATOM 2600 N N . VAL A 1 335 ? -17.740 3.637 32.728 1.00 96.00 335 VAL A N 1
ATOM 2601 C CA . VAL A 1 335 ? -17.563 2.617 33.776 1.00 96.00 335 VAL A CA 1
ATOM 2602 C C . VAL A 1 335 ? -18.800 2.546 34.666 1.00 96.00 335 VAL A C 1
ATOM 2604 O O . VAL A 1 335 ? -19.369 1.469 34.809 1.00 96.00 335 VAL A O 1
ATOM 2607 N N . ALA A 1 336 ? -19.286 3.682 35.174 1.00 96.00 336 ALA A N 1
ATOM 2608 C CA . ALA A 1 336 ? -20.460 3.712 36.048 1.00 96.00 336 ALA A CA 1
ATOM 2609 C C . ALA A 1 336 ? -21.715 3.119 35.378 1.00 96.00 336 ALA A C 1
ATOM 2611 O O . ALA A 1 336 ? -22.453 2.349 35.991 1.00 96.00 336 ALA A O 1
ATOM 2612 N N . ARG A 1 337 ? -21.946 3.434 34.095 1.00 96.56 337 ARG A N 1
ATOM 2613 C CA . ARG A 1 337 ? -23.046 2.841 33.313 1.00 96.56 337 ARG A CA 1
ATOM 2614 C C . ARG A 1 337 ? -22.834 1.356 33.051 1.00 96.56 337 ARG A C 1
ATOM 2616 O O . ARG A 1 337 ? -23.791 0.591 33.101 1.00 96.56 337 ARG A O 1
ATOM 2623 N N . ALA A 1 338 ? -21.600 0.947 32.763 1.00 96.12 338 ALA A N 1
ATOM 2624 C CA . ALA A 1 338 ? -21.275 -0.457 32.560 1.00 96.12 338 ALA A CA 1
ATOM 2625 C C . ALA A 1 338 ? -21.544 -1.297 33.812 1.00 96.12 338 ALA A C 1
ATOM 2627 O O . ALA A 1 338 ? -22.156 -2.351 33.695 1.00 96.12 338 ALA A O 1
ATOM 2628 N N . GLU A 1 339 ? -21.149 -0.817 34.993 1.00 95.94 339 GLU A N 1
ATOM 2629 C CA . GLU A 1 339 ? -21.394 -1.502 36.270 1.00 95.94 339 GLU A CA 1
ATOM 2630 C C . GLU A 1 339 ? -22.885 -1.614 36.618 1.00 95.94 339 GLU A C 1
ATOM 2632 O O . GLU A 1 339 ? -23.293 -2.580 37.263 1.00 95.94 339 GLU A O 1
ATOM 2637 N N . ALA A 1 340 ? -23.697 -0.637 36.205 1.00 97.31 340 ALA A N 1
ATOM 2638 C CA . ALA A 1 340 ? -25.132 -0.625 36.473 1.00 97.31 340 ALA A CA 1
ATOM 2639 C C . ALA A 1 340 ? -25.927 -1.531 35.519 1.00 97.31 340 ALA A C 1
ATOM 2641 O O . ALA A 1 340 ? -26.792 -2.286 35.967 1.00 97.31 340 ALA A O 1
ATOM 2642 N N . ASP A 1 341 ? -25.639 -1.443 34.217 1.00 97.25 341 ASP A N 1
ATOM 2643 C CA . ASP A 1 341 ? -26.543 -1.928 33.168 1.00 97.25 341 ASP A CA 1
ATOM 2644 C C . ASP A 1 341 ? -25.959 -3.067 32.306 1.00 97.25 341 ASP A C 1
ATOM 2646 O O . ASP A 1 341 ? -26.689 -3.655 31.506 1.00 97.25 341 ASP A O 1
ATOM 2650 N N . TYR A 1 342 ? -24.667 -3.400 32.441 1.00 97.69 342 TYR A N 1
ATOM 2651 C CA . TYR A 1 342 ? -23.966 -4.333 31.549 1.00 97.69 342 TYR A CA 1
ATOM 2652 C C . TYR A 1 342 ? -23.160 -5.401 32.305 1.00 97.69 342 TYR A C 1
ATOM 2654 O O . TYR A 1 342 ? -22.806 -5.263 33.470 1.00 97.69 342 TYR A O 1
ATOM 2662 N N . GLN A 1 343 ? -22.851 -6.506 31.623 1.00 97.50 343 GLN A N 1
ATOM 2663 C CA . GLN A 1 343 ? -22.042 -7.606 32.167 1.00 97.50 343 GLN A CA 1
ATOM 2664 C C . GLN A 1 343 ? -20.537 -7.350 32.026 1.00 97.50 343 GLN A C 1
ATOM 2666 O O . GLN A 1 343 ? -19.735 -7.934 32.755 1.00 97.50 343 GLN A O 1
ATOM 2671 N N . ALA A 1 344 ? -20.147 -6.519 31.056 1.00 96.75 344 ALA A N 1
ATOM 2672 C CA . ALA A 1 344 ? -18.762 -6.154 30.795 1.00 96.75 344 ALA A CA 1
ATOM 2673 C C . ALA A 1 344 ? -18.660 -4.826 30.030 1.00 96.75 344 ALA A C 1
ATOM 2675 O O . ALA A 1 344 ? -19.567 -4.453 29.282 1.00 96.75 344 ALA A O 1
ATOM 2676 N N . LEU A 1 345 ? -17.503 -4.170 30.162 1.00 96.81 345 LEU A N 1
ATOM 2677 C CA . LEU A 1 345 ? -17.089 -3.024 29.354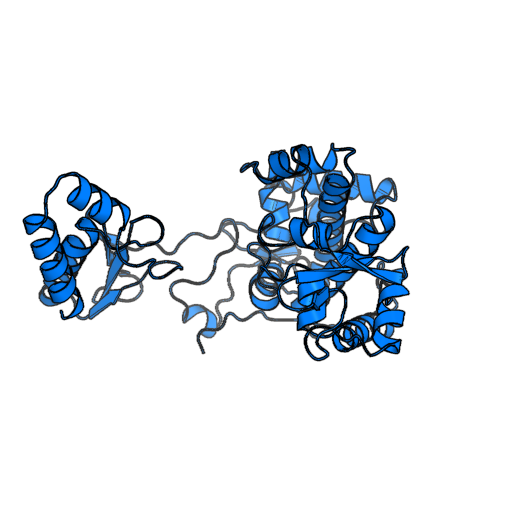 1.00 96.81 345 LEU A CA 1
ATOM 2678 C C . LEU A 1 345 ? -15.827 -3.369 28.561 1.00 96.81 345 LEU A C 1
ATOM 2680 O O . LEU A 1 345 ? -14.834 -3.836 29.119 1.00 96.81 345 LEU A O 1
ATOM 2684 N N . VAL A 1 346 ? -15.843 -3.098 27.260 1.00 95.50 346 VAL A N 1
ATOM 2685 C CA . VAL A 1 346 ? -14.696 -3.273 26.365 1.00 95.50 346 VAL A CA 1
ATOM 2686 C C . VAL A 1 346 ? -14.215 -1.909 25.881 1.00 95.50 346 VAL A C 1
ATOM 2688 O O . VAL A 1 346 ? -14.960 -1.166 25.253 1.00 95.50 346 VAL A O 1
ATOM 2691 N N . LEU A 1 347 ? -12.943 -1.588 26.108 1.00 94.50 347 LEU A N 1
ATOM 2692 C CA . LEU A 1 347 ? -12.299 -0.429 25.489 1.00 94.50 347 LEU A CA 1
ATOM 2693 C C . LEU A 1 347 ? -11.808 -0.805 24.085 1.00 94.50 347 LEU A C 1
ATOM 2695 O O . LEU A 1 347 ? -10.909 -1.637 23.937 1.00 94.50 347 LEU A O 1
ATOM 2699 N N . TRP A 1 348 ? -12.396 -0.206 23.049 1.00 93.12 348 TRP A N 1
ATOM 2700 C CA . TRP A 1 348 ? -12.061 -0.519 21.659 1.00 93.12 348 TRP A CA 1
ATOM 2701 C C . TRP A 1 348 ? -12.250 0.671 20.713 1.00 93.12 348 TRP A C 1
ATOM 2703 O O . TRP A 1 348 ? -13.266 1.358 20.757 1.00 93.12 348 TRP A O 1
ATOM 2713 N N . HIS A 1 349 ? -11.302 0.848 19.791 1.00 90.50 349 HIS A N 1
ATOM 2714 C CA . HIS A 1 349 ? -11.365 1.733 18.620 1.00 90.50 349 HIS A CA 1
ATOM 2715 C C . HIS A 1 349 ? -10.280 1.320 17.613 1.00 90.50 349 HIS A C 1
ATOM 2717 O O . HIS A 1 349 ? -9.387 0.532 17.939 1.00 90.50 349 HIS A O 1
ATOM 2723 N N . GLU A 1 350 ? -10.353 1.821 16.375 1.00 87.06 350 GLU A N 1
ATOM 2724 C CA . GLU A 1 350 ? -9.330 1.543 15.357 1.00 87.06 350 GLU A CA 1
ATOM 2725 C C . GLU A 1 350 ? -7.950 2.079 15.793 1.00 87.06 350 GLU A C 1
ATOM 2727 O O . GLU A 1 350 ? -7.842 3.072 16.509 1.00 87.06 350 GLU A O 1
ATOM 2732 N N . ALA A 1 351 ? -6.868 1.410 15.382 1.00 84.94 351 ALA A N 1
ATOM 2733 C CA . ALA A 1 351 ? -5.512 1.836 15.724 1.00 84.94 351 ALA A CA 1
ATOM 2734 C C . ALA A 1 351 ? -5.206 3.251 15.179 1.00 84.94 351 ALA A C 1
ATOM 2736 O O . ALA A 1 351 ? -5.699 3.614 14.110 1.00 84.94 351 ALA A O 1
ATOM 2737 N N . PRO A 1 352 ? -4.335 4.039 15.841 1.00 88.62 352 PRO A N 1
ATOM 2738 C CA . PRO A 1 352 ? -3.507 3.704 17.010 1.00 88.62 352 PRO A CA 1
ATOM 2739 C C . PRO A 1 352 ? -4.304 3.659 18.321 1.00 88.62 352 PRO A C 1
ATOM 2741 O O . PRO A 1 352 ? -5.279 4.374 18.444 1.00 88.62 352 PRO A O 1
ATOM 2744 N N . PHE A 1 353 ? -3.892 2.879 19.329 1.00 88.50 353 PHE A N 1
ATOM 2745 C CA . PHE A 1 353 ? -4.665 2.771 20.580 1.00 88.50 353 PHE A CA 1
ATOM 2746 C C . PHE A 1 353 ? -4.723 4.087 21.378 1.00 88.50 353 PHE A C 1
ATOM 2748 O O . PHE A 1 353 ? -5.806 4.557 21.683 1.00 88.50 353 PHE A O 1
ATOM 2755 N N . ALA A 1 354 ? -3.597 4.724 21.697 1.00 91.12 354 ALA A N 1
ATOM 2756 C CA . ALA A 1 354 ? -3.594 6.055 22.311 1.00 91.12 354 ALA A CA 1
ATOM 2757 C C . ALA A 1 354 ? -2.232 6.725 22.136 1.00 91.12 354 ALA A C 1
ATOM 2759 O O . ALA A 1 354 ? -1.198 6.057 22.183 1.00 91.12 354 ALA A O 1
ATOM 2760 N N . PHE A 1 355 ? -2.224 8.047 21.964 1.00 89.25 355 PHE A N 1
ATOM 2761 C CA . PHE A 1 355 ? -0.996 8.859 21.946 1.00 89.25 355 PHE A CA 1
ATOM 2762 C C . PHE A 1 355 ? -0.629 9.415 23.335 1.00 89.25 355 PHE A C 1
ATOM 2764 O O . PHE A 1 355 ? 0.344 10.154 23.466 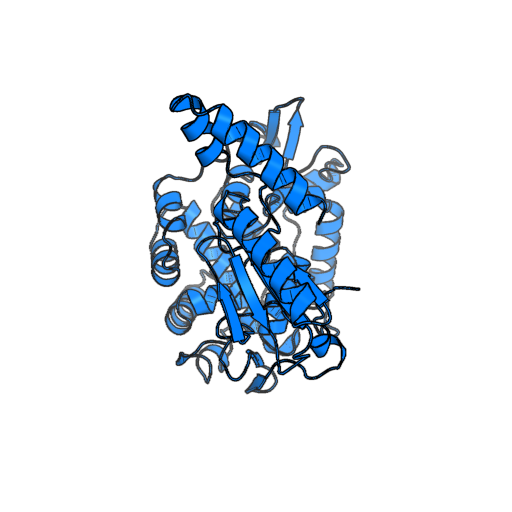1.00 89.25 355 PHE A O 1
ATOM 2771 N N . GLY A 1 356 ? -1.376 9.033 24.375 1.00 87.75 356 GLY A N 1
ATOM 2772 C CA . GLY A 1 356 ? -1.186 9.508 25.744 1.00 87.75 356 GLY A CA 1
ATOM 2773 C C . GLY A 1 356 ? -1.888 10.841 26.002 1.00 87.75 356 GLY A C 1
ATOM 2774 O O . GLY A 1 356 ? -2.862 11.175 25.329 1.00 87.75 356 GLY A O 1
ATOM 2775 N N . ALA A 1 357 ? -1.413 11.584 27.001 1.00 86.12 357 ALA A N 1
ATOM 2776 C CA . ALA A 1 357 ? -2.032 12.831 27.444 1.00 86.12 357 ALA A CA 1
ATOM 2777 C C . ALA A 1 357 ? -2.077 13.905 26.343 1.00 86.12 357 ALA A C 1
ATOM 2779 O O . ALA A 1 357 ? -1.154 14.032 25.532 1.00 86.12 357 ALA A O 1
ATOM 2780 N N . ASN A 1 358 ? -3.126 14.731 26.348 1.00 85.31 358 ASN A N 1
ATOM 2781 C CA . ASN A 1 358 ? -3.202 15.902 25.481 1.00 85.31 358 ASN A CA 1
ATOM 2782 C C . ASN A 1 358 ? -2.232 17.001 25.955 1.00 85.31 358 ASN A C 1
ATOM 2784 O O . ASN A 1 358 ? -2.579 17.874 26.749 1.00 85.31 358 ASN A O 1
ATOM 2788 N N . LEU A 1 359 ? -1.000 16.979 25.438 1.00 84.62 359 LEU A N 1
ATOM 2789 C CA . LEU A 1 359 ? 0.038 17.948 25.808 1.00 84.62 359 LEU A CA 1
ATOM 2790 C C . LEU A 1 359 ? -0.330 19.398 25.470 1.00 84.62 359 LEU A C 1
ATOM 2792 O O . LEU A 1 359 ? 0.223 20.311 26.081 1.00 84.62 359 LEU A O 1
ATOM 2796 N N . LYS A 1 360 ? -1.254 19.627 24.529 1.00 85.44 360 LYS A N 1
ATOM 2797 C CA . LYS A 1 360 ? -1.718 20.978 24.209 1.00 85.44 360 LYS A CA 1
ATOM 2798 C C . LYS A 1 360 ? -2.506 21.562 25.383 1.00 85.44 360 LYS A C 1
ATOM 2800 O O . LYS A 1 360 ? -2.151 22.639 25.844 1.00 85.44 360 LYS A O 1
ATOM 2805 N N . GLU A 1 361 ? -3.479 20.815 25.907 1.00 82.62 361 GLU A N 1
ATOM 2806 C CA . GLU A 1 361 ? -4.266 21.211 27.090 1.00 82.62 361 GLU A CA 1
ATOM 2807 C C . GLU A 1 361 ? -3.360 21.470 28.303 1.00 82.62 361 GLU A C 1
ATOM 2809 O O . GLU A 1 361 ? -3.503 22.481 28.985 1.00 82.62 361 GLU A O 1
ATOM 2814 N N . VAL A 1 362 ? -2.368 20.599 28.531 1.00 84.50 362 VAL A N 1
ATOM 2815 C CA . VAL A 1 362 ? -1.392 20.762 29.623 1.00 84.50 362 VAL A CA 1
ATOM 2816 C C . VAL A 1 362 ? -0.569 22.041 29.444 1.00 84.50 362 VAL A C 1
ATOM 2818 O O . VAL A 1 362 ? -0.394 22.806 30.390 1.00 84.50 362 VAL A O 1
ATOM 2821 N N . THR A 1 363 ? -0.073 22.295 28.231 1.00 87.25 363 THR A N 1
ATOM 2822 C CA . THR A 1 363 ? 0.745 23.484 27.940 1.00 87.25 363 THR A CA 1
ATOM 2823 C C . THR A 1 363 ? -0.066 24.772 28.098 1.00 87.25 363 THR A C 1
ATOM 2825 O O . THR A 1 363 ? 0.436 25.748 28.652 1.00 87.25 363 THR A O 1
ATOM 2828 N N . GLU A 1 364 ? -1.323 24.773 27.651 1.00 88.50 364 GLU A N 1
ATOM 2829 C CA . GLU A 1 364 ? -2.241 25.908 27.782 1.00 88.50 364 GLU A CA 1
ATOM 2830 C C . GLU A 1 364 ? -2.580 26.202 29.251 1.00 88.50 364 GLU A C 1
ATOM 2832 O O . GLU A 1 364 ? -2.526 27.361 29.663 1.00 88.50 364 GLU A O 1
ATOM 2837 N N . ALA A 1 365 ? -2.830 25.171 30.067 1.00 85.62 365 ALA A N 1
ATOM 2838 C CA . ALA A 1 365 ? -3.074 25.323 31.503 1.00 85.62 365 ALA A CA 1
ATOM 2839 C C . ALA A 1 365 ? -1.853 25.893 32.250 1.00 85.62 365 ALA A C 1
ATOM 2841 O O . ALA A 1 365 ? -2.003 26.788 33.084 1.00 85.62 365 ALA A O 1
ATOM 2842 N N . ILE A 1 366 ? -0.638 25.431 31.915 1.00 89.75 366 ILE A N 1
ATOM 2843 C CA . ILE A 1 366 ? 0.615 25.974 32.470 1.00 89.75 366 ILE A CA 1
ATOM 2844 C C . ILE A 1 366 ? 0.784 27.445 32.075 1.00 89.75 366 ILE A C 1
ATOM 2846 O O . ILE A 1 366 ? 1.068 28.280 32.932 1.00 89.75 366 ILE A O 1
ATOM 2850 N N . ALA A 1 367 ? 0.579 27.781 30.797 1.00 91.38 367 ALA A N 1
ATOM 2851 C CA . ALA A 1 367 ? 0.687 29.158 30.312 1.00 91.38 367 ALA A CA 1
ATOM 2852 C C . ALA A 1 367 ? -0.341 30.098 30.967 1.00 91.38 367 ALA A C 1
ATOM 2854 O O . ALA A 1 367 ? -0.047 31.272 31.187 1.00 91.38 367 ALA A O 1
ATOM 2855 N N . ALA A 1 368 ? -1.521 29.579 31.313 1.00 92.00 368 ALA A N 1
ATOM 2856 C CA . ALA A 1 368 ? -2.571 30.300 32.028 1.00 92.00 368 ALA A CA 1
ATOM 2857 C C . ALA A 1 368 ? -2.381 30.337 33.561 1.00 92.00 368 ALA A C 1
ATOM 2859 O O . ALA A 1 368 ? -3.210 30.924 34.256 1.00 92.00 368 ALA A O 1
ATOM 2860 N N . GLY A 1 369 ? -1.327 29.713 34.104 1.00 92.25 369 GLY A N 1
ATOM 2861 C CA . GLY A 1 369 ? -1.063 29.652 35.547 1.00 92.25 369 GLY A CA 1
ATOM 2862 C C . GLY A 1 369 ? -2.056 28.791 36.339 1.00 92.25 369 GLY A C 1
ATOM 2863 O O . GLY A 1 369 ? -2.178 28.949 37.551 1.00 92.25 369 GLY A O 1
ATOM 2864 N N . GLN A 1 370 ? -2.778 27.885 35.676 1.00 91.88 370 GLN A N 1
ATOM 2865 C CA . GLN A 1 370 ? -3.842 27.065 36.265 1.00 91.88 370 GLN A CA 1
ATOM 2866 C C . GLN A 1 370 ? -3.291 25.767 36.887 1.00 91.88 370 GLN A C 1
ATOM 2868 O O . GLN A 1 370 ? -3.705 24.665 36.527 1.00 91.88 370 GLN A O 1
ATOM 2873 N N . PHE A 1 371 ? -2.335 25.881 37.813 1.00 89.38 371 PHE A N 1
ATOM 2874 C CA . PHE A 1 371 ? -1.661 24.716 38.406 1.00 89.38 371 PHE A CA 1
ATOM 2875 C C . PHE A 1 371 ? -2.600 23.830 39.234 1.00 89.38 371 PHE A C 1
ATOM 2877 O O . PHE A 1 371 ? -2.542 22.611 39.095 1.00 89.38 371 PHE A O 1
ATOM 2884 N N . ASP A 1 372 ? -3.527 24.419 39.992 1.00 88.81 372 ASP A N 1
ATOM 2885 C CA . ASP A 1 372 ? -4.517 23.665 40.777 1.00 88.81 372 ASP A CA 1
ATOM 2886 C C . ASP A 1 372 ? -5.432 22.815 39.878 1.00 88.81 372 ASP A C 1
ATOM 2888 O O . ASP A 1 372 ? -5.793 21.683 40.204 1.00 88.81 372 ASP A O 1
ATOM 2892 N N . LEU A 1 373 ? -5.793 23.348 38.703 1.00 82.25 373 LEU A N 1
ATOM 2893 C CA . LEU A 1 373 ? -6.581 22.619 37.709 1.00 82.25 373 LEU A CA 1
ATOM 2894 C C . LEU A 1 373 ? -5.783 21.446 37.134 1.00 82.25 373 LEU A C 1
ATOM 2896 O O . LEU A 1 373 ? -6.347 20.373 36.924 1.00 82.25 373 LEU A O 1
ATOM 2900 N N . LEU A 1 374 ? -4.484 21.641 36.897 1.00 84.56 374 LEU A N 1
ATOM 2901 C CA . LEU A 1 374 ? -3.598 20.593 36.403 1.00 84.56 374 LEU A CA 1
ATOM 2902 C C . LEU A 1 374 ? -3.405 19.482 37.444 1.00 84.56 374 LEU A C 1
ATOM 2904 O O . LEU A 1 374 ? -3.459 18.310 37.083 1.00 84.56 374 LEU A O 1
ATOM 2908 N N . GLU A 1 375 ? -3.233 19.823 38.722 1.00 88.50 375 GLU A N 1
ATOM 2909 C CA . GLU A 1 375 ? -3.132 18.840 39.809 1.00 88.50 375 GLU A CA 1
ATOM 2910 C C . GLU A 1 375 ? -4.415 18.012 39.930 1.00 88.50 375 GLU A C 1
ATOM 2912 O O . GLU A 1 375 ? -4.363 16.779 39.940 1.00 88.50 375 GLU A O 1
ATOM 2917 N N . LYS A 1 376 ? -5.580 18.675 39.912 1.00 85.62 376 LYS A N 1
ATOM 2918 C CA . LYS A 1 376 ? -6.874 17.987 39.899 1.00 85.62 376 LYS A CA 1
ATOM 2919 C C . LYS A 1 376 ? -7.008 17.062 38.688 1.00 85.62 376 LYS A C 1
ATOM 2921 O O . LYS A 1 376 ? -7.430 15.920 38.841 1.00 85.62 376 LYS A O 1
ATOM 2926 N N . TYR A 1 377 ? -6.612 17.534 37.508 1.00 82.19 377 TYR A N 1
ATOM 2927 C CA . TYR A 1 377 ? -6.647 16.752 36.275 1.00 82.19 377 TYR A CA 1
ATOM 2928 C C . TYR A 1 377 ? -5.752 15.504 36.343 1.00 82.19 377 TYR A C 1
ATOM 2930 O O . TYR A 1 377 ? -6.175 14.419 35.948 1.00 82.19 377 TYR A O 1
ATOM 2938 N N . VAL A 1 378 ? -4.539 15.626 36.890 1.00 85.69 378 VAL A N 1
ATOM 2939 C CA . VAL A 1 378 ? -3.635 14.484 37.110 1.00 85.69 378 VAL A CA 1
ATOM 2940 C C . VAL A 1 378 ? -4.254 13.478 38.084 1.00 85.69 378 VAL A C 1
ATOM 2942 O O . VAL A 1 378 ? -4.213 12.275 37.823 1.00 85.69 378 VAL A O 1
ATOM 2945 N N . GLY A 1 379 ? -4.881 13.954 39.164 1.00 87.38 379 GLY A N 1
ATOM 2946 C CA . GLY A 1 379 ? -5.602 13.097 40.107 1.00 87.38 379 GLY A CA 1
ATOM 2947 C C . GLY A 1 379 ? -6.784 12.361 39.465 1.00 87.38 379 GLY A C 1
ATOM 2948 O O . GLY A 1 379 ? -6.922 11.150 39.631 1.00 87.38 379 GLY A O 1
ATOM 2949 N N . GLU A 1 380 ? -7.609 13.061 38.680 1.00 85.69 380 GLU A N 1
ATOM 2950 C CA . GLU A 1 380 ? -8.723 12.467 37.924 1.00 85.69 380 GLU A CA 1
ATOM 2951 C C . GLU A 1 380 ? -8.231 11.403 36.934 1.00 85.69 380 GLU A C 1
ATOM 2953 O O . GLU A 1 380 ? -8.810 10.317 36.850 1.00 85.69 380 GLU A O 1
ATOM 2958 N N . PHE A 1 381 ? -7.132 11.675 36.227 1.00 86.94 381 PHE A N 1
ATOM 2959 C CA . PHE A 1 381 ? -6.503 10.723 35.313 1.00 86.94 381 PHE A CA 1
ATOM 2960 C C . PHE A 1 381 ? -6.048 9.448 36.037 1.00 86.94 381 PHE A C 1
ATOM 2962 O O . PHE A 1 381 ? -6.313 8.336 35.572 1.00 86.94 381 PHE A O 1
ATOM 2969 N N . GLN A 1 382 ? -5.382 9.598 37.187 1.00 86.25 382 GLN A N 1
ATOM 2970 C CA . GLN A 1 382 ? -4.894 8.469 37.976 1.00 86.25 382 GLN A CA 1
ATOM 2971 C C . GLN A 1 382 ? -6.047 7.622 38.522 1.00 86.25 382 GLN A C 1
ATOM 2973 O O . GLN A 1 382 ? -6.014 6.403 38.382 1.00 86.25 382 GLN A O 1
ATOM 2978 N N . ASN A 1 383 ? -7.084 8.254 39.076 1.00 86.44 383 ASN A N 1
ATOM 2979 C CA . ASN A 1 383 ? -8.262 7.549 39.585 1.00 86.44 383 ASN A CA 1
ATOM 2980 C C . ASN A 1 383 ? -8.973 6.765 38.480 1.00 86.44 383 ASN A C 1
ATOM 2982 O O . ASN A 1 383 ? -9.298 5.599 38.667 1.00 86.44 383 ASN A O 1
ATOM 2986 N N . THR A 1 384 ? -9.139 7.377 37.308 1.00 86.94 384 THR A N 1
ATOM 2987 C CA . THR A 1 384 ? -9.778 6.730 36.149 1.00 86.94 384 THR A CA 1
ATOM 2988 C C . THR A 1 384 ? -8.957 5.570 35.600 1.00 86.94 384 THR A C 1
ATOM 2990 O O . THR A 1 384 ? -9.519 4.649 35.035 1.00 86.94 384 THR A O 1
ATOM 2993 N N . SER A 1 385 ? -7.631 5.598 35.754 1.00 84.88 385 SER A N 1
ATOM 2994 C CA . SER A 1 385 ? -6.763 4.492 35.328 1.00 84.88 385 SER A CA 1
ATOM 2995 C C . SER A 1 385 ? -6.756 3.310 36.307 1.00 84.88 385 SER A C 1
ATOM 2997 O O . SER A 1 385 ? -6.270 2.241 35.947 1.00 84.88 385 SER A O 1
ATOM 2999 N N . MET A 1 386 ? -7.192 3.521 37.555 1.00 83.19 386 MET A N 1
ATOM 3000 C CA . MET A 1 386 ? -7.261 2.484 38.596 1.00 83.19 386 MET A CA 1
ATOM 3001 C C . MET A 1 386 ? -8.639 1.825 38.705 1.00 83.19 386 MET A C 1
ATOM 3003 O O . MET A 1 386 ? -8.712 0.708 39.218 1.00 83.19 386 MET A O 1
ATOM 3007 N N . ALA A 1 387 ? -9.692 2.535 38.295 1.00 73.69 387 ALA A N 1
ATOM 3008 C CA . ALA A 1 387 ? -11.031 1.990 38.082 1.00 73.69 387 ALA A CA 1
ATOM 3009 C C . ALA A 1 387 ? -11.038 1.110 36.825 1.00 73.69 387 ALA A C 1
ATOM 3011 O O . ALA A 1 387 ? -11.679 0.039 36.876 1.00 73.69 387 ALA A O 1
#

pLDDT: mean 94.28, std 4.77, range [69.38, 98.88]

Radius of gyration: 24.83 Å; Cα contacts (8 Å, |Δi|>4): 571; chains: 1; bounding box: 58×53×68 Å

Mean predicted aligned error: 5.19 Å

Secondary structure (DSSP, 8-state):
-------B-SSTTTTHHHHHHHHHHHHHHHHHHTT--HHHHHHHTSGGGT--TTTTHHHHHHH-HHHHHHHHHHHHHH-TT-TTGGG-S--HHHHHHHHTT--BGGGTBSSEEEETTEEEEEETTTTEEEE---PPPHHHHHHHH-S-HHHHHHHHHH--SHHHHHHHHHHHHHHHHHHHHHHHHBSSHHHHHHHHHHHH--SS-HHHHHHHTTHHHHHHHHHHHHHTT-SS--PPPPGGGGTTHHHH-SEETTEEEETTTTEEEPPP--HHHHT-SS----TTPPP---EEEEE-SSEEEEEETTTEEEEEEEEE-SGGGEE-HHHHHHHHHHHHHHHHH-SEEEE--SSP---EE-HHHHHHHHHTT-HHHHHHHHHHHHHHHH-

Sequence (387 aa):
LGKGIVRARDTPNFVANRVGVFSILAVMHHTQRLGLGFDVVDALTGPIIGRPKSATYRTADVVGLDTLAHVIKTMQDTLPDDPWHGYYAVPAWLAALIGKGALGQKTRCGIFRKDGRAIKVLDLAAQDYRESAAEIDPTVLAILRNRNPAEKFAQLRASEHPQAQFLWAIFRDIFHYAAFHLGEIADNARDLDFAMRWGFGWAQGPFESWQAAGWRSIAEALRADVDAGHAMSPAPLPAWVFGQVAENGVHTPQGSYSASADAYRPRSALPVYQRQIFPERVLSEQAVSGVTVWENDGVRLWTLPQIDDGVAIVSIKTRNHTLGREVIVGLQEAVARAEADYQALVLWHEAPFAFGANLKEVTEAIAAGQFDLLEKYVGEFQNTSMA

Nearest PDB structures (foldseek):
  9jhz-assembly1_C  TM=8.486E-01  e=7.460E-03  Faecalibacterium duncaniae
  3zwb-assembly1_A  TM=6.131E-01  e=3.655E-04  Rattus norvegicus
  6z5o-assembly1_AAA  TM=6.380E-01  e=5.699E-03  Rattus norvegicus
  6zic-assembly2_BBB  TM=6.051E-01  e=9.765E-03  Rattus norvegicus
  6z5f-assembly1_AAA  TM=4.928E-01  e=7.460E-03  Rattus norvegicus

Foldseek 3Di:
DPDDDFDKDPAQCFQLLQLVLVLLLLLVVLCVVLVHFPLQQQLLQDPLQQFHNCGRVSVQLVCWLVNSLVSLVSCLVRPVPDLLNVSSHDDPLSVVCVVVVQTHVVSQGHQWHDDDPFIWGQDPVVRGTDTRDRDDDPVLSVLSPDPQLQSSLVSLLPDPDSSSVSSNQSLLQSLQVCQVCQQPRHQFPVSNFVSCCVVRVGPTRSQLSCVSNQQQVSLVVSQVCLVVVNHSGVDHRDPLSCPPCNHPGQQACQAGAGPNVRDHDHPDPDPVVVVCCADDDGPHHDGDDFAFPDDDQFKTWGDHVVVPRQEIEIEGDDDQSADDPRNLVGLVVNVVCNVVRHPYYHYDDDDPSHPYHPVVVVVVCVVVVVVVVVVVRVVSVVVSVVD